Protein AF-A0A0G4QAJ9-F1 (afdb_monomer_lite)

Radius of gyration: 34.66 Å; chains: 1; bounding box: 70×95×104 Å

Secondary structure (DSSP, 8-state):
-PPP--HHHHHHHHTT--S-GGGTSEEEEETTEEEEEEE-TT-SEEEEEETTT--EEEEEEEEETTTEEEEEETT--S---EEEEEE-SS-EEEEE-GGG----S-HHHHHHHHHT--S-GGGTSEEEEEEETTEEEEEEEEE-TT-SEEEEEEGGGTT-TTS-BPEEETTTTEEEEEETT--TT-EEEEEEE-TTS-EEEE--TT-SEEPPTT---EE--PPPPP-PPPHHHHHHTSTTS---EEEE-HHHH-B-TTT-PBPPHHHHHHHHHHHHHHHT-SEEEEPP-EE-S-GGGTTSS-SEEEEE-GGG--HHHHHHHHHHHHHTT-EEEEEE--S-EE--TTTTTTTTSS-SSB-SSHHHHEETTTTEE-B-TTSHHHHHHHHHHHHHHHHHH---EEEEP-HHHHHBTTTT--TTSS---TTS-SB-HHHHHHHHHHHHHHHHHSTT-EEEE---S--TTTTS-HHHHHHHHHHHHHHHHHHHHHHHHH-TTTTTT------TT--HHHHHHHGGG-SEEEE---TTS--THHHHHHHHHTTPEEEE---HHHHHHHHHH-GGGEEE-S--HHHHHHHTTT--HHHHHHH-HHHHHHHHHHHTTSS-TTSTTTTHHHHHHHHTTT-TT-HHHHHHHHHHHHHHHHHHHT-HHHHHHHHHHHHHHGGGG-HHHHHHHIIIIIS-PPP---

pLDDT: mean 91.78, std 8.82, range [43.16, 98.88]

Structure (mmCIF, N/CA/C/O backbone):
data_AF-A0A0G4QAJ9-F1
#
_entry.id   AF-A0A0G4QAJ9-F1
#
loop_
_atom_site.group_PDB
_atom_site.id
_atom_site.type_symbol
_atom_site.label_atom_id
_atom_site.label_alt_id
_atom_site.label_comp_id
_atom_site.label_asym_id
_atom_site.label_entity_id
_atom_site.label_seq_id
_atom_site.pdbx_PDB_ins_code
_atom_site.Cartn_x
_atom_site.Cartn_y
_atom_site.Cartn_z
_atom_site.occupancy
_atom_site.B_iso_or_equiv
_atom_site.auth_seq_id
_atom_site.auth_comp_id
_atom_site.auth_asym_id
_atom_site.auth_atom_id
_atom_site.pdbx_PDB_model_num
ATOM 1 N N . MET A 1 1 ? 29.640 16.351 -20.882 1.00 46.75 1 MET A N 1
ATOM 2 C CA . MET A 1 1 ? 30.484 15.455 -21.706 1.00 46.75 1 MET A CA 1
ATOM 3 C C . MET A 1 1 ? 30.168 14.029 -21.295 1.00 46.75 1 MET A C 1
ATOM 5 O O . MET A 1 1 ? 30.153 13.779 -20.097 1.00 46.75 1 MET A O 1
ATOM 9 N N . SER A 1 2 ? 29.837 13.145 -22.242 1.00 59.69 2 SER A N 1
ATOM 10 C CA . SER A 1 2 ? 29.447 11.754 -21.956 1.00 59.69 2 SER A CA 1
ATOM 11 C C . SER A 1 2 ? 30.540 10.973 -21.221 1.00 59.69 2 SER A C 1
ATOM 13 O O . SER A 1 2 ? 31.726 11.196 -21.479 1.00 59.69 2 SER A O 1
ATOM 15 N N . VAL A 1 3 ? 30.154 9.995 -20.399 1.00 65.31 3 VAL A N 1
ATOM 16 C CA . VAL A 1 3 ? 31.088 9.003 -19.845 1.00 65.31 3 VAL A CA 1
ATOM 17 C C . VAL A 1 3 ? 31.775 8.266 -21.003 1.00 65.31 3 VAL A C 1
ATOM 19 O O . VAL A 1 3 ? 31.119 7.857 -21.969 1.00 65.31 3 VAL A O 1
ATOM 22 N N . ALA A 1 4 ? 33.103 8.139 -20.937 1.00 71.69 4 ALA A N 1
ATOM 23 C CA . ALA A 1 4 ? 33.870 7.392 -21.928 1.00 71.69 4 ALA A CA 1
ATOM 24 C C . ALA A 1 4 ? 33.482 5.906 -21.875 1.00 71.69 4 ALA A C 1
ATOM 26 O O . ALA A 1 4 ? 33.425 5.322 -20.792 1.00 71.69 4 ALA A O 1
ATOM 27 N N . VAL A 1 5 ? 33.243 5.285 -23.034 1.00 80.56 5 VAL A N 1
ATOM 28 C CA . VAL A 1 5 ? 33.013 3.836 -23.111 1.00 80.56 5 VAL A CA 1
ATOM 29 C C . VAL A 1 5 ? 34.312 3.135 -22.728 1.00 80.56 5 VAL A C 1
ATOM 31 O O . VAL A 1 5 ? 35.286 3.148 -23.477 1.00 80.56 5 VAL A O 1
ATOM 34 N N . THR A 1 6 ? 34.344 2.538 -21.540 1.00 85.75 6 THR A N 1
ATOM 35 C CA . THR A 1 6 ? 35.475 1.723 -21.090 1.00 85.75 6 THR A CA 1
ATOM 36 C C . THR A 1 6 ? 35.112 0.250 -21.188 1.00 85.75 6 THR A C 1
ATOM 38 O O . THR A 1 6 ? 33.951 -0.127 -21.025 1.00 85.75 6 THR A O 1
ATOM 41 N N . LYS A 1 7 ? 36.110 -0.618 -21.380 1.00 85.56 7 LYS A N 1
ATOM 42 C CA . LYS A 1 7 ? 35.894 -2.072 -21.335 1.00 85.56 7 LYS A CA 1
ATOM 43 C C . LYS A 1 7 ? 35.183 -2.496 -20.038 1.00 85.56 7 LYS A C 1
ATOM 45 O O . LYS A 1 7 ? 34.237 -3.270 -20.079 1.00 85.56 7 LYS A O 1
ATOM 50 N N . LYS A 1 8 ? 35.567 -1.887 -18.910 1.00 89.19 8 LYS A N 1
ATOM 51 C CA . LYS A 1 8 ? 34.986 -2.138 -17.585 1.00 89.19 8 LYS A CA 1
ATOM 52 C C . LYS A 1 8 ? 33.504 -1.753 -17.487 1.00 89.19 8 LYS A C 1
ATOM 54 O O . LYS A 1 8 ? 32.744 -2.482 -16.862 1.00 89.19 8 LYS A O 1
ATOM 59 N N . SER A 1 9 ? 33.083 -0.622 -18.060 1.00 90.75 9 SER A N 1
ATOM 60 C CA . SER A 1 9 ? 31.665 -0.219 -18.040 1.00 90.75 9 SER A CA 1
ATOM 61 C C . SER A 1 9 ? 30.808 -1.129 -18.921 1.00 90.75 9 SER A C 1
ATOM 63 O O . SER A 1 9 ? 29.709 -1.501 -18.529 1.00 90.75 9 SER A O 1
ATOM 65 N N . VAL A 1 10 ? 31.337 -1.558 -20.071 1.00 92.25 10 VAL A N 1
ATOM 66 C CA . VAL A 1 10 ? 30.660 -2.524 -20.952 1.00 92.25 10 VAL A CA 1
ATOM 67 C C . VAL A 1 10 ? 30.531 -3.892 -20.272 1.00 92.25 10 VAL A C 1
ATOM 69 O O . VAL A 1 10 ? 29.450 -4.471 -20.271 1.00 92.25 10 VAL A O 1
ATOM 72 N N . GLU A 1 11 ? 31.590 -4.381 -19.619 1.00 92.88 11 GLU A N 1
ATOM 73 C CA . GLU A 1 11 ? 31.552 -5.628 -18.840 1.00 92.88 11 GLU A CA 1
ATOM 74 C C . GLU A 1 11 ? 30.550 -5.557 -17.679 1.00 92.88 11 GLU A C 1
ATOM 76 O O . GLU A 1 11 ? 29.833 -6.525 -17.436 1.00 92.88 11 GLU A O 1
ATOM 81 N N . LYS A 1 12 ? 30.454 -4.421 -16.973 1.00 92.81 12 LYS A N 1
ATOM 82 C CA . LYS A 1 12 ? 29.446 -4.234 -15.917 1.00 92.81 12 LYS A CA 1
ATOM 83 C C . LYS A 1 12 ? 28.024 -4.345 -16.451 1.00 92.81 12 LYS A C 1
ATOM 85 O O . LYS A 1 12 ? 27.231 -5.062 -15.852 1.00 92.81 12 LYS A O 1
ATOM 90 N N . LEU A 1 13 ? 27.714 -3.671 -17.558 1.00 94.19 13 LEU A N 1
ATOM 91 C CA . LEU A 1 13 ? 26.390 -3.737 -18.176 1.00 94.19 13 LEU A CA 1
ATOM 92 C C . LEU A 1 13 ? 26.049 -5.169 -18.609 1.00 94.19 13 LEU A C 1
ATOM 94 O O . LEU A 1 13 ? 24.996 -5.678 -18.246 1.00 94.19 13 LEU A O 1
ATOM 98 N N . ILE A 1 14 ? 26.959 -5.835 -19.329 1.00 93.19 14 ILE A N 1
ATOM 99 C CA . ILE A 1 14 ? 26.746 -7.196 -19.853 1.00 93.19 14 ILE A CA 1
ATOM 100 C C . ILE A 1 14 ? 26.506 -8.205 -18.731 1.00 93.19 14 ILE A C 1
ATOM 102 O O . ILE A 1 14 ? 25.677 -9.098 -18.873 1.00 93.19 14 ILE A O 1
ATOM 106 N N . ASN A 1 15 ? 27.227 -8.061 -17.620 1.00 91.31 15 ASN A N 1
ATOM 107 C CA . ASN A 1 15 ? 27.078 -8.932 -16.459 1.00 91.31 15 ASN A CA 1
ATOM 108 C C . ASN A 1 15 ? 25.916 -8.504 -15.537 1.00 91.31 15 ASN A C 1
ATOM 110 O O . ASN A 1 15 ? 25.723 -9.105 -14.484 1.00 91.31 15 ASN A O 1
ATOM 114 N N . GLY A 1 16 ? 25.156 -7.463 -15.902 1.00 91.62 16 GLY A N 1
ATOM 115 C CA . GLY A 1 16 ? 24.000 -6.992 -15.144 1.00 91.62 16 GLY A CA 1
ATOM 116 C C . GLY A 1 16 ? 24.357 -6.324 -13.814 1.00 91.62 16 GLY A C 1
ATOM 117 O O . GLY A 1 16 ? 23.642 -6.516 -12.841 1.00 91.62 16 GLY A O 1
ATOM 118 N N . TYR A 1 17 ? 25.451 -5.563 -13.745 1.00 93.31 17 TYR A N 1
ATOM 119 C CA . TYR A 1 17 ? 25.900 -4.809 -12.559 1.00 93.31 17 TYR A CA 1
ATOM 120 C C . TYR A 1 17 ? 25.875 -3.282 -12.758 1.00 93.31 17 TYR A C 1
ATOM 122 O O . TYR A 1 17 ? 26.471 -2.552 -11.963 1.00 93.31 17 TYR A O 1
ATOM 130 N N . GLU A 1 18 ? 25.278 -2.783 -13.842 1.00 94.12 18 GLU A N 1
ATOM 131 C CA . GLU A 1 18 ? 25.201 -1.346 -14.124 1.00 94.12 18 GLU A CA 1
ATOM 132 C C . GLU A 1 18 ? 23.887 -0.755 -13.577 1.00 94.12 18 GLU A C 1
ATOM 134 O O . GLU A 1 18 ? 22.831 -1.065 -14.128 1.00 94.12 18 GLU A O 1
ATOM 139 N N . PRO A 1 19 ? 23.920 0.074 -12.512 1.00 93.75 19 PRO A N 1
ATOM 140 C CA . PRO A 1 19 ? 22.714 0.660 -11.921 1.00 93.75 19 PRO A CA 1
ATOM 141 C C . PRO A 1 19 ? 22.137 1.838 -12.717 1.00 93.75 19 PRO A C 1
ATOM 143 O O . P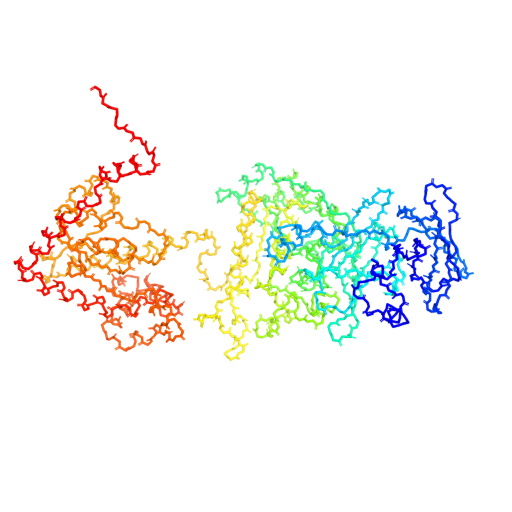RO A 1 19 ? 20.994 2.228 -12.488 1.00 93.75 19 PRO A O 1
ATOM 146 N N . ASP A 1 20 ? 22.910 2.433 -13.630 1.00 94.75 20 ASP A N 1
ATOM 147 C CA . ASP A 1 20 ? 22.412 3.466 -14.541 1.00 94.75 20 ASP A CA 1
ATOM 148 C C . ASP A 1 20 ? 22.783 3.140 -15.997 1.00 94.75 20 ASP A C 1
ATOM 150 O O . ASP A 1 20 ? 23.736 3.698 -16.553 1.00 94.75 20 ASP A O 1
ATOM 154 N N . PRO A 1 21 ? 22.024 2.243 -16.655 1.00 95.81 21 PRO A N 1
ATOM 155 C CA . PRO A 1 21 ? 22.265 1.895 -18.048 1.00 95.81 21 PRO A CA 1
ATOM 156 C C . PRO A 1 21 ? 22.202 3.102 -18.990 1.00 95.81 21 PRO A C 1
ATOM 158 O O . PRO A 1 21 ? 22.885 3.090 -20.008 1.00 95.81 21 PRO A O 1
ATOM 161 N N . PHE A 1 22 ? 21.464 4.170 -18.662 1.00 96.06 22 PHE A N 1
ATOM 162 C CA . PHE A 1 22 ? 21.337 5.368 -19.507 1.00 96.06 22 PHE A CA 1
ATOM 163 C C . PHE A 1 22 ? 22.608 6.222 -19.521 1.00 96.06 22 PHE A C 1
ATOM 165 O O . PHE A 1 22 ? 22.821 6.996 -20.456 1.00 96.06 22 PHE A O 1
ATOM 172 N N . ALA A 1 23 ? 23.496 6.064 -18.535 1.00 93.25 23 ALA A N 1
ATOM 173 C CA . ALA A 1 23 ? 24.829 6.659 -18.591 1.00 93.25 23 ALA A CA 1
ATOM 174 C C . ALA A 1 23 ? 25.687 6.058 -19.721 1.00 93.25 23 ALA A C 1
ATOM 176 O O . ALA A 1 23 ? 26.643 6.697 -20.176 1.00 93.25 23 ALA A O 1
ATOM 177 N N . LEU A 1 24 ? 25.352 4.845 -20.185 1.00 94.38 24 LEU A N 1
ATOM 178 C CA . LEU A 1 24 ? 26.092 4.118 -21.215 1.00 94.38 24 LEU A CA 1
ATOM 179 C C . LEU A 1 24 ? 25.300 3.892 -22.508 1.00 94.38 24 LEU A C 1
ATOM 181 O O . LEU A 1 24 ? 25.906 3.949 -23.569 1.00 94.38 24 LEU A O 1
ATOM 185 N N . LEU A 1 25 ? 24.000 3.629 -22.447 1.00 96.88 25 LEU A N 1
ATOM 186 C CA . LEU A 1 25 ? 23.130 3.305 -23.580 1.00 96.88 25 LEU A CA 1
ATOM 187 C C . LEU A 1 25 ? 22.383 4.540 -24.093 1.00 96.88 25 LEU A C 1
ATOM 189 O O . LEU A 1 25 ? 22.327 5.568 -23.419 1.00 96.88 25 LEU A O 1
ATOM 193 N N . GLY A 1 26 ? 21.837 4.448 -25.302 1.00 96.88 26 GLY A N 1
ATOM 194 C CA . GLY A 1 26 ? 21.110 5.529 -25.955 1.00 96.88 26 GLY A CA 1
ATOM 195 C C . GLY A 1 26 ? 22.020 6.526 -26.678 1.00 96.88 26 GLY A C 1
ATOM 196 O O . GLY A 1 26 ? 23.137 6.204 -27.097 1.00 96.88 26 GLY A O 1
ATOM 197 N N . MET A 1 27 ? 21.527 7.756 -26.849 1.00 95.88 27 MET A N 1
ATOM 198 C CA . MET A 1 27 ? 22.210 8.824 -27.585 1.00 95.88 27 MET A CA 1
ATOM 199 C C . MET A 1 27 ? 23.016 9.756 -26.667 1.00 95.88 27 MET A C 1
ATOM 201 O O . MET A 1 27 ? 22.474 10.441 -25.797 1.00 95.88 27 MET A O 1
ATOM 205 N N . HIS A 1 28 ? 24.313 9.871 -26.945 1.00 94.06 28 HIS A N 1
ATOM 206 C CA . HIS A 1 28 ? 25.289 10.633 -26.165 1.00 94.06 28 HIS A CA 1
ATOM 207 C C . HIS A 1 28 ? 25.933 11.757 -26.978 1.00 94.06 28 HIS A C 1
ATOM 209 O O . HIS A 1 28 ? 26.174 11.624 -28.176 1.00 94.06 28 HIS A O 1
ATOM 215 N N . GLU A 1 29 ? 26.247 12.871 -26.316 1.00 92.06 29 GLU A N 1
ATOM 216 C CA . GLU A 1 29 ? 27.029 13.966 -26.901 1.00 92.06 29 GLU A CA 1
ATOM 217 C C . GLU A 1 29 ? 28.524 13.768 -26.624 1.00 92.06 29 GLU A C 1
ATOM 219 O O . GLU A 1 29 ? 28.959 13.725 -25.467 1.00 92.06 29 GLU A O 1
ATOM 224 N N . THR A 1 30 ? 29.313 13.689 -27.697 1.00 88.88 30 THR A N 1
ATOM 225 C CA . THR A 1 30 ? 30.762 13.446 -27.669 1.00 88.88 30 THR A CA 1
ATOM 226 C C . THR A 1 30 ? 31.528 14.563 -28.388 1.00 88.88 30 THR A C 1
ATOM 228 O O . THR A 1 30 ? 30.943 15.426 -29.046 1.00 88.88 30 THR A O 1
ATOM 231 N N . SER A 1 31 ? 32.862 14.541 -28.310 1.00 85.00 31 SER A N 1
ATOM 232 C CA . SER A 1 31 ? 33.726 15.489 -29.032 1.00 85.00 31 SER A CA 1
ATOM 233 C C . SER A 1 31 ? 33.635 15.367 -30.560 1.00 85.00 31 SER A C 1
ATOM 235 O O . SER A 1 31 ? 33.920 16.336 -31.261 1.00 85.00 31 SER A O 1
ATOM 237 N N . VAL A 1 32 ? 33.216 14.208 -31.081 1.00 82.62 32 VAL A N 1
ATOM 238 C CA . VAL A 1 32 ? 33.098 13.934 -32.524 1.00 82.62 32 VAL A CA 1
ATOM 239 C C . VAL A 1 32 ? 31.668 14.090 -33.059 1.00 82.62 32 VAL A C 1
ATOM 241 O O . VAL A 1 32 ? 31.447 13.897 -34.251 1.00 82.62 32 VAL A O 1
ATOM 244 N N . GLY A 1 33 ? 30.706 14.470 -32.210 1.00 88.62 33 GLY A N 1
ATOM 245 C CA . GLY A 1 33 ? 29.284 14.607 -32.545 1.00 88.62 33 GLY A CA 1
ATOM 246 C C . GLY A 1 33 ? 28.392 13.761 -31.637 1.00 88.62 33 GLY A C 1
ATOM 247 O O . GLY A 1 33 ? 28.773 13.420 -30.516 1.00 88.62 33 GLY A O 1
ATOM 248 N N . LEU A 1 34 ? 27.193 13.422 -32.109 1.00 94.94 34 LEU A N 1
ATOM 249 C CA . LEU A 1 34 ? 26.332 12.463 -31.411 1.00 94.94 34 LEU A CA 1
ATOM 250 C C . LEU A 1 34 ? 26.838 11.035 -31.610 1.00 94.94 34 LEU A C 1
ATOM 252 O O . LEU A 1 34 ? 27.350 10.709 -32.675 1.00 94.94 34 LEU A O 1
ATOM 256 N N . GLU A 1 35 ? 26.656 10.183 -30.616 1.00 95.25 35 GLU A N 1
ATOM 257 C CA . GLU A 1 35 ? 26.985 8.759 -30.658 1.00 95.25 35 GLU A CA 1
ATOM 258 C C . GLU A 1 35 ? 25.796 7.965 -30.122 1.00 95.25 35 GLU A C 1
ATOM 260 O O . GLU A 1 35 ? 25.207 8.359 -29.118 1.00 95.25 35 GLU A O 1
ATOM 265 N N . VAL A 1 36 ? 25.424 6.876 -30.793 1.00 97.12 36 VAL A N 1
ATOM 266 C CA . VAL A 1 36 ? 24.374 5.963 -30.321 1.00 97.12 36 VAL A CA 1
ATOM 267 C C . VAL A 1 36 ? 25.021 4.662 -29.872 1.00 97.12 36 VAL A C 1
ATOM 269 O O . VAL A 1 36 ? 25.870 4.107 -30.575 1.00 97.12 36 VAL A O 1
ATOM 272 N N . ARG A 1 37 ? 24.621 4.197 -28.690 1.00 97.12 37 ARG A N 1
ATOM 273 C CA . ARG A 1 37 ? 25.140 2.999 -28.031 1.00 97.12 37 ARG A CA 1
ATOM 274 C C . ARG A 1 37 ? 23.974 2.087 -27.679 1.00 97.12 37 ARG A C 1
ATOM 276 O O . ARG A 1 37 ? 23.030 2.532 -27.036 1.00 97.12 37 ARG A O 1
ATOM 283 N N . ALA A 1 38 ? 24.044 0.824 -28.076 1.00 97.69 38 ALA A N 1
ATOM 284 C CA . ALA A 1 38 ? 22.968 -0.137 -27.860 1.00 97.69 38 ALA A CA 1
ATOM 285 C C . ALA A 1 38 ? 23.527 -1.463 -27.344 1.00 97.69 38 ALA A C 1
ATOM 287 O O . ALA A 1 38 ? 24.555 -1.940 -27.829 1.00 97.69 38 ALA A O 1
ATOM 288 N N . PHE A 1 39 ? 22.836 -2.071 -26.383 1.00 97.25 39 PHE A N 1
ATOM 289 C CA . PHE A 1 39 ? 23.102 -3.437 -25.952 1.00 97.25 39 PHE A CA 1
ATOM 290 C C . PHE A 1 39 ? 21.956 -4.326 -26.417 1.00 97.25 39 PHE A C 1
ATOM 292 O O . PHE A 1 39 ? 20.833 -4.215 -25.943 1.00 97.25 39 PHE A O 1
ATOM 299 N N . LEU A 1 40 ? 22.248 -5.158 -27.411 1.00 96.19 40 LEU A N 1
ATOM 300 C CA . LEU A 1 40 ? 21.293 -6.002 -28.111 1.00 96.19 40 LEU A CA 1
ATOM 301 C C . LEU A 1 40 ? 21.893 -7.408 -28.203 1.00 96.19 40 LEU A C 1
ATOM 303 O O . LEU A 1 40 ? 22.613 -7.704 -29.166 1.00 96.19 40 LEU A O 1
ATOM 307 N N . PRO A 1 41 ? 21.654 -8.264 -27.190 1.00 94.06 41 PRO A N 1
ATOM 308 C CA . PRO A 1 41 ? 22.067 -9.659 -27.236 1.00 94.06 41 PRO A CA 1
ATOM 309 C C . PRO A 1 41 ? 21.613 -10.330 -28.537 1.00 94.06 41 PRO A C 1
ATOM 311 O O . PRO A 1 41 ? 20.528 -10.056 -29.058 1.00 94.06 41 PRO A O 1
ATOM 314 N N . ASP A 1 42 ? 22.477 -11.192 -29.070 1.00 92.56 42 ASP A N 1
ATOM 315 C CA . ASP A 1 42 ? 22.229 -12.026 -30.255 1.00 92.56 42 ASP A CA 1
ATOM 316 C C . ASP A 1 42 ? 22.062 -11.267 -31.592 1.00 92.56 42 ASP A C 1
ATOM 318 O O . ASP A 1 42 ? 21.920 -11.892 -32.643 1.00 92.56 42 ASP A O 1
ATOM 322 N N . ALA A 1 43 ? 22.123 -9.929 -31.600 1.00 95.88 43 ALA A N 1
ATOM 323 C CA . ALA A 1 43 ? 22.099 -9.149 -32.836 1.00 95.88 43 ALA A CA 1
ATOM 324 C C . ALA A 1 43 ? 23.408 -9.310 -33.633 1.00 95.88 43 ALA A C 1
ATOM 326 O O . ALA A 1 43 ? 24.510 -9.365 -33.073 1.00 95.88 43 ALA A O 1
ATOM 327 N N . VAL A 1 44 ? 23.297 -9.341 -34.963 1.00 96.00 44 VAL A N 1
ATOM 328 C CA . VAL A 1 44 ? 24.438 -9.430 -35.890 1.00 96.00 44 VAL A CA 1
ATOM 329 C C . VAL A 1 44 ? 24.811 -8.075 -36.489 1.00 96.00 44 VAL A C 1
ATOM 331 O O . VAL A 1 44 ? 25.994 -7.811 -36.708 1.00 96.00 44 VAL A O 1
ATOM 334 N N . ALA A 1 45 ? 23.832 -7.196 -36.713 1.00 96.88 45 ALA A N 1
ATOM 335 C CA . ALA A 1 45 ? 24.046 -5.852 -37.240 1.00 96.88 45 ALA A CA 1
ATOM 336 C C . ALA A 1 45 ? 22.987 -4.881 -36.711 1.00 96.88 45 ALA A C 1
ATOM 338 O O . ALA A 1 45 ? 21.839 -5.264 -36.491 1.00 96.88 45 ALA A O 1
ATOM 339 N N . VAL A 1 46 ? 23.375 -3.616 -36.526 1.00 98.19 46 VAL A N 1
ATOM 340 C CA . VAL A 1 46 ? 22.483 -2.562 -36.026 1.00 98.19 46 VAL A CA 1
ATOM 341 C C . VAL A 1 46 ? 22.726 -1.270 -36.799 1.00 98.19 46 VAL A C 1
ATOM 343 O O . VAL A 1 46 ? 23.869 -0.853 -37.003 1.00 98.19 46 VAL A O 1
ATOM 346 N N . SER A 1 47 ? 21.654 -0.618 -37.239 1.00 98.19 47 SER A N 1
ATOM 347 C CA . SER A 1 47 ? 21.694 0.693 -37.892 1.00 98.19 47 SER A CA 1
ATOM 348 C C . SER A 1 47 ? 20.762 1.680 -37.197 1.00 98.19 47 SER A C 1
ATOM 350 O O . SER A 1 47 ? 19.716 1.302 -36.688 1.00 98.19 47 SER A O 1
ATOM 352 N N . VAL A 1 48 ? 21.122 2.962 -37.206 1.00 97.94 48 VAL A N 1
ATOM 353 C CA . VAL A 1 48 ? 20.291 4.043 -36.655 1.00 97.94 48 VAL A CA 1
ATOM 354 C C . VAL A 1 48 ? 19.477 4.664 -37.780 1.00 97.94 48 VAL A C 1
ATOM 356 O O . VAL A 1 48 ? 20.051 5.124 -38.776 1.00 97.94 48 VAL A O 1
ATOM 359 N N . ILE A 1 49 ? 18.159 4.715 -37.610 1.00 97.56 49 ILE A N 1
ATOM 360 C CA . ILE A 1 49 ? 17.203 5.295 -38.555 1.00 97.56 49 ILE A CA 1
ATOM 361 C C . ILE A 1 49 ? 16.608 6.569 -37.952 1.00 97.56 49 ILE A C 1
ATOM 363 O O . ILE A 1 49 ? 16.110 6.563 -36.831 1.00 97.56 49 ILE A O 1
ATOM 367 N N . ASP A 1 50 ? 16.647 7.677 -38.690 1.00 95.38 50 ASP A N 1
ATOM 368 C CA . ASP A 1 50 ? 15.994 8.924 -38.279 1.00 95.38 50 ASP A CA 1
ATOM 369 C C . ASP A 1 50 ? 14.474 8.827 -38.470 1.00 95.38 50 ASP A C 1
ATOM 371 O O . ASP A 1 50 ? 14.005 8.743 -39.610 1.00 95.38 50 ASP A O 1
ATOM 375 N N . LYS A 1 51 ? 13.703 8.912 -37.375 1.00 93.69 51 LYS A N 1
ATOM 376 C CA . LYS A 1 51 ? 12.231 8.835 -37.413 1.00 93.69 51 LYS A CA 1
ATOM 377 C C . LYS A 1 51 ? 11.603 9.902 -38.310 1.00 93.69 51 LYS A C 1
ATOM 379 O O . LYS A 1 51 ? 10.572 9.661 -38.926 1.00 93.69 51 LYS A O 1
ATOM 384 N N . LYS A 1 52 ? 12.238 11.071 -38.455 1.00 92.56 52 LYS A N 1
ATOM 385 C CA . LYS A 1 52 ? 11.673 12.188 -39.226 1.00 92.56 52 LYS A CA 1
ATOM 386 C C . LYS A 1 52 ? 11.584 11.911 -40.729 1.00 92.56 52 LYS A C 1
ATOM 388 O O . LYS A 1 52 ? 10.732 12.480 -41.405 1.00 92.56 52 LYS A O 1
ATOM 393 N N . ASN A 1 53 ? 12.519 11.146 -41.287 1.00 92.62 53 ASN A N 1
ATOM 394 C CA . ASN A 1 53 ? 12.645 10.970 -42.742 1.00 92.62 53 ASN A CA 1
ATOM 395 C C . ASN A 1 53 ? 12.920 9.523 -43.177 1.00 92.62 53 ASN A C 1
ATOM 397 O O . ASN A 1 53 ? 13.112 9.289 -44.370 1.00 92.62 53 ASN A O 1
ATOM 401 N N . GLY A 1 54 ? 12.983 8.578 -42.234 1.00 93.50 54 GLY A N 1
ATOM 402 C CA . GLY A 1 54 ? 13.224 7.158 -42.486 1.00 93.50 54 GLY A CA 1
ATOM 403 C C . GLY A 1 54 ? 14.626 6.834 -43.006 1.00 93.50 54 GLY A C 1
ATOM 404 O O . GLY A 1 54 ? 14.868 5.720 -43.463 1.00 93.50 54 GLY A O 1
ATOM 405 N N . ARG A 1 55 ? 15.570 7.785 -42.995 1.00 94.69 55 ARG A N 1
ATOM 406 C CA . ARG A 1 55 ? 16.915 7.552 -43.532 1.00 94.69 55 ARG A CA 1
ATOM 407 C C . ARG A 1 55 ? 17.809 6.908 -42.488 1.00 94.69 55 ARG A C 1
ATOM 409 O O . ARG A 1 55 ? 17.884 7.362 -41.347 1.00 94.69 55 ARG A O 1
ATOM 416 N N . LYS A 1 56 ? 18.593 5.929 -42.935 1.00 95.94 56 LYS A N 1
ATOM 417 C CA . LYS A 1 56 ? 19.743 5.419 -42.192 1.00 95.94 56 LYS A CA 1
ATOM 418 C C . LYS A 1 56 ? 20.787 6.524 -42.014 1.00 95.94 56 LYS A C 1
ATOM 420 O O . LYS A 1 56 ? 21.309 7.054 -42.996 1.00 95.94 56 LYS A O 1
ATOM 425 N N . VAL A 1 57 ? 21.087 6.868 -40.763 1.00 95.44 57 VAL A N 1
ATOM 426 C CA . VAL A 1 57 ? 22.035 7.935 -40.397 1.00 95.44 57 VAL A CA 1
ATOM 427 C C . VAL A 1 57 ? 23.365 7.411 -39.861 1.00 95.44 57 VAL A C 1
ATOM 429 O O . VAL A 1 57 ? 24.354 8.138 -39.932 1.00 95.44 57 VAL A O 1
ATOM 432 N N . ALA A 1 58 ? 23.410 6.167 -39.375 1.00 95.75 58 ALA A N 1
ATOM 433 C CA . ALA A 1 58 ? 24.639 5.478 -38.980 1.00 95.75 58 ALA A CA 1
ATOM 434 C C . ALA A 1 58 ? 24.477 3.949 -39.023 1.00 95.75 58 ALA A C 1
ATOM 436 O O . ALA A 1 58 ? 23.365 3.431 -38.931 1.00 95.75 58 ALA A O 1
ATOM 437 N N . THR A 1 59 ? 25.597 3.236 -39.149 1.00 97.12 59 THR A N 1
ATOM 438 C CA . THR A 1 59 ? 25.719 1.806 -38.815 1.00 97.12 59 THR A CA 1
ATOM 439 C C . THR A 1 59 ? 26.500 1.726 -37.510 1.00 97.12 59 THR A C 1
ATOM 441 O O . THR A 1 59 ? 27.515 2.415 -37.392 1.00 97.12 59 THR A O 1
ATOM 444 N N . LEU A 1 60 ? 26.050 0.923 -36.549 1.00 97.50 60 LEU A N 1
ATOM 445 C CA . LEU A 1 60 ? 26.775 0.723 -35.299 1.00 97.50 60 LEU A CA 1
ATOM 446 C C . LEU A 1 60 ? 27.783 -0.422 -35.455 1.00 97.50 60 LEU A C 1
ATOM 448 O O . LEU A 1 60 ? 27.456 -1.489 -35.975 1.00 97.50 60 LEU A O 1
ATOM 452 N N . GLU A 1 61 ? 29.007 -0.201 -34.995 1.00 96.50 61 GLU A N 1
ATOM 453 C CA . GLU A 1 61 ? 30.049 -1.217 -34.905 1.00 96.50 61 GLU A CA 1
ATOM 454 C C . GLU A 1 61 ? 29.825 -2.083 -33.662 1.00 96.50 61 GLU A C 1
ATOM 456 O O . GLU A 1 61 ? 29.519 -1.573 -32.583 1.00 96.50 61 GLU A O 1
ATOM 461 N N . ARG A 1 62 ? 29.994 -3.401 -33.797 1.00 96.06 62 ARG A N 1
ATOM 462 C CA . ARG A 1 62 ? 29.936 -4.336 -32.669 1.00 96.06 62 ARG A CA 1
ATOM 463 C C . ARG A 1 62 ? 31.247 -4.279 -31.889 1.00 96.06 62 ARG A C 1
ATOM 465 O O . ARG A 1 62 ? 32.238 -4.877 -32.292 1.00 96.06 62 ARG A O 1
ATOM 472 N N . ILE A 1 63 ? 31.233 -3.593 -30.751 1.00 94.06 63 ILE A N 1
ATOM 473 C CA . ILE A 1 63 ? 32.410 -3.410 -29.888 1.00 94.06 63 ILE A CA 1
ATOM 474 C C . ILE A 1 63 ? 32.624 -4.614 -28.959 1.00 94.06 63 ILE A C 1
ATOM 476 O O . ILE A 1 63 ? 33.749 -4.879 -28.539 1.00 94.06 63 ILE A O 1
ATOM 480 N N . HIS A 1 64 ? 31.562 -5.365 -28.638 1.00 94.25 64 HIS A N 1
ATOM 481 C CA . HIS A 1 64 ? 31.660 -6.562 -27.799 1.00 94.25 64 HIS A CA 1
ATOM 482 C C . HIS A 1 64 ? 30.865 -7.749 -28.375 1.00 94.25 64 HIS A C 1
ATOM 484 O O . HIS A 1 64 ? 29.716 -7.564 -28.795 1.00 94.25 64 HIS A O 1
ATOM 490 N N . PRO A 1 65 ? 31.405 -8.987 -28.343 1.00 92.50 65 PRO A N 1
ATOM 491 C CA . PRO A 1 65 ? 30.711 -10.177 -28.840 1.00 92.50 65 PRO A CA 1
ATOM 492 C C . PRO A 1 65 ? 29.398 -10.474 -28.105 1.00 92.50 65 PRO A C 1
ATOM 494 O O . PRO A 1 65 ? 28.500 -11.048 -28.698 1.00 92.50 65 PRO A O 1
ATOM 497 N N . SER A 1 66 ? 29.204 -10.024 -26.868 1.00 93.12 66 SER A N 1
ATOM 498 C CA . SER A 1 66 ? 27.907 -10.180 -26.177 1.00 93.12 66 SER A CA 1
ATOM 499 C C . SER A 1 66 ? 26.776 -9.295 -26.725 1.00 93.12 66 SER A C 1
ATOM 501 O O . SER A 1 66 ? 25.676 -9.355 -26.195 1.00 93.12 66 SER A O 1
ATOM 503 N N . GLY A 1 67 ? 27.027 -8.474 -27.753 1.00 95.00 67 GLY A N 1
ATOM 504 C CA . GLY A 1 67 ? 25.996 -7.654 -28.401 1.00 95.00 67 GLY A CA 1
ATOM 505 C C . GLY A 1 67 ? 26.018 -6.179 -27.999 1.00 95.00 67 GLY A C 1
ATOM 506 O O . GLY A 1 67 ? 24.980 -5.531 -28.005 1.00 95.00 67 GLY A O 1
ATOM 507 N N . PHE A 1 68 ? 27.180 -5.628 -27.629 1.00 97.06 68 PHE A N 1
ATOM 508 C CA . PHE A 1 68 ? 27.319 -4.182 -27.411 1.00 97.06 68 PHE A CA 1
ATOM 509 C C . PHE A 1 68 ? 27.751 -3.494 -28.709 1.00 97.06 68 PHE A C 1
ATOM 511 O O . PHE A 1 68 ? 28.791 -3.841 -29.280 1.00 97.06 68 PHE A O 1
ATOM 518 N N . PHE A 1 69 ? 26.975 -2.505 -29.145 1.00 97.44 69 PHE A N 1
ATOM 519 C CA . PHE A 1 69 ? 27.150 -1.774 -30.394 1.00 97.44 69 PHE A CA 1
ATOM 520 C C . PHE A 1 69 ? 27.328 -0.276 -30.143 1.00 97.44 69 PHE A C 1
ATOM 522 O O . PHE A 1 69 ? 26.685 0.291 -29.260 1.00 97.44 69 PHE A O 1
ATOM 529 N N . CYS A 1 70 ? 28.176 0.378 -30.937 1.00 96.06 70 CYS A N 1
ATOM 530 C CA . CYS A 1 70 ? 28.443 1.811 -30.839 1.00 96.06 70 CYS A CA 1
ATOM 531 C C . CYS A 1 70 ? 28.668 2.436 -32.221 1.00 96.06 70 CYS A C 1
ATOM 533 O O . CYS A 1 70 ? 29.276 1.818 -33.092 1.00 96.06 70 CYS A O 1
ATOM 535 N N . GLY A 1 71 ? 28.213 3.669 -32.437 1.00 94.75 71 GLY A N 1
ATOM 536 C CA . GLY A 1 71 ? 28.442 4.369 -33.698 1.00 94.75 71 GLY A CA 1
ATOM 537 C C . GLY A 1 71 ? 28.236 5.875 -33.597 1.00 94.75 71 GLY A C 1
ATOM 538 O O . GLY A 1 71 ? 27.204 6.354 -33.122 1.00 94.75 71 GLY A O 1
ATOM 539 N N . ALA A 1 72 ? 29.221 6.628 -34.088 1.00 93.12 72 ALA A N 1
ATOM 540 C CA . ALA A 1 72 ? 29.165 8.081 -34.161 1.00 93.12 72 ALA A CA 1
ATOM 541 C C . ALA A 1 72 ? 28.318 8.564 -35.352 1.00 93.12 72 ALA A C 1
ATOM 543 O O . ALA A 1 72 ? 28.289 7.960 -36.425 1.00 93.12 72 ALA A O 1
ATOM 544 N N . ILE A 1 73 ? 27.689 9.726 -35.184 1.00 93.69 73 ILE A N 1
ATOM 545 C CA . ILE A 1 73 ? 26.899 10.457 -36.177 1.00 93.69 73 ILE A CA 1
ATOM 546 C C . ILE A 1 73 ? 27.511 11.863 -36.328 1.00 93.69 73 ILE A C 1
ATOM 548 O O . ILE A 1 73 ? 26.929 12.855 -35.874 1.00 93.69 73 ILE A O 1
ATOM 552 N N . PRO A 1 74 ? 28.688 12.004 -36.977 1.00 83.88 74 PRO A N 1
ATOM 553 C CA . PRO A 1 74 ? 29.515 13.210 -36.846 1.00 83.88 74 PRO A CA 1
ATOM 554 C C . PRO A 1 74 ? 28.857 14.493 -37.365 1.00 83.88 74 PRO A C 1
ATOM 556 O O . PRO A 1 74 ? 29.176 15.604 -36.948 1.00 83.88 74 PRO A O 1
ATOM 559 N N . ARG A 1 75 ? 27.910 14.353 -38.300 1.00 82.44 75 ARG A N 1
ATOM 560 C CA . ARG A 1 75 ? 27.206 15.479 -38.929 1.00 82.44 75 ARG A CA 1
ATOM 561 C C . ARG A 1 75 ? 26.052 16.033 -38.085 1.00 82.44 75 ARG A C 1
ATOM 563 O O . ARG A 1 75 ? 25.469 17.040 -38.481 1.00 82.44 75 ARG A O 1
ATOM 570 N N . ARG A 1 76 ? 25.696 15.409 -36.954 1.00 83.75 76 ARG A N 1
ATOM 571 C CA . ARG A 1 76 ? 24.592 15.855 -36.089 1.00 83.75 76 ARG A CA 1
ATOM 572 C C . ARG A 1 76 ? 25.098 16.307 -34.724 1.00 83.75 76 ARG A C 1
ATOM 574 O O . ARG A 1 76 ? 25.874 15.614 -34.081 1.00 83.75 76 ARG A O 1
ATOM 581 N N . LYS A 1 77 ? 24.615 17.480 -34.300 1.00 83.31 77 LYS A N 1
ATOM 582 C CA . LYS A 1 77 ? 24.947 18.116 -33.011 1.00 83.31 77 LYS A CA 1
ATOM 583 C C . LYS A 1 77 ? 23.750 18.283 -32.071 1.00 83.31 77 LYS A C 1
ATOM 585 O O . LYS A 1 77 ? 23.942 18.644 -30.923 1.00 83.31 77 LYS A O 1
ATOM 590 N N . ARG A 1 78 ? 22.522 18.088 -32.562 1.00 89.69 78 ARG A N 1
ATOM 591 C CA . ARG A 1 78 ? 21.287 18.193 -31.772 1.00 89.69 78 ARG A CA 1
ATOM 592 C C . ARG A 1 78 ? 20.611 16.835 -31.724 1.00 89.69 78 ARG A C 1
ATOM 594 O O . ARG A 1 78 ? 20.500 16.201 -32.776 1.00 89.69 78 ARG A O 1
ATOM 601 N N . ARG A 1 79 ? 20.171 16.427 -30.532 1.00 92.88 79 ARG A N 1
ATOM 602 C CA . ARG A 1 79 ? 19.393 15.200 -30.320 1.00 92.88 79 ARG A CA 1
ATOM 603 C C . ARG A 1 79 ? 18.155 15.172 -31.221 1.00 92.88 79 ARG A C 1
ATOM 605 O O . ARG A 1 79 ? 17.606 16.219 -31.569 1.00 92.88 79 ARG A O 1
ATOM 612 N N . PHE A 1 80 ? 17.753 13.973 -31.622 1.00 92.62 80 PHE A N 1
ATOM 613 C CA . PHE A 1 80 ? 16.615 13.716 -32.503 1.00 92.62 80 PHE A CA 1
ATOM 614 C C . PHE A 1 80 ? 16.054 12.321 -32.208 1.00 92.62 80 PHE A C 1
ATOM 616 O O . PHE A 1 80 ? 16.804 11.462 -31.748 1.00 92.62 80 PHE A O 1
ATOM 623 N N . SER A 1 81 ? 14.773 12.095 -32.496 1.00 93.50 81 SER A N 1
ATOM 624 C CA . SER A 1 81 ? 14.129 10.787 -32.328 1.00 93.50 81 SER A CA 1
ATOM 625 C C . SER A 1 81 ? 14.620 9.788 -33.377 1.00 93.50 81 SER A C 1
ATOM 627 O O . SER A 1 81 ? 14.724 10.123 -34.564 1.00 93.50 81 SER A O 1
ATOM 629 N N . TYR A 1 82 ? 14.910 8.559 -32.959 1.00 96.06 82 TYR A N 1
ATOM 630 C CA . TYR A 1 82 ? 15.443 7.518 -33.836 1.00 96.06 82 TYR A CA 1
ATOM 631 C C . TYR A 1 82 ? 14.895 6.136 -33.488 1.00 96.06 82 TYR A C 1
ATOM 633 O O . TYR A 1 82 ? 14.448 5.887 -32.372 1.00 96.06 82 TYR A O 1
ATOM 641 N N . CYS A 1 83 ? 14.995 5.232 -34.457 1.00 97.06 83 CYS A N 1
ATOM 642 C CA . CYS A 1 83 ? 14.808 3.802 -34.251 1.00 97.06 83 CYS A CA 1
ATOM 643 C C . CYS A 1 83 ? 16.109 3.061 -34.557 1.00 97.06 83 CYS A C 1
ATOM 645 O O . CYS A 1 83 ? 16.984 3.560 -35.276 1.00 97.06 83 CYS A O 1
ATOM 647 N N . LEU A 1 84 ? 16.212 1.848 -34.036 1.00 98.06 84 LEU A N 1
ATOM 648 C CA . LEU A 1 84 ? 17.249 0.886 -34.360 1.00 98.06 84 LEU A CA 1
ATOM 649 C C . LEU A 1 84 ? 16.681 -0.118 -35.361 1.00 98.06 84 LEU A C 1
ATOM 651 O O . LEU A 1 84 ? 15.692 -0.784 -35.080 1.00 98.06 84 LEU A O 1
ATOM 655 N N . ASP A 1 85 ? 17.311 -0.217 -36.526 1.00 97.94 85 ASP A N 1
ATOM 656 C CA . ASP A 1 85 ? 17.109 -1.312 -37.473 1.00 97.94 85 ASP A CA 1
ATOM 657 C C . ASP A 1 85 ? 18.097 -2.427 -37.118 1.00 97.94 85 ASP A C 1
ATOM 659 O O . ASP A 1 85 ? 19.315 -2.255 -37.255 1.00 97.94 85 ASP A O 1
ATOM 663 N N . ILE A 1 86 ? 17.570 -3.518 -36.570 1.00 97.62 86 ILE A N 1
ATOM 664 C CA . ILE A 1 86 ? 18.325 -4.604 -35.951 1.00 97.62 86 ILE A CA 1
ATOM 665 C C . ILE A 1 86 ? 18.178 -5.854 -36.807 1.00 97.62 86 ILE A C 1
ATOM 667 O O . ILE A 1 86 ? 17.071 -6.288 -37.121 1.00 97.62 86 ILE A O 1
ATOM 671 N N . THR A 1 87 ? 19.308 -6.461 -37.151 1.00 97.06 87 THR A N 1
ATOM 672 C CA . THR A 1 87 ? 19.374 -7.757 -37.821 1.00 97.06 87 THR A CA 1
ATOM 673 C C . THR A 1 87 ? 19.830 -8.814 -36.821 1.00 97.06 87 THR A C 1
ATOM 675 O O . THR A 1 87 ? 20.870 -8.655 -36.179 1.00 97.06 87 THR A O 1
ATOM 678 N N . TRP A 1 88 ? 19.076 -9.902 -36.727 1.00 94.06 88 TRP A N 1
ATOM 679 C CA . TRP A 1 88 ? 19.434 -11.171 -36.089 1.00 94.06 88 TRP A CA 1
ATOM 680 C C . TRP A 1 88 ? 19.662 -12.232 -37.174 1.00 94.06 88 TRP A C 1
ATOM 682 O O . TRP A 1 88 ? 19.370 -11.991 -38.343 1.00 94.06 88 TRP A O 1
ATOM 692 N N . GLU A 1 89 ? 20.160 -13.418 -36.814 1.00 89.81 89 GLU A N 1
ATOM 693 C CA . GLU A 1 89 ? 20.456 -14.475 -37.801 1.00 89.81 89 GLU A CA 1
ATOM 694 C C . GLU A 1 89 ? 19.251 -14.845 -38.683 1.00 89.81 89 GLU A C 1
ATOM 696 O O . GLU A 1 89 ? 19.417 -15.066 -39.879 1.00 89.81 89 GLU A O 1
ATOM 701 N N . ASN A 1 90 ? 18.042 -14.860 -38.109 1.00 91.00 90 ASN A N 1
ATOM 702 C CA . ASN A 1 90 ? 16.820 -15.311 -38.788 1.00 91.00 90 ASN A CA 1
ATOM 703 C C . ASN A 1 90 ? 15.703 -14.254 -38.838 1.00 91.00 90 ASN A C 1
ATOM 705 O O . ASN A 1 90 ? 14.578 -14.571 -39.216 1.00 91.00 90 ASN A O 1
ATOM 709 N N . ALA A 1 91 ? 15.975 -13.014 -38.426 1.00 93.12 91 ALA A N 1
ATOM 710 C CA . ALA A 1 91 ? 14.962 -11.964 -38.348 1.00 93.12 91 ALA A CA 1
ATOM 711 C C . ALA A 1 91 ? 15.580 -10.574 -38.509 1.00 93.12 91 ALA A C 1
ATOM 713 O O . ALA A 1 91 ? 16.747 -10.355 -38.195 1.00 93.12 91 ALA A O 1
ATOM 714 N N . GLN A 1 92 ? 14.775 -9.613 -38.944 1.00 94.50 92 GLN A N 1
ATOM 715 C CA . GLN A 1 92 ? 15.128 -8.199 -38.938 1.00 94.50 92 GLN A CA 1
ATOM 716 C C . GLN A 1 92 ? 13.929 -7.399 -38.436 1.00 94.50 92 GLN A C 1
ATOM 718 O O . GLN A 1 92 ? 12.788 -7.735 -38.754 1.00 94.50 92 GLN A O 1
ATOM 723 N N . GLY A 1 93 ? 14.178 -6.354 -37.653 1.00 94.56 93 GLY A N 1
ATOM 724 C CA . GLY A 1 93 ? 13.124 -5.514 -37.099 1.00 94.56 93 GLY A CA 1
ATOM 725 C C . GLY A 1 93 ? 13.600 -4.095 -36.832 1.00 94.56 93 GLY A C 1
ATOM 726 O O . GLY A 1 93 ? 14.757 -3.873 -36.482 1.00 94.56 93 GLY A O 1
ATOM 727 N N . VAL A 1 94 ? 12.686 -3.139 -36.985 1.00 96.06 94 VAL A N 1
ATOM 728 C CA . VAL A 1 94 ? 12.907 -1.737 -36.621 1.00 96.06 94 VAL A CA 1
ATOM 729 C C . VAL A 1 94 ? 12.184 -1.472 -35.311 1.00 96.06 94 VAL A C 1
ATOM 731 O O . VAL A 1 94 ? 10.975 -1.676 -35.232 1.00 96.06 94 VAL A O 1
ATOM 734 N N . VAL A 1 95 ? 12.914 -1.026 -34.292 1.00 95.44 95 VAL A N 1
ATOM 735 C CA . VAL A 1 95 ? 12.372 -0.795 -32.948 1.00 95.44 95 VAL A CA 1
ATOM 736 C C . VAL A 1 95 ? 12.834 0.543 -32.388 1.00 95.44 95 VAL A C 1
ATOM 738 O O . VAL A 1 95 ? 13.921 1.022 -32.711 1.00 95.44 95 VAL A O 1
ATOM 741 N N . ASP A 1 96 ? 12.030 1.152 -31.526 1.00 96.62 96 ASP A N 1
ATOM 742 C CA . ASP A 1 96 ? 12.465 2.309 -30.750 1.00 96.62 96 ASP A CA 1
ATOM 743 C C . ASP A 1 96 ? 13.492 1.910 -29.690 1.00 96.62 96 ASP A C 1
ATOM 745 O O . ASP A 1 96 ? 13.350 0.888 -29.028 1.00 96.62 96 ASP A O 1
ATOM 749 N N . ASP A 1 97 ? 14.541 2.714 -29.519 1.00 97.25 97 ASP A N 1
ATOM 750 C CA . ASP A 1 97 ? 15.526 2.496 -28.457 1.00 97.25 97 ASP A CA 1
ATOM 751 C C . ASP A 1 97 ? 14.939 2.935 -27.100 1.00 97.25 97 ASP A C 1
ATOM 753 O O . ASP A 1 97 ? 14.661 4.130 -26.950 1.00 97.25 97 ASP A O 1
ATOM 757 N N . PRO A 1 98 ? 14.766 2.041 -26.105 1.00 97.25 98 PRO A N 1
ATOM 758 C CA . PRO A 1 98 ? 14.254 2.410 -24.779 1.00 97.25 98 PRO A CA 1
ATOM 759 C C . PRO A 1 98 ? 15.142 3.433 -24.055 1.00 97.25 98 PRO A C 1
ATOM 761 O O . PRO A 1 98 ? 14.667 4.245 -23.261 1.00 97.25 98 PRO A O 1
ATOM 764 N N . TYR A 1 99 ? 16.441 3.451 -24.362 1.00 97.50 99 TYR A N 1
ATOM 765 C CA . TYR A 1 99 ? 17.422 4.305 -23.692 1.00 97.50 99 TYR A CA 1
ATOM 766 C C . TYR A 1 99 ? 17.522 5.712 -24.294 1.00 97.50 99 TYR A C 1
ATOM 768 O O . TYR A 1 99 ? 18.352 6.516 -23.865 1.00 97.50 99 TYR A O 1
ATOM 776 N N . GLN A 1 100 ? 16.670 6.047 -25.271 1.00 95.31 100 GLN A N 1
ATOM 777 C CA . GLN A 1 100 ? 16.548 7.418 -25.774 1.00 95.31 100 GLN A CA 1
ATOM 778 C C . GLN A 1 100 ? 15.635 8.299 -24.902 1.00 95.31 100 GLN A C 1
ATOM 780 O O . GLN A 1 100 ? 15.684 9.528 -25.015 1.00 95.31 100 GLN A O 1
ATOM 785 N N . PHE A 1 101 ? 14.808 7.692 -24.043 1.00 95.06 101 PHE A N 1
ATOM 786 C CA . PHE A 1 101 ? 13.817 8.394 -23.228 1.00 95.06 101 PHE A CA 1
ATOM 787 C C . PHE A 1 101 ? 14.411 8.902 -21.905 1.00 95.06 101 PHE A C 1
ATOM 789 O O . PHE A 1 101 ? 15.343 8.331 -21.343 1.00 95.06 101 PHE A O 1
ATOM 796 N N . GLY A 1 102 ? 13.919 10.054 -21.447 1.00 91.94 102 GLY A N 1
ATOM 797 C CA . GLY A 1 102 ? 14.462 10.767 -20.291 1.00 91.94 102 GLY A CA 1
ATOM 798 C C . GLY A 1 102 ? 14.050 10.176 -18.943 1.00 91.94 102 GLY A C 1
ATOM 799 O O . GLY A 1 102 ? 13.768 8.988 -18.811 1.00 91.94 102 GLY A O 1
ATOM 800 N N . ILE A 1 103 ? 14.057 11.035 -17.927 1.00 93.69 103 ILE A N 1
ATOM 801 C CA . ILE A 1 103 ? 13.546 10.735 -16.587 1.00 93.69 103 ILE A CA 1
ATOM 802 C C . ILE A 1 103 ? 12.016 10.611 -16.620 1.00 93.69 103 ILE A C 1
ATOM 804 O O . ILE A 1 103 ? 11.369 11.398 -17.310 1.00 93.69 103 ILE A O 1
ATOM 808 N N . LEU A 1 104 ? 11.469 9.622 -15.900 1.00 95.12 104 LEU A N 1
ATOM 809 C CA . LEU A 1 104 ? 10.039 9.287 -15.916 1.00 95.12 104 LEU A CA 1
ATOM 810 C C . LEU A 1 104 ? 9.313 9.780 -14.665 1.00 95.12 104 LEU A C 1
ATOM 812 O O . LEU A 1 104 ? 8.355 10.540 -14.780 1.00 95.12 104 LEU A O 1
ATOM 816 N N . LEU A 1 105 ? 9.785 9.383 -13.479 1.00 93.38 105 LEU A N 1
ATOM 817 C CA . LEU A 1 105 ? 9.199 9.826 -12.217 1.00 93.38 105 LEU A CA 1
ATOM 818 C C . LEU A 1 105 ? 9.519 11.303 -11.978 1.00 93.38 105 LEU A C 1
ATOM 820 O O . LEU A 1 105 ? 10.693 11.706 -12.019 1.00 93.38 105 LEU A O 1
ATOM 824 N N . GLN A 1 106 ? 8.484 12.098 -11.707 1.00 91.50 106 GLN A N 1
ATOM 825 C CA . GLN A 1 106 ? 8.636 13.527 -11.456 1.00 91.50 106 GLN A CA 1
ATOM 826 C C . GLN A 1 106 ? 9.309 13.766 -10.099 1.00 91.50 106 GLN A C 1
ATOM 828 O O . GLN A 1 106 ? 9.209 12.958 -9.176 1.00 91.50 106 GLN A O 1
ATOM 833 N N . GLU A 1 107 ? 9.992 14.904 -9.958 1.00 89.31 107 GLU A N 1
ATOM 834 C CA . GLU A 1 107 ? 10.692 15.258 -8.712 1.00 89.31 107 GLU A CA 1
ATOM 835 C C . GLU A 1 107 ? 9.741 15.314 -7.507 1.00 89.31 107 GLU A C 1
ATOM 837 O O . GLU A 1 107 ? 10.108 14.909 -6.405 1.00 89.31 107 GLU A O 1
ATOM 842 N N . MET A 1 108 ? 8.506 15.772 -7.727 1.00 86.12 108 MET A N 1
ATOM 843 C CA . MET A 1 108 ? 7.487 15.872 -6.685 1.00 86.12 108 MET A CA 1
ATOM 844 C C . MET A 1 108 ? 7.004 14.496 -6.214 1.00 86.12 108 MET A C 1
ATOM 846 O O . MET A 1 108 ? 6.918 14.275 -5.007 1.00 86.12 108 MET A O 1
ATOM 850 N N . ASP A 1 109 ? 6.764 13.564 -7.142 1.00 90.12 109 ASP A N 1
ATOM 851 C CA . ASP A 1 109 ? 6.365 12.191 -6.808 1.00 90.12 109 ASP A CA 1
ATOM 852 C C . ASP A 1 109 ? 7.448 11.522 -5.962 1.00 90.12 109 ASP A C 1
ATOM 854 O O . ASP A 1 109 ? 7.170 10.962 -4.905 1.00 90.12 109 ASP A O 1
ATOM 858 N N . ILE A 1 110 ? 8.711 11.660 -6.375 1.00 89.62 110 ILE A N 1
ATOM 859 C CA . ILE A 1 110 ? 9.864 11.142 -5.634 1.00 89.62 110 ILE A CA 1
ATOM 860 C C . ILE A 1 110 ? 9.944 11.720 -4.226 1.00 89.62 110 ILE A C 1
ATOM 862 O O . ILE A 1 110 ? 10.163 10.972 -3.271 1.00 89.62 110 ILE A O 1
ATOM 866 N N . TRP A 1 111 ? 9.765 13.033 -4.088 1.00 87.38 111 TRP A N 1
ATOM 867 C CA . TRP A 1 111 ? 9.805 13.682 -2.787 1.00 87.38 111 TRP A CA 1
ATOM 868 C C . TRP A 1 111 ? 8.713 13.137 -1.858 1.00 87.38 111 TRP A C 1
ATOM 870 O O . TRP A 1 111 ? 9.014 12.721 -0.740 1.00 87.38 111 TRP A O 1
ATOM 880 N N . PHE A 1 112 ? 7.465 13.053 -2.327 1.00 86.88 112 PHE A N 1
ATOM 881 C CA . PHE A 1 112 ? 6.360 12.509 -1.532 1.00 86.88 112 PHE A CA 1
ATOM 882 C C . PHE A 1 112 ? 6.523 11.015 -1.222 1.00 86.88 112 PHE A C 1
ATOM 884 O O . PHE A 1 112 ? 6.182 10.581 -0.117 1.00 86.88 112 PHE A O 1
ATOM 891 N N . LEU A 1 113 ? 7.058 10.230 -2.164 1.00 89.81 113 LEU A N 1
ATOM 892 C CA . LEU A 1 113 ? 7.338 8.808 -1.964 1.00 89.81 113 LEU A CA 1
ATOM 893 C C . LEU A 1 113 ? 8.352 8.615 -0.833 1.00 89.81 113 LEU A C 1
ATOM 895 O O . LEU A 1 113 ? 8.077 7.870 0.105 1.00 89.81 113 LEU A O 1
ATOM 899 N N . ALA A 1 114 ? 9.469 9.348 -0.870 1.00 87.88 114 ALA A N 1
ATOM 900 C CA . ALA A 1 114 ? 10.517 9.272 0.148 1.00 87.88 114 ALA A CA 1
ATOM 901 C C . ALA A 1 114 ? 10.050 9.752 1.539 1.00 87.88 114 ALA A C 1
ATOM 903 O O . ALA A 1 114 ? 10.538 9.277 2.565 1.00 87.88 114 ALA A O 1
ATOM 904 N N . GLN A 1 115 ? 9.099 10.692 1.596 1.00 85.81 115 GLN A N 1
ATOM 905 C CA . GLN A 1 115 ? 8.542 11.203 2.856 1.00 85.81 115 GLN A CA 1
ATOM 906 C C . GLN A 1 115 ? 7.402 10.350 3.434 1.00 85.81 115 GLN A C 1
ATOM 908 O O . GLN A 1 115 ? 6.945 10.650 4.530 1.00 85.81 115 GLN A O 1
ATOM 913 N N . GLY A 1 116 ? 6.919 9.316 2.734 1.00 86.25 116 GLY A N 1
ATOM 914 C CA . GLY A 1 116 ? 5.772 8.535 3.222 1.00 86.25 116 GLY A CA 1
ATOM 915 C C . GLY A 1 116 ? 4.443 9.294 3.135 1.00 86.25 116 GLY A C 1
ATOM 916 O O . GLY A 1 116 ? 3.525 9.028 3.903 1.00 86.25 116 GLY A O 1
ATOM 917 N N . HIS A 1 117 ? 4.353 10.281 2.236 1.00 86.81 117 HIS A N 1
ATOM 918 C CA . HIS A 1 117 ? 3.191 11.167 2.085 1.00 86.81 117 HIS A CA 1
ATOM 919 C C . HIS A 1 117 ? 2.570 11.116 0.681 1.00 86.81 117 HIS A C 1
ATOM 921 O O . HIS A 1 117 ? 1.715 11.937 0.346 1.00 86.81 117 HIS A O 1
ATOM 927 N N . HIS A 1 118 ? 2.997 10.180 -0.167 1.00 92.88 118 HIS A N 1
ATOM 928 C CA . HIS A 1 118 ? 2.416 10.022 -1.491 1.00 92.88 118 HIS A CA 1
ATOM 929 C C . HIS A 1 118 ? 1.140 9.196 -1.366 1.00 92.88 118 HIS A C 1
ATOM 931 O O . HIS A 1 118 ? 1.205 7.975 -1.355 1.00 92.88 118 HIS A O 1
ATOM 937 N N . SER A 1 119 ? -0.029 9.837 -1.311 1.00 89.88 119 SER A N 1
ATOM 938 C CA . SER A 1 119 ? -1.296 9.121 -1.084 1.00 89.88 119 SER A CA 1
ATOM 939 C C . SER A 1 119 ? -1.658 8.129 -2.198 1.00 89.88 119 SER A C 1
ATOM 941 O O . SER A 1 119 ? -2.373 7.170 -1.946 1.00 89.88 119 SER A O 1
ATOM 943 N N . ARG A 1 120 ? -1.183 8.342 -3.435 1.00 95.62 120 ARG A N 1
ATOM 944 C CA . ARG A 1 120 ? -1.539 7.509 -4.606 1.00 95.62 120 ARG A CA 1
ATOM 945 C C . ARG A 1 120 ? -0.324 6.909 -5.324 1.00 95.62 120 ARG A C 1
ATOM 947 O O . ARG A 1 120 ? -0.134 7.170 -6.509 1.00 95.62 120 ARG A O 1
ATOM 954 N N . PRO A 1 121 ? 0.554 6.168 -4.625 1.00 96.75 121 PRO A N 1
ATOM 955 C CA . PRO A 1 121 ? 1.834 5.723 -5.188 1.00 96.75 121 PRO A CA 1
ATOM 956 C C . PRO A 1 121 ? 1.644 4.798 -6.400 1.00 96.75 121 PRO A C 1
ATOM 958 O O . PRO A 1 121 ? 2.453 4.800 -7.321 1.00 96.75 121 PRO A O 1
ATOM 961 N N . TYR A 1 122 ? 0.515 4.092 -6.457 1.00 97.69 122 TYR A N 1
ATOM 962 C CA . TYR A 1 122 ? 0.095 3.269 -7.588 1.00 97.69 122 TYR A CA 1
ATOM 963 C C . TYR A 1 122 ? -0.123 4.043 -8.896 1.00 97.69 122 TYR A C 1
ATOM 965 O O . TYR A 1 122 ? -0.254 3.414 -9.932 1.00 97.69 122 TYR A O 1
ATOM 973 N N . GLN A 1 123 ? -0.187 5.379 -8.900 1.00 96.75 123 GLN A N 1
ATOM 974 C CA . GLN A 1 123 ? -0.304 6.153 -10.146 1.00 96.75 123 GLN A CA 1
ATOM 975 C C . GLN A 1 123 ? 1.024 6.282 -10.900 1.00 96.75 123 GLN A C 1
ATOM 977 O O . GLN A 1 123 ? 1.021 6.636 -12.076 1.00 96.75 123 GLN A O 1
ATOM 982 N N . CYS A 1 124 ? 2.148 6.031 -10.226 1.00 95.75 124 CYS A N 1
ATOM 983 C CA . CYS A 1 124 ? 3.481 6.175 -10.804 1.00 95.75 124 CYS A CA 1
ATOM 984 C C . CYS A 1 124 ? 4.369 4.938 -10.607 1.00 95.75 124 CYS A C 1
ATOM 986 O O . CYS A 1 124 ? 5.297 4.746 -11.389 1.00 95.75 124 CYS A O 1
ATOM 988 N N . LEU A 1 125 ? 4.083 4.091 -9.611 1.00 98.25 125 LEU A N 1
ATOM 989 C CA . LEU A 1 125 ? 4.704 2.778 -9.423 1.00 98.25 125 LEU A CA 1
ATOM 990 C C . LEU A 1 125 ? 3.886 1.678 -10.108 1.00 98.25 125 LEU A C 1
ATOM 992 O O . LEU A 1 125 ? 2.671 1.803 -10.263 1.00 98.25 125 LEU A O 1
ATOM 996 N N . GLY A 1 126 ? 4.563 0.604 -10.509 1.00 98.44 126 GLY A N 1
ATOM 997 C CA . GLY A 1 126 ? 3.989 -0.481 -11.299 1.00 98.44 126 GLY A CA 1
ATOM 998 C C . GLY A 1 126 ? 4.243 -0.321 -12.800 1.00 98.44 126 GLY A C 1
ATOM 999 O O . GLY A 1 126 ? 5.186 0.360 -13.215 1.00 98.44 126 GLY A O 1
ATOM 1000 N N . ALA A 1 127 ? 3.388 -0.940 -13.616 1.00 98.69 127 ALA A N 1
ATOM 1001 C CA . ALA A 1 127 ? 3.404 -0.828 -15.073 1.00 98.69 127 ALA A CA 1
ATOM 1002 C C . ALA A 1 127 ? 2.239 0.039 -15.571 1.00 98.69 127 ALA A C 1
ATOM 1004 O O . ALA A 1 127 ? 1.078 -0.272 -15.317 1.00 98.69 127 ALA A O 1
ATOM 1005 N N . HIS A 1 128 ? 2.545 1.103 -16.317 1.00 98.44 128 HIS A N 1
ATOM 1006 C CA . HIS A 1 128 ? 1.546 2.049 -16.825 1.00 98.44 128 HIS A CA 1
ATOM 1007 C C . HIS A 1 128 ? 1.702 2.291 -18.323 1.00 98.44 128 HIS A C 1
ATOM 1009 O O . HIS A 1 128 ? 2.811 2.589 -18.774 1.00 98.44 128 HIS A O 1
ATOM 1015 N N . PRO A 1 129 ? 0.619 2.228 -19.115 1.00 98.00 129 PRO A N 1
ATOM 1016 C CA . PRO A 1 129 ? 0.668 2.691 -20.491 1.00 98.00 129 PRO A CA 1
ATOM 1017 C C . PRO A 1 129 ? 0.935 4.194 -20.531 1.00 98.00 129 PRO A C 1
ATOM 1019 O O . PRO A 1 129 ? 0.290 4.981 -19.838 1.00 98.00 129 PRO A O 1
ATOM 1022 N N . ALA A 1 130 ? 1.882 4.598 -21.368 1.00 96.81 130 ALA A N 1
ATOM 1023 C CA . ALA A 1 130 ? 2.303 5.980 -21.500 1.00 96.81 130 ALA A CA 1
ATOM 1024 C C . ALA A 1 130 ? 2.647 6.317 -22.951 1.00 96.81 130 ALA A C 1
ATOM 1026 O O . ALA A 1 130 ? 3.020 5.459 -23.753 1.00 96.81 130 ALA A O 1
ATOM 1027 N N . LYS A 1 131 ? 2.567 7.609 -23.272 1.00 96.31 131 LYS A N 1
ATOM 1028 C CA . LYS A 1 131 ? 2.999 8.154 -24.557 1.00 96.31 131 LYS A CA 1
ATOM 1029 C C . LYS A 1 131 ? 4.086 9.195 -24.326 1.00 96.31 131 LYS A C 1
ATOM 1031 O O . LYS A 1 131 ? 3.807 10.269 -23.792 1.00 96.31 131 LYS A O 1
ATOM 1036 N N . LEU A 1 132 ? 5.317 8.894 -24.736 1.00 94.62 132 LEU A N 1
ATOM 1037 C CA . LEU A 1 132 ? 6.451 9.815 -24.639 1.00 94.62 132 LEU A CA 1
ATOM 1038 C C . LEU A 1 132 ? 6.804 10.346 -26.030 1.00 94.62 132 LEU A C 1
ATOM 1040 O O . LEU A 1 132 ? 7.332 9.635 -26.885 1.00 94.62 132 LEU A O 1
ATOM 1044 N N . GLY A 1 133 ? 6.494 11.622 -26.267 1.00 89.50 133 GLY A N 1
ATOM 1045 C CA . GLY A 1 133 ? 6.594 12.214 -27.599 1.00 89.50 133 GLY A CA 1
ATOM 1046 C C . GLY A 1 133 ? 5.583 11.586 -28.560 1.00 89.50 133 GLY A C 1
ATOM 1047 O O . GLY A 1 133 ? 4.376 11.678 -28.347 1.00 89.50 133 GLY A O 1
ATOM 1048 N N . ASP A 1 134 ? 6.073 10.963 -29.629 1.00 90.19 134 ASP A N 1
ATOM 1049 C CA . ASP A 1 134 ? 5.268 10.255 -30.631 1.00 90.19 134 ASP A CA 1
ATOM 1050 C C . ASP A 1 134 ? 5.209 8.734 -30.405 1.00 90.19 134 ASP A C 1
ATOM 1052 O O . ASP A 1 134 ? 4.619 8.027 -31.218 1.00 90.19 134 ASP A O 1
ATOM 1056 N N . THR A 1 135 ? 5.813 8.233 -29.322 1.00 95.44 135 THR A N 1
ATOM 1057 C CA . THR A 1 135 ? 5.992 6.798 -29.072 1.00 95.44 135 THR A CA 1
ATOM 1058 C C . THR A 1 135 ? 5.091 6.332 -27.935 1.00 95.44 135 THR A C 1
ATOM 1060 O O . THR A 1 135 ? 5.166 6.865 -26.827 1.00 95.44 135 THR A O 1
ATOM 1063 N N . ASP A 1 136 ? 4.245 5.346 -28.218 1.00 97.31 136 ASP A N 1
ATOM 1064 C CA . ASP A 1 136 ? 3.461 4.623 -27.215 1.00 97.31 136 ASP A CA 1
ATOM 1065 C C . ASP A 1 136 ? 4.312 3.493 -26.604 1.00 97.31 136 ASP A C 1
ATOM 1067 O O . ASP A 1 136 ? 5.203 2.955 -27.262 1.00 97.31 136 ASP A O 1
ATOM 1071 N N . GLY A 1 137 ? 4.074 3.163 -25.338 1.00 98.00 137 GLY A N 1
ATOM 1072 C CA . GLY A 1 137 ? 4.787 2.101 -24.628 1.00 98.00 137 GLY A CA 1
ATOM 1073 C C . GLY A 1 137 ? 4.344 1.992 -23.176 1.00 98.00 137 GLY A C 1
ATOM 1074 O O . GLY A 1 137 ? 3.329 2.573 -22.786 1.00 98.00 137 GLY A O 1
ATOM 1075 N N . ILE A 1 138 ? 5.124 1.279 -22.365 1.00 98.75 138 ILE A N 1
ATOM 1076 C CA . ILE A 1 138 ? 4.839 1.073 -20.939 1.00 98.75 138 ILE A CA 1
ATOM 1077 C C . ILE A 1 138 ? 5.955 1.678 -20.088 1.00 98.75 138 ILE A C 1
ATOM 1079 O O . ILE A 1 138 ? 7.134 1.410 -20.321 1.00 98.75 138 ILE A O 1
ATOM 1083 N N . THR A 1 139 ? 5.605 2.491 -19.093 1.00 98.69 139 THR A N 1
ATOM 1084 C CA . THR A 1 139 ? 6.522 2.863 -18.011 1.00 98.69 139 THR A CA 1
ATOM 1085 C C . THR A 1 139 ? 6.457 1.822 -16.908 1.00 98.69 139 THR A C 1
ATOM 1087 O O . THR A 1 139 ? 5.374 1.537 -16.405 1.00 98.69 139 THR A O 1
ATOM 1090 N N . PHE A 1 140 ? 7.611 1.310 -16.505 1.00 98.88 140 PHE A N 1
ATOM 1091 C CA . PHE A 1 140 ? 7.783 0.442 -15.349 1.00 98.88 140 PHE A CA 1
ATOM 1092 C C . PHE A 1 140 ? 8.503 1.209 -14.252 1.00 98.88 140 PHE A C 1
ATOM 1094 O O . PHE A 1 140 ? 9.525 1.847 -14.535 1.00 98.88 140 PHE A O 1
ATOM 1101 N N . ALA A 1 141 ? 8.016 1.113 -13.018 1.00 98.56 141 ALA A N 1
ATOM 1102 C CA . ALA A 1 141 ? 8.701 1.652 -11.856 1.00 98.56 141 ALA A CA 1
ATOM 1103 C C . ALA A 1 141 ? 8.546 0.762 -10.617 1.00 98.56 141 ALA A C 1
ATOM 1105 O O . ALA A 1 141 ? 7.439 0.355 -10.270 1.00 98.56 141 ALA A O 1
ATOM 1106 N N . VAL A 1 142 ? 9.656 0.490 -9.924 1.00 98.75 142 VAL A N 1
ATOM 1107 C CA . VAL A 1 142 ? 9.682 -0.394 -8.748 1.00 98.75 142 VAL A CA 1
ATOM 1108 C C . VAL A 1 142 ? 10.662 0.091 -7.684 1.00 98.75 142 VAL A C 1
ATOM 1110 O O . VAL A 1 142 ? 11.751 0.577 -7.989 1.00 98.75 142 VAL A O 1
ATOM 1113 N N . TRP A 1 143 ? 10.285 -0.057 -6.416 1.00 98.44 143 TRP A N 1
ATOM 1114 C CA . TRP A 1 143 ? 11.132 0.284 -5.277 1.00 98.44 143 TRP A CA 1
ATOM 1115 C C . TRP A 1 143 ? 12.047 -0.885 -4.901 1.00 98.44 143 TRP A C 1
ATOM 1117 O O . TRP A 1 143 ? 11.574 -1.947 -4.509 1.00 98.44 143 TRP A O 1
ATOM 1127 N N . ALA A 1 144 ? 13.361 -0.696 -5.031 1.00 98.38 144 ALA A N 1
ATOM 1128 C CA . ALA A 1 144 ? 14.369 -1.695 -4.661 1.00 98.38 144 ALA A CA 1
ATOM 1129 C C . ALA A 1 144 ? 15.709 -0.994 -4.343 1.00 98.38 144 ALA A C 1
ATOM 1131 O O . ALA A 1 144 ? 16.673 -1.111 -5.109 1.00 98.38 144 ALA A O 1
ATOM 1132 N N . PRO A 1 145 ? 15.773 -0.202 -3.258 1.00 97.69 145 PRO A N 1
ATOM 1133 C CA . PRO A 1 145 ? 16.861 0.742 -2.996 1.00 97.69 145 PRO A CA 1
ATOM 1134 C C . PRO A 1 145 ? 18.239 0.087 -2.857 1.00 97.69 145 PRO A C 1
ATOM 1136 O O . PRO A 1 145 ? 19.243 0.713 -3.194 1.00 97.69 145 PRO A O 1
ATOM 1139 N N . ASN A 1 146 ? 18.300 -1.154 -2.366 1.00 98.00 146 ASN A N 1
ATOM 1140 C CA . ASN A 1 146 ? 19.557 -1.858 -2.111 1.00 98.00 146 ASN A CA 1
ATOM 1141 C C . ASN A 1 146 ? 19.965 -2.802 -3.251 1.00 98.00 146 ASN A C 1
ATOM 1143 O O . ASN A 1 146 ? 21.045 -3.399 -3.196 1.00 98.00 146 ASN A O 1
ATOM 1147 N N . ALA A 1 147 ? 19.128 -2.943 -4.283 1.00 98.19 147 ALA A N 1
ATOM 1148 C CA . ALA A 1 147 ? 19.453 -3.762 -5.440 1.00 98.19 147 ALA A CA 1
ATOM 1149 C C . ALA A 1 147 ? 20.699 -3.221 -6.157 1.00 98.19 147 ALA A C 1
ATOM 1151 O O . ALA A 1 147 ? 20.910 -2.014 -6.293 1.00 98.19 147 ALA A O 1
ATOM 1152 N N . LYS A 1 148 ? 21.534 -4.130 -6.658 1.00 97.19 148 LYS A N 1
ATOM 1153 C CA . LYS A 1 148 ? 22.699 -3.788 -7.485 1.00 97.19 148 LYS A CA 1
ATOM 1154 C C . LYS A 1 148 ? 22.289 -3.472 -8.920 1.00 97.19 148 LYS A C 1
ATOM 1156 O O . LYS A 1 148 ? 22.919 -2.633 -9.563 1.00 97.19 148 LYS A O 1
ATOM 1161 N N . SER A 1 149 ? 21.261 -4.153 -9.418 1.00 97.81 149 SER A N 1
ATOM 1162 C CA . SER A 1 149 ? 20.616 -3.875 -10.699 1.00 97.81 149 SER A CA 1
ATOM 1163 C C . SER A 1 149 ? 19.195 -4.429 -10.717 1.00 97.81 149 SER A C 1
ATOM 1165 O O . SER A 1 149 ? 18.890 -5.411 -10.036 1.00 97.81 149 SER A O 1
ATOM 1167 N N . VAL A 1 150 ? 18.337 -3.814 -11.526 1.00 98.69 150 VAL A N 1
ATOM 1168 C CA . VAL A 1 150 ? 16.993 -4.314 -11.822 1.00 98.69 150 VAL A CA 1
ATOM 1169 C C . VAL A 1 150 ? 16.805 -4.321 -13.331 1.00 98.69 150 VAL A C 1
ATOM 1171 O O . VAL A 1 150 ? 17.240 -3.403 -14.021 1.00 98.69 150 VAL A O 1
ATOM 1174 N N . SER A 1 151 ? 16.191 -5.373 -13.858 1.00 98.62 151 SER A N 1
ATOM 1175 C CA . SER A 1 151 ? 15.755 -5.462 -15.255 1.00 98.62 151 SER A CA 1
ATOM 1176 C C . SER A 1 151 ? 14.292 -5.862 -15.300 1.00 98.62 151 SER A C 1
ATOM 1178 O O . SER A 1 151 ? 13.869 -6.712 -14.516 1.00 98.62 151 SER A O 1
ATOM 1180 N N . VAL A 1 152 ? 13.525 -5.275 -16.214 1.00 98.69 152 VAL A N 1
ATOM 1181 C CA . VAL A 1 152 ? 12.163 -5.743 -16.483 1.00 98.69 152 VAL A CA 1
ATOM 1182 C C . VAL A 1 152 ? 12.238 -6.889 -17.491 1.00 98.69 152 VAL A C 1
ATOM 1184 O O . VAL A 1 152 ? 12.903 -6.781 -18.523 1.00 98.69 152 VAL A O 1
ATOM 1187 N N . VAL A 1 153 ? 11.606 -8.012 -17.165 1.00 98.56 153 VAL A N 1
ATOM 1188 C CA . VAL A 1 153 ? 11.589 -9.218 -18.000 1.00 98.56 153 VAL A CA 1
ATOM 1189 C C . VAL A 1 153 ? 10.163 -9.652 -18.249 1.00 98.56 153 VAL A C 1
ATOM 1191 O O . VAL A 1 153 ? 9.318 -9.501 -17.374 1.00 98.56 153 VAL A O 1
ATOM 1194 N N . GLY A 1 154 ? 9.895 -10.203 -19.423 1.00 98.38 154 GLY A N 1
ATOM 1195 C CA . GLY A 1 154 ? 8.557 -10.636 -19.788 1.00 98.38 154 GLY A CA 1
ATOM 1196 C C . GLY A 1 154 ? 8.497 -11.184 -21.200 1.00 98.38 154 GLY A C 1
ATOM 1197 O O . GLY A 1 154 ? 9.532 -11.487 -21.806 1.00 98.38 154 GLY A O 1
ATOM 1198 N N . ASP A 1 155 ? 7.290 -11.261 -21.744 1.00 98.31 155 ASP A N 1
ATOM 1199 C CA . ASP A 1 155 ? 7.048 -11.782 -23.093 1.00 98.31 155 ASP A CA 1
ATOM 1200 C C . ASP A 1 155 ? 7.825 -10.987 -24.158 1.00 98.31 155 ASP A C 1
ATOM 1202 O O . ASP A 1 155 ? 8.524 -11.570 -24.990 1.00 98.31 155 ASP A O 1
ATOM 1206 N N . PHE A 1 156 ? 7.837 -9.654 -24.048 1.00 96.69 156 PHE A N 1
ATOM 1207 C CA . PHE A 1 156 ? 8.596 -8.734 -24.912 1.00 96.69 156 PHE A CA 1
ATOM 1208 C C . PHE A 1 156 ? 10.124 -8.929 -24.861 1.00 96.69 156 PHE A C 1
ATOM 1210 O O . PHE A 1 156 ? 10.847 -8.468 -25.749 1.00 96.69 156 PHE A O 1
ATOM 1217 N N . SER A 1 157 ? 10.646 -9.583 -23.819 1.00 96.00 157 SER A N 1
ATOM 1218 C CA . SER A 1 157 ? 12.074 -9.864 -23.650 1.00 96.00 157 SER A CA 1
ATOM 1219 C C . SER A 1 157 ? 12.411 -11.341 -23.813 1.00 96.00 157 SER A C 1
ATOM 1221 O O . SER A 1 157 ? 13.573 -11.704 -23.630 1.00 96.00 157 SER A O 1
ATOM 1223 N N . PHE A 1 158 ? 11.432 -12.196 -24.126 1.00 96.06 158 PHE A N 1
ATOM 1224 C CA . PHE A 1 158 ? 11.575 -13.654 -24.065 1.00 96.06 158 PHE A CA 1
ATOM 1225 C C . PHE A 1 158 ? 12.141 -14.121 -22.716 1.00 96.06 158 PHE A C 1
ATOM 1227 O O . PHE A 1 158 ? 12.937 -15.058 -22.660 1.00 96.06 158 PHE A O 1
ATOM 1234 N N . TRP A 1 159 ? 11.779 -13.417 -21.638 1.00 97.56 159 TRP A N 1
ATOM 1235 C CA . TRP A 1 159 ? 12.273 -13.652 -20.280 1.00 97.56 159 TRP A CA 1
ATOM 1236 C C . TRP A 1 159 ? 13.806 -13.530 -20.109 1.00 97.56 159 TRP A C 1
ATOM 1238 O O . TRP A 1 159 ? 14.358 -13.970 -19.105 1.00 97.56 159 TRP A O 1
ATOM 1248 N N . ASP A 1 160 ? 14.505 -12.879 -21.051 1.00 96.12 160 ASP A N 1
ATOM 1249 C CA . ASP A 1 160 ? 15.947 -12.608 -20.977 1.00 96.12 160 ASP A CA 1
ATOM 1250 C C . ASP A 1 160 ? 16.245 -11.323 -20.185 1.00 96.12 160 ASP A C 1
ATOM 1252 O O . ASP A 1 160 ? 16.023 -10.202 -20.653 1.00 96.12 160 ASP A O 1
ATOM 1256 N N . GLU A 1 161 ? 16.805 -11.500 -18.990 1.00 95.19 161 GLU A N 1
ATOM 1257 C CA . GLU A 1 161 ? 17.184 -10.450 -18.032 1.00 95.19 161 GLU A CA 1
ATOM 1258 C C . GLU A 1 161 ? 18.212 -9.438 -18.536 1.00 95.19 161 GLU A C 1
ATOM 1260 O O . GLU A 1 161 ? 18.346 -8.361 -17.962 1.00 95.19 161 GLU A O 1
ATOM 1265 N N . ARG A 1 162 ? 18.942 -9.743 -19.609 1.00 94.94 162 ARG A N 1
ATOM 1266 C CA . ARG A 1 162 ? 19.998 -8.860 -20.122 1.00 94.94 162 ARG A CA 1
ATOM 1267 C C . ARG A 1 162 ? 19.440 -7.710 -20.959 1.00 94.94 162 ARG A C 1
ATOM 1269 O O . ARG A 1 162 ? 20.147 -6.733 -21.191 1.00 94.94 162 ARG A O 1
ATOM 1276 N N . ARG A 1 163 ? 18.211 -7.838 -21.472 1.00 95.19 163 ARG A N 1
ATOM 1277 C CA . ARG A 1 163 ? 17.699 -6.991 -22.563 1.00 95.19 163 ARG A CA 1
ATOM 1278 C C . ARG A 1 163 ? 17.255 -5.606 -22.117 1.00 95.19 163 ARG A C 1
ATOM 1280 O O . ARG A 1 163 ? 17.507 -4.645 -22.837 1.00 95.19 163 ARG A O 1
ATOM 1287 N N . PHE A 1 164 ? 16.620 -5.506 -20.951 1.00 97.81 164 PHE A N 1
ATOM 1288 C CA . PHE A 1 164 ? 15.983 -4.266 -20.501 1.00 97.81 164 PHE A CA 1
ATOM 1289 C C . PHE A 1 164 ? 16.339 -3.906 -19.047 1.00 97.81 164 PHE A C 1
ATOM 1291 O O . PHE A 1 164 ? 15.454 -3.837 -18.187 1.00 97.81 164 PHE A O 1
ATOM 1298 N N . PRO A 1 165 ? 17.632 -3.670 -18.737 1.00 98.06 165 PRO A N 1
ATOM 1299 C CA . PRO A 1 165 ? 18.028 -3.116 -17.448 1.00 98.06 165 PRO A CA 1
ATOM 1300 C C . PRO A 1 165 ? 17.450 -1.708 -17.232 1.00 98.06 165 PRO A C 1
ATOM 1302 O O . PRO A 1 165 ? 17.439 -0.871 -18.138 1.00 98.06 165 PRO A O 1
ATOM 1305 N N . MET A 1 166 ? 16.973 -1.458 -16.016 1.00 98.62 166 MET A N 1
ATOM 1306 C CA . MET A 1 166 ? 16.308 -0.230 -15.574 1.00 98.62 166 MET A CA 1
ATOM 1307 C C . MET A 1 166 ? 17.314 0.757 -14.965 1.00 98.62 166 MET A C 1
ATOM 1309 O O . MET A 1 166 ? 18.423 0.376 -14.589 1.00 98.62 166 MET A O 1
ATOM 1313 N N . ARG A 1 167 ? 16.931 2.033 -14.839 1.00 97.88 167 ARG A N 1
ATOM 1314 C CA . ARG A 1 167 ? 17.752 3.069 -14.188 1.00 97.88 167 ARG A CA 1
ATOM 1315 C C . ARG A 1 167 ? 17.357 3.269 -12.735 1.00 97.88 167 ARG A C 1
ATOM 1317 O O . ARG A 1 167 ? 16.187 3.515 -12.464 1.00 97.88 167 ARG A O 1
ATOM 1324 N N . LEU A 1 168 ? 18.341 3.297 -11.839 1.00 97.75 168 LEU A N 1
ATOM 1325 C CA . LEU A 1 168 ? 18.163 3.690 -10.443 1.00 97.75 168 LEU A CA 1
ATOM 1326 C C . LEU A 1 168 ? 18.109 5.218 -10.268 1.00 97.75 168 LEU A C 1
ATOM 1328 O O . LEU A 1 168 ? 19.056 5.936 -10.596 1.00 97.75 168 LEU A O 1
ATOM 1332 N N . ARG A 1 169 ? 17.038 5.699 -9.639 1.00 94.25 169 ARG A N 1
ATOM 1333 C CA . ARG A 1 169 ? 16.884 7.041 -9.064 1.00 94.25 169 ARG A CA 1
ATOM 1334 C C . ARG A 1 169 ? 17.453 7.038 -7.649 1.00 94.25 169 ARG A C 1
ATOM 1336 O O . ARG A 1 169 ? 16.801 6.612 -6.698 1.00 94.25 169 ARG A O 1
ATOM 1343 N N . ARG A 1 170 ? 18.713 7.453 -7.508 1.00 91.12 170 ARG A N 1
ATOM 1344 C CA . ARG A 1 170 ? 19.476 7.330 -6.249 1.00 91.12 170 ARG A CA 1
ATOM 1345 C C . ARG A 1 170 ? 18.862 8.101 -5.084 1.00 91.12 170 ARG A C 1
ATOM 1347 O O . ARG A 1 170 ? 19.054 7.714 -3.940 1.00 91.12 170 ARG A O 1
ATOM 1354 N N . GLU A 1 171 ? 18.152 9.180 -5.380 1.00 87.19 171 GLU A N 1
ATOM 1355 C CA . GLU A 1 171 ? 17.457 10.028 -4.418 1.00 87.19 171 GLU A CA 1
ATOM 1356 C C . GLU A 1 171 ? 16.275 9.335 -3.715 1.00 87.19 171 GLU A C 1
ATOM 1358 O O . GLU A 1 171 ? 15.886 9.776 -2.639 1.00 87.19 171 GLU A O 1
ATOM 1363 N N . SER A 1 172 ? 15.726 8.256 -4.290 1.00 88.38 172 SER A N 1
ATOM 1364 C CA . SER A 1 172 ? 14.542 7.550 -3.768 1.00 88.38 172 SER A CA 1
ATOM 1365 C C . SER A 1 172 ? 14.657 6.028 -3.719 1.00 88.38 172 SER A C 1
ATOM 1367 O O . SER A 1 172 ? 13.816 5.369 -3.115 1.00 88.38 172 SER A O 1
ATOM 1369 N N . GLY A 1 173 ? 15.660 5.439 -4.373 1.00 94.94 173 GLY A N 1
ATOM 1370 C CA . GLY A 1 173 ? 15.764 3.985 -4.493 1.00 94.94 173 GLY A CA 1
ATOM 1371 C C . GLY A 1 173 ? 14.793 3.361 -5.502 1.00 94.94 173 GLY A C 1
ATOM 1372 O O . GLY A 1 173 ? 14.610 2.143 -5.497 1.00 94.94 173 GLY A O 1
ATOM 1373 N N . MET A 1 174 ? 14.154 4.183 -6.341 1.00 97.06 174 MET A N 1
ATOM 1374 C CA . MET A 1 174 ? 13.223 3.731 -7.377 1.00 97.06 174 MET A CA 1
ATOM 1375 C C . MET A 1 174 ? 13.972 3.364 -8.654 1.00 97.06 174 MET A C 1
ATOM 1377 O O . MET A 1 174 ? 14.856 4.096 -9.096 1.00 97.06 174 MET A O 1
ATOM 1381 N N . TRP A 1 175 ? 13.590 2.260 -9.276 1.00 98.62 175 TRP A N 1
ATOM 1382 C CA . TRP A 1 175 ? 14.058 1.857 -10.596 1.00 98.62 175 TRP A CA 1
ATOM 1383 C C . TRP A 1 175 ? 12.994 2.194 -11.621 1.00 98.62 175 TRP A C 1
ATOM 1385 O O . TRP A 1 175 ? 11.831 1.904 -11.373 1.00 98.62 175 TRP A O 1
ATOM 1395 N N . GLU A 1 176 ? 13.369 2.768 -12.764 1.00 98.44 176 GLU A N 1
ATOM 1396 C CA . GLU A 1 176 ? 12.419 3.150 -13.816 1.00 98.44 176 GLU A CA 1
ATOM 1397 C C . GLU A 1 176 ? 12.911 2.775 -15.229 1.00 98.44 176 GLU A C 1
ATOM 1399 O O . GLU A 1 176 ? 14.118 2.780 -15.507 1.00 98.44 176 GLU A O 1
ATOM 1404 N N . LEU A 1 177 ? 11.976 2.456 -16.130 1.00 98.62 177 LEU A N 1
ATOM 1405 C CA . LEU A 1 177 ? 12.222 2.272 -17.566 1.00 98.62 177 LEU A CA 1
ATOM 1406 C C . LEU A 1 177 ? 10.942 2.523 -18.372 1.00 98.62 177 LEU A C 1
ATOM 1408 O O . LEU A 1 177 ? 9.870 2.078 -17.980 1.00 98.62 177 LEU A O 1
ATOM 1412 N N . PHE A 1 178 ? 11.059 3.187 -19.523 1.00 98.69 178 PHE A N 1
ATOM 1413 C CA . PHE A 1 178 ? 9.987 3.264 -20.513 1.00 98.69 178 PHE A CA 1
ATOM 1414 C C . PHE A 1 178 ? 10.332 2.326 -21.658 1.00 98.69 178 PHE A C 1
ATOM 1416 O O . PHE A 1 178 ? 11.424 2.420 -22.223 1.00 98.69 178 PHE A O 1
ATOM 1423 N N . LEU A 1 179 ? 9.410 1.428 -21.984 1.00 98.38 179 LEU A N 1
ATOM 1424 C CA . LEU A 1 179 ? 9.634 0.357 -22.935 1.00 98.38 179 LEU A CA 1
ATOM 1425 C C . LEU A 1 179 ? 8.570 0.385 -24.042 1.00 98.38 179 LEU A C 1
ATOM 1427 O O . LEU A 1 179 ? 7.445 -0.063 -23.820 1.00 98.38 179 LEU A O 1
ATOM 1431 N N . PRO A 1 180 ? 8.920 0.882 -25.242 1.00 97.62 180 PRO A N 1
ATOM 1432 C CA . PRO A 1 180 ? 8.036 0.868 -26.412 1.00 97.62 180 PRO A CA 1
ATOM 1433 C C . PRO A 1 180 ? 7.599 -0.531 -26.865 1.00 97.62 180 PRO A C 1
ATOM 1435 O O . PRO A 1 180 ? 6.580 -0.679 -27.525 1.00 97.62 180 PRO A O 1
ATOM 1438 N N . GLN A 1 181 ? 8.401 -1.555 -26.564 1.00 96.25 181 GLN A N 1
ATOM 1439 C CA . GLN A 1 181 ? 8.187 -2.936 -27.001 1.00 96.25 181 GLN A CA 1
ATOM 1440 C C . GLN A 1 181 ? 7.174 -3.702 -26.145 1.00 96.25 181 GLN A C 1
ATOM 1442 O O . GLN A 1 181 ? 6.766 -4.788 -26.550 1.00 96.25 181 GLN A O 1
ATOM 1447 N N . ALA A 1 182 ? 6.821 -3.182 -24.968 1.00 98.25 182 ALA A N 1
ATOM 1448 C CA . ALA A 1 182 ? 5.849 -3.802 -24.080 1.00 98.25 182 ALA A CA 1
ATOM 1449 C C . ALA A 1 182 ? 4.431 -3.333 -24.418 1.00 98.25 182 ALA A C 1
ATOM 1451 O O . ALA A 1 182 ? 4.218 -2.169 -24.765 1.00 98.25 182 ALA A O 1
ATOM 1452 N N . HIS A 1 183 ? 3.461 -4.230 -24.275 1.00 97.88 183 HIS A N 1
ATOM 1453 C CA . HIS A 1 183 ? 2.061 -3.986 -24.599 1.00 97.88 183 HIS A CA 1
ATOM 1454 C C . HIS A 1 183 ? 1.140 -4.435 -23.462 1.00 97.88 183 HIS A C 1
ATOM 1456 O O . HIS A 1 183 ? 1.504 -5.245 -22.612 1.00 97.88 183 HIS A O 1
ATOM 1462 N N . LEU A 1 184 ? -0.089 -3.910 -23.456 1.00 98.38 184 LEU A N 1
ATOM 1463 C CA . LEU A 1 184 ? -1.137 -4.408 -22.564 1.00 98.38 184 LEU A CA 1
ATOM 1464 C C . LEU A 1 184 ? -1.339 -5.915 -22.787 1.00 98.38 184 LEU A C 1
ATOM 1466 O O . LEU A 1 184 ? -1.426 -6.364 -23.929 1.00 98.38 184 LEU A O 1
ATOM 1470 N N . GLY A 1 185 ? -1.444 -6.669 -21.696 1.00 98.12 185 GLY A N 1
ATOM 1471 C CA . GLY A 1 185 ? -1.590 -8.122 -21.698 1.00 98.12 185 GLY A CA 1
ATOM 1472 C C . GLY A 1 185 ? -0.277 -8.906 -21.622 1.00 98.12 185 GLY A C 1
ATOM 1473 O O . GLY A 1 185 ? -0.334 -10.095 -21.313 1.00 98.12 185 GLY A O 1
ATOM 1474 N N . ASP A 1 186 ? 0.884 -8.278 -21.840 1.00 98.69 186 ASP A N 1
ATOM 1475 C CA . ASP A 1 186 ? 2.169 -8.970 -21.680 1.00 98.69 186 ASP A CA 1
ATOM 1476 C C . ASP A 1 186 ? 2.368 -9.395 -20.217 1.00 98.69 186 ASP A C 1
ATOM 1478 O O . ASP A 1 186 ? 2.114 -8.628 -19.278 1.00 98.69 186 ASP A O 1
ATOM 1482 N N . CYS A 1 187 ? 2.874 -10.611 -20.017 1.00 98.81 187 CYS A N 1
ATOM 1483 C CA . CYS A 1 187 ? 3.329 -11.080 -18.715 1.00 98.81 187 CYS A CA 1
ATOM 1484 C C . CYS A 1 187 ? 4.725 -10.522 -18.417 1.00 98.81 187 CYS A C 1
ATOM 1486 O O . CYS A 1 187 ? 5.605 -10.544 -19.282 1.00 98.81 187 CYS A O 1
ATOM 1488 N N . TYR A 1 188 ? 4.953 -10.056 -17.187 1.00 98.88 188 TYR A N 1
ATOM 1489 C CA . TYR A 1 188 ? 6.241 -9.514 -16.763 1.00 98.88 188 TYR A CA 1
ATOM 1490 C C . TYR A 1 188 ? 6.570 -9.764 -15.284 1.00 98.88 188 TYR A C 1
ATOM 1492 O O . TYR A 1 188 ? 5.711 -10.075 -14.454 1.00 98.88 188 TYR A O 1
ATOM 1500 N N . LYS A 1 189 ? 7.860 -9.619 -14.969 1.00 98.88 189 LYS A N 1
ATOM 1501 C CA . LYS A 1 189 ? 8.457 -9.604 -13.629 1.00 98.88 189 LYS A CA 1
ATOM 1502 C C . LYS A 1 189 ? 9.652 -8.652 -13.589 1.00 98.88 189 LYS A C 1
ATOM 1504 O O . LYS A 1 189 ? 10.172 -8.232 -14.624 1.00 98.88 189 LYS A O 1
ATOM 1509 N N . TYR A 1 190 ? 10.153 -8.390 -12.388 1.00 98.88 190 TYR A N 1
ATOM 1510 C CA . TYR A 1 190 ? 11.451 -7.757 -12.182 1.00 98.88 190 TYR A CA 1
ATOM 1511 C C . TYR A 1 190 ? 12.522 -8.811 -11.888 1.00 98.88 190 TYR A C 1
ATOM 1513 O O . TYR A 1 190 ? 12.418 -9.565 -10.921 1.00 98.88 190 TYR A O 1
ATOM 1521 N N . SER A 1 191 ? 13.574 -8.853 -12.708 1.00 98.50 191 SER A N 1
ATOM 1522 C CA . SER A 1 191 ? 14.824 -9.544 -12.386 1.00 98.50 191 SER A CA 1
ATOM 1523 C C . SER A 1 191 ? 15.690 -8.616 -11.542 1.00 98.50 191 SER A C 1
ATOM 1525 O O . SER A 1 191 ? 16.284 -7.672 -12.069 1.00 98.50 191 SER A O 1
ATOM 1527 N N . ILE A 1 192 ? 15.809 -8.916 -10.254 1.00 98.56 192 ILE A N 1
ATOM 1528 C CA . ILE A 1 192 ? 16.566 -8.125 -9.286 1.00 98.56 192 ILE A CA 1
ATOM 1529 C C . ILE A 1 192 ? 17.874 -8.848 -8.975 1.00 98.56 192 ILE A C 1
ATOM 1531 O O . ILE A 1 192 ? 17.859 -9.982 -8.498 1.00 98.56 192 ILE A O 1
ATOM 1535 N N . LEU A 1 193 ? 19.006 -8.191 -9.238 1.00 98.12 193 LEU A N 1
ATOM 1536 C CA . LEU A 1 193 ? 20.278 -8.572 -8.637 1.00 98.12 193 LEU A CA 1
ATOM 1537 C C . LEU A 1 193 ? 20.359 -7.899 -7.272 1.00 98.12 193 LEU A C 1
ATOM 1539 O O . LEU A 1 193 ? 20.556 -6.687 -7.169 1.00 98.12 193 LEU A O 1
ATOM 1543 N N . ASP A 1 194 ? 20.171 -8.694 -6.236 1.00 96.81 194 ASP A N 1
ATOM 1544 C CA . ASP A 1 194 ? 19.929 -8.209 -4.891 1.00 96.81 194 ASP A CA 1
ATOM 1545 C C . ASP A 1 194 ? 21.207 -7.686 -4.196 1.00 96.81 194 ASP A C 1
ATOM 1547 O O . ASP A 1 194 ? 22.330 -7.774 -4.719 1.00 96.81 194 ASP A O 1
ATOM 1551 N N . ALA A 1 195 ? 21.053 -7.116 -2.998 1.00 96.88 195 ALA A N 1
ATOM 1552 C CA . ALA A 1 195 ? 22.161 -6.587 -2.200 1.00 96.88 195 ALA A CA 1
ATOM 1553 C C . ALA A 1 195 ? 23.255 -7.640 -1.911 1.00 96.88 195 ALA A C 1
ATOM 1555 O O . ALA A 1 195 ? 24.449 -7.315 -1.850 1.00 96.88 195 ALA A O 1
ATOM 1556 N N . ASN A 1 196 ? 22.880 -8.919 -1.841 1.00 96.56 196 ASN A N 1
ATOM 1557 C CA . ASN A 1 196 ? 23.769 -10.053 -1.586 1.00 96.56 196 ASN A CA 1
ATOM 1558 C C . ASN A 1 196 ? 24.416 -10.594 -2.872 1.00 96.56 196 ASN A C 1
ATOM 1560 O O . ASN A 1 196 ? 25.400 -11.325 -2.816 1.00 96.56 196 ASN A O 1
ATOM 1564 N N . GLY A 1 197 ? 23.976 -10.125 -4.044 1.00 95.25 197 GLY A N 1
ATOM 1565 C CA . GLY A 1 197 ? 24.467 -10.577 -5.345 1.00 95.25 197 GLY A CA 1
ATOM 1566 C C . GLY A 1 197 ? 23.770 -11.835 -5.852 1.00 95.25 197 GLY A C 1
ATOM 1567 O O . GLY A 1 197 ? 24.275 -12.454 -6.787 1.00 95.25 197 GLY A O 1
ATOM 1568 N N . GLU A 1 198 ? 22.631 -12.196 -5.264 1.00 96.00 198 GLU A N 1
ATOM 1569 C CA . GLU A 1 198 ? 21.758 -13.249 -5.767 1.00 96.00 198 GLU A CA 1
ATOM 1570 C C . GLU A 1 198 ? 20.729 -12.649 -6.723 1.00 96.00 198 GLU A C 1
ATOM 1572 O O . GLU A 1 198 ? 20.263 -11.521 -6.549 1.00 96.00 198 GLU A O 1
ATOM 1577 N N . ARG A 1 199 ? 20.386 -13.401 -7.768 1.00 95.88 199 ARG A N 1
ATOM 1578 C CA . ARG A 1 199 ? 19.400 -12.967 -8.752 1.00 95.88 199 ARG A CA 1
ATOM 1579 C C . ARG A 1 199 ? 18.044 -13.585 -8.448 1.00 95.88 199 ARG A C 1
ATOM 1581 O O . ARG A 1 199 ? 17.951 -14.799 -8.288 1.00 95.88 199 ARG A O 1
ATOM 1588 N N . ARG A 1 200 ? 17.004 -12.753 -8.401 1.00 95.62 200 ARG A N 1
ATOM 1589 C CA . ARG A 1 200 ? 15.627 -13.156 -8.082 1.00 95.62 200 ARG A CA 1
ATOM 1590 C C . ARG A 1 200 ? 14.649 -12.616 -9.110 1.00 95.62 200 ARG A C 1
ATOM 1592 O O . ARG A 1 200 ? 14.829 -11.509 -9.612 1.00 95.62 200 ARG A O 1
ATOM 1599 N N . LEU A 1 201 ? 13.595 -13.381 -9.378 1.00 97.94 201 LEU A N 1
ATOM 1600 C CA . LEU A 1 201 ? 12.449 -12.927 -10.161 1.00 97.94 201 LEU A CA 1
ATOM 1601 C C . LEU A 1 201 ? 11.306 -12.575 -9.215 1.00 97.94 201 LEU A C 1
ATOM 1603 O O . LEU A 1 201 ? 10.756 -13.453 -8.553 1.00 97.94 201 LEU A O 1
ATOM 1607 N N . LYS A 1 202 ? 10.945 -11.296 -9.181 1.00 98.69 202 LYS A N 1
ATOM 1608 C CA . LYS A 1 202 ? 9.888 -10.756 -8.329 1.00 98.69 202 LYS A CA 1
ATOM 1609 C C . LYS A 1 202 ? 8.677 -10.345 -9.155 1.00 98.69 202 LYS A C 1
ATOM 1611 O O . LYS A 1 202 ? 8.832 -9.727 -10.209 1.00 98.69 202 LYS A O 1
ATOM 1616 N N . ALA A 1 203 ? 7.486 -10.695 -8.681 1.00 98.50 203 ALA A N 1
ATOM 1617 C CA . ALA A 1 203 ? 6.250 -10.090 -9.159 1.00 98.50 203 ALA A CA 1
ATOM 1618 C C . ALA A 1 203 ? 6.239 -8.595 -8.805 1.00 98.50 203 ALA A C 1
ATOM 1620 O O . ALA A 1 203 ? 6.921 -8.163 -7.872 1.00 98.50 203 ALA A O 1
ATOM 1621 N N . ASP A 1 204 ? 5.488 -7.804 -9.563 1.00 98.81 204 ASP A N 1
ATOM 1622 C CA . ASP A 1 204 ? 5.337 -6.378 -9.297 1.00 98.81 204 ASP A CA 1
ATOM 1623 C C . ASP A 1 204 ? 4.450 -6.152 -8.056 1.00 98.81 204 ASP A C 1
ATOM 1625 O O . ASP A 1 204 ? 3.290 -6.573 -8.069 1.00 98.81 204 ASP A O 1
ATOM 1629 N N . PRO A 1 205 ? 4.943 -5.472 -6.999 1.00 98.50 205 PRO A N 1
ATOM 1630 C CA . PRO A 1 205 ? 4.126 -5.115 -5.836 1.00 98.50 205 PRO A CA 1
ATOM 1631 C C . PRO A 1 205 ? 2.873 -4.297 -6.194 1.00 98.50 205 PRO A C 1
ATOM 1633 O O . PRO A 1 205 ? 1.865 -4.375 -5.497 1.00 98.50 205 PRO A O 1
ATOM 1636 N N . TYR A 1 206 ? 2.933 -3.524 -7.282 1.00 98.62 206 TYR A N 1
ATOM 1637 C CA . TYR A 1 206 ? 1.869 -2.652 -7.781 1.00 98.62 206 TYR A CA 1
ATOM 1638 C C . TYR A 1 206 ? 1.175 -3.221 -9.032 1.00 98.62 206 TYR A C 1
ATOM 1640 O O . TYR A 1 206 ? 0.600 -2.469 -9.817 1.00 98.62 206 TYR A O 1
ATOM 1648 N N . ALA A 1 207 ? 1.216 -4.542 -9.245 1.00 98.44 207 ALA A N 1
ATOM 1649 C CA . ALA A 1 207 ? 0.494 -5.177 -10.346 1.00 98.44 207 ALA A CA 1
ATOM 1650 C C . ALA A 1 207 ? -1.022 -4.920 -10.252 1.00 98.44 207 ALA A C 1
ATOM 1652 O O . ALA A 1 207 ? -1.637 -5.217 -9.229 1.00 98.44 207 ALA A O 1
ATOM 1653 N N . PHE A 1 208 ? -1.634 -4.435 -11.338 1.00 98.31 208 PHE A N 1
ATOM 1654 C CA . PHE A 1 208 ? -3.098 -4.301 -11.438 1.00 98.31 208 PHE A CA 1
ATOM 1655 C C . PHE A 1 208 ? -3.788 -5.589 -11.884 1.00 98.31 208 PHE A C 1
ATOM 1657 O O . PHE A 1 208 ? -4.977 -5.782 -11.636 1.00 98.31 208 PHE A O 1
ATOM 1664 N N . GLU A 1 209 ? -3.043 -6.482 -12.529 1.00 98.12 209 GLU A N 1
ATOM 1665 C CA . GLU A 1 209 ? -3.498 -7.805 -12.927 1.00 98.12 209 GLU A CA 1
ATOM 1666 C C . GLU A 1 209 ? -2.345 -8.801 -12.798 1.00 98.12 209 GLU A C 1
ATOM 1668 O O . GLU A 1 209 ? -1.167 -8.460 -12.934 1.00 98.12 209 GLU A O 1
ATOM 1673 N N . THR A 1 210 ? -2.690 -10.049 -12.517 1.00 97.56 210 THR A N 1
ATOM 1674 C CA . THR A 1 210 ? -1.760 -11.155 -12.299 1.00 97.56 210 THR A CA 1
ATOM 1675 C C . THR A 1 210 ? -2.231 -12.374 -13.070 1.00 97.56 210 THR A C 1
ATOM 1677 O O . THR A 1 210 ? -3.421 -12.532 -13.360 1.00 97.56 210 THR A O 1
ATOM 1680 N N . GLN A 1 211 ? -1.300 -13.268 -13.395 1.00 97.19 211 GLN A N 1
ATOM 1681 C CA . GLN A 1 211 ? -1.680 -14.587 -13.881 1.00 97.19 211 GLN A CA 1
ATOM 1682 C C . GLN A 1 211 ? -2.436 -15.365 -12.797 1.00 97.19 211 GLN A C 1
ATOM 1684 O O . GLN A 1 211 ? -2.262 -15.142 -11.598 1.00 97.19 211 GLN A O 1
ATOM 1689 N N . ILE A 1 212 ? -3.271 -16.311 -13.227 1.00 94.44 212 ILE A N 1
ATOM 1690 C CA . ILE A 1 212 ? -3.929 -17.231 -12.305 1.00 94.44 212 ILE A CA 1
ATOM 1691 C C . ILE A 1 212 ? -2.895 -18.174 -11.678 1.00 94.44 212 ILE A C 1
ATOM 1693 O O . ILE A 1 212 ? -2.078 -18.775 -12.378 1.00 94.44 212 ILE A O 1
ATOM 1697 N N . ARG A 1 213 ? -2.956 -18.349 -10.355 1.00 92.94 213 ARG A N 1
ATOM 1698 C CA . ARG A 1 213 ? -2.112 -19.322 -9.647 1.00 92.94 213 ARG A CA 1
ATOM 1699 C C . ARG A 1 213 ? -2.193 -20.729 -10.290 1.00 92.94 213 ARG A C 1
ATOM 1701 O O . ARG A 1 213 ? -3.287 -21.164 -10.664 1.00 92.94 213 ARG A O 1
ATOM 1708 N N . PRO A 1 214 ? -1.093 -21.500 -10.357 1.00 94.94 214 PRO A N 1
ATOM 1709 C CA . PRO A 1 214 ? 0.182 -21.289 -9.668 1.00 94.94 214 PRO A CA 1
ATOM 1710 C C . PRO A 1 214 ? 1.160 -20.375 -10.416 1.00 94.94 214 PRO A C 1
ATOM 1712 O O . PRO A 1 214 ? 2.290 -20.215 -9.962 1.00 94.94 214 PRO A O 1
ATOM 1715 N N . GLU A 1 215 ? 0.758 -19.793 -11.546 1.00 97.38 215 GLU A N 1
ATOM 1716 C CA . GLU A 1 215 ? 1.588 -18.821 -12.247 1.00 97.38 215 GLU A CA 1
ATOM 1717 C C . GLU A 1 215 ? 1.730 -17.532 -11.427 1.00 97.38 215 GLU A C 1
ATOM 1719 O O . GLU A 1 215 ? 0.905 -17.215 -10.570 1.00 97.38 215 GLU A O 1
ATOM 1724 N N . THR A 1 216 ? 2.827 -16.810 -11.650 1.00 97.19 216 THR A N 1
ATOM 1725 C CA . THR A 1 216 ? 3.292 -15.760 -10.723 1.00 97.19 216 THR A CA 1
ATOM 1726 C C . THR A 1 216 ? 3.719 -14.472 -11.418 1.00 97.19 216 THR A C 1
ATOM 1728 O O . THR A 1 216 ? 4.266 -13.585 -10.762 1.00 97.19 216 THR A O 1
ATOM 1731 N N . ALA A 1 217 ? 3.554 -14.357 -12.740 1.00 98.38 217 ALA A N 1
ATOM 1732 C CA . ALA A 1 217 ? 3.842 -13.104 -13.425 1.00 98.38 217 ALA A CA 1
ATOM 1733 C C . ALA A 1 217 ? 2.732 -12.077 -13.188 1.00 98.38 217 ALA A C 1
ATOM 1735 O O . ALA A 1 217 ? 1.545 -12.407 -13.091 1.00 98.38 217 ALA A O 1
ATOM 1736 N N . SER A 1 218 ? 3.145 -10.818 -13.146 1.00 98.75 218 SER A N 1
ATOM 1737 C CA . SER A 1 218 ? 2.249 -9.678 -13.281 1.00 98.75 218 SER A CA 1
ATOM 1738 C C . SER A 1 218 ? 1.847 -9.542 -14.751 1.00 98.75 218 SER A C 1
ATOM 1740 O O . SER A 1 218 ? 2.606 -9.928 -15.639 1.00 98.75 218 SER A O 1
ATOM 1742 N N . ILE A 1 219 ? 0.661 -9.007 -15.019 1.00 98.69 219 ILE A N 1
ATOM 1743 C CA . ILE A 1 219 ? 0.163 -8.741 -16.371 1.00 98.69 219 ILE A CA 1
ATOM 1744 C C . ILE A 1 219 ? 0.045 -7.230 -16.532 1.00 98.69 219 ILE A C 1
ATOM 1746 O O . ILE A 1 219 ? -0.517 -6.547 -15.674 1.00 98.69 219 ILE A O 1
ATOM 1750 N N . ILE A 1 220 ? 0.584 -6.693 -17.626 1.00 98.75 220 ILE A N 1
ATOM 1751 C CA . ILE A 1 220 ? 0.482 -5.261 -17.914 1.00 98.75 220 ILE A CA 1
ATOM 1752 C C . ILE A 1 220 ? -0.981 -4.922 -18.201 1.00 98.75 220 ILE A C 1
ATOM 1754 O O . ILE A 1 220 ? -1.550 -5.386 -19.189 1.00 98.75 220 ILE A O 1
ATOM 1758 N N . ASN A 1 221 ? -1.578 -4.071 -17.373 1.00 97.62 221 ASN A N 1
ATOM 1759 C CA . ASN A 1 221 ? -2.945 -3.600 -17.560 1.00 97.62 221 ASN A CA 1
ATOM 1760 C C . ASN A 1 221 ? -3.059 -2.099 -17.240 1.00 97.62 221 ASN A C 1
ATOM 1762 O O . ASN A 1 221 ? -2.166 -1.495 -16.652 1.00 97.62 221 ASN A O 1
ATOM 1766 N N . THR A 1 222 ? -4.153 -1.475 -17.663 1.00 96.38 222 THR A N 1
ATOM 1767 C CA . THR A 1 222 ? -4.470 -0.080 -17.360 1.00 96.38 222 THR A CA 1
ATOM 1768 C C . THR A 1 222 ? -4.992 0.061 -15.937 1.00 96.38 222 THR A C 1
ATOM 1770 O O . THR A 1 222 ? -5.867 -0.702 -15.527 1.00 96.38 222 THR A O 1
ATOM 1773 N N . LEU A 1 223 ? -4.556 1.108 -15.236 1.00 95.62 223 LEU A N 1
ATOM 1774 C CA . LEU A 1 223 ? -5.228 1.565 -14.023 1.00 95.62 223 LEU A CA 1
ATOM 1775 C C . LEU A 1 223 ? -6.694 1.921 -14.362 1.00 95.62 223 LEU A C 1
ATOM 1777 O O . LEU A 1 223 ? -6.911 2.775 -15.231 1.00 95.62 223 LEU A O 1
ATOM 1781 N N . PRO A 1 224 ? -7.707 1.304 -13.720 1.00 93.75 224 PRO A N 1
ATOM 1782 C CA . PRO A 1 224 ? -9.104 1.630 -14.001 1.00 93.75 224 PRO A CA 1
ATOM 1783 C C . PRO A 1 224 ? -9.399 3.118 -13.735 1.00 93.75 224 PRO A C 1
ATOM 1785 O O . PRO A 1 224 ? -8.715 3.743 -12.934 1.00 93.75 224 PRO A O 1
ATOM 1788 N N . PRO A 1 225 ? -10.413 3.749 -14.342 1.00 94.50 225 PRO A N 1
ATOM 1789 C CA . PRO A 1 225 ? -10.725 5.150 -14.046 1.00 94.50 225 PRO A CA 1
ATOM 1790 C C . PRO A 1 225 ? -11.349 5.313 -12.652 1.00 94.50 225 PRO A C 1
ATOM 1792 O O . PRO A 1 225 ? -12.126 4.460 -12.220 1.00 94.50 225 PRO A O 1
ATOM 1795 N N . ILE A 1 226 ? -11.073 6.430 -11.974 1.00 94.38 226 ILE A N 1
ATOM 1796 C CA . ILE A 1 226 ? -11.660 6.734 -10.658 1.00 94.38 226 ILE A CA 1
ATOM 1797 C C . ILE A 1 226 ? -13.196 6.787 -10.749 1.00 94.38 226 ILE A C 1
ATOM 1799 O O . ILE A 1 226 ? -13.751 7.354 -11.694 1.00 94.38 226 ILE A O 1
ATOM 1803 N N . LYS A 1 227 ? -13.887 6.226 -9.753 1.00 92.38 227 LYS A N 1
ATOM 1804 C CA . LYS A 1 227 ? -15.349 6.224 -9.623 1.00 92.38 227 LYS A CA 1
ATOM 1805 C C . LYS A 1 227 ? -15.770 6.776 -8.248 1.00 92.38 227 LYS A C 1
ATOM 1807 O O . LYS A 1 227 ? -15.768 6.037 -7.267 1.00 92.38 227 LYS A O 1
ATOM 1812 N N . PRO A 1 228 ? -16.167 8.060 -8.163 1.00 89.31 228 PRO A N 1
ATOM 1813 C CA . PRO A 1 228 ? -16.559 8.688 -6.900 1.00 89.31 228 PRO A CA 1
ATOM 1814 C C . PRO A 1 228 ? -17.793 8.047 -6.249 1.00 89.31 228 PRO A C 1
ATOM 1816 O O . PRO A 1 228 ? -18.720 7.603 -6.934 1.00 89.31 228 PRO A O 1
ATOM 1819 N N . MET A 1 229 ? -17.850 8.078 -4.915 1.00 91.06 229 MET A N 1
ATOM 1820 C CA . MET A 1 229 ? -19.033 7.666 -4.158 1.00 91.06 229 MET A CA 1
ATOM 1821 C C . MET A 1 229 ? -20.122 8.764 -4.193 1.00 91.06 229 MET A C 1
ATOM 1823 O O . MET A 1 229 ? -19.878 9.878 -3.721 1.00 91.06 229 MET A O 1
ATOM 1827 N N . PRO A 1 230 ? -21.335 8.487 -4.713 1.00 90.56 230 PRO A N 1
ATOM 1828 C CA . PRO A 1 230 ? -22.452 9.424 -4.693 1.00 90.56 230 PRO A CA 1
ATOM 1829 C C . PRO A 1 230 ? -23.004 9.601 -3.273 1.00 90.56 230 PRO A C 1
ATOM 1831 O O . PRO A 1 230 ? -22.964 8.680 -2.459 1.00 90.56 230 PRO A O 1
ATOM 1834 N N . LEU A 1 231 ? -23.605 10.765 -2.998 1.00 88.31 231 LEU A N 1
ATOM 1835 C CA . LEU A 1 231 ? -24.162 11.106 -1.679 1.00 88.31 231 LEU A CA 1
ATOM 1836 C C . LEU A 1 231 ? -25.179 10.082 -1.152 1.00 88.31 231 LEU A C 1
ATOM 1838 O O . LEU A 1 231 ? -25.239 9.862 0.053 1.00 88.31 231 LEU A O 1
ATOM 1842 N N . SER A 1 232 ? -25.958 9.444 -2.030 1.00 89.00 232 SER A N 1
ATOM 1843 C CA . SER A 1 232 ? -26.916 8.403 -1.638 1.00 89.00 232 SER A CA 1
ATOM 1844 C C . SER A 1 232 ? -26.234 7.196 -0.984 1.00 89.00 232 SER A C 1
ATOM 1846 O O . SER A 1 232 ? -26.710 6.727 0.044 1.00 89.00 232 SER A O 1
ATOM 1848 N N . ARG A 1 233 ? -25.086 6.744 -1.511 1.00 89.38 233 ARG A N 1
ATOM 1849 C CA . ARG A 1 233 ? -24.284 5.666 -0.899 1.00 89.38 233 ARG A CA 1
ATOM 1850 C C . ARG A 1 233 ? -23.593 6.120 0.388 1.00 89.38 233 ARG A C 1
ATOM 1852 O O . ARG A 1 233 ? -23.529 5.374 1.357 1.00 89.38 233 ARG A O 1
ATOM 1859 N N . GLN A 1 234 ? -23.159 7.380 0.458 1.00 89.38 234 GLN A N 1
ATOM 1860 C CA . GLN A 1 234 ? -22.619 7.932 1.710 1.00 89.38 234 GLN A CA 1
ATOM 1861 C C . GLN A 1 234 ? -23.670 7.929 2.834 1.00 89.38 234 GLN A C 1
ATOM 1863 O O . GLN A 1 234 ? -23.332 7.748 4.001 1.00 89.38 234 GLN A O 1
ATOM 1868 N N . GLN A 1 235 ? -24.950 8.134 2.499 1.00 88.00 235 GLN A N 1
ATOM 1869 C CA . GLN A 1 235 ? -26.054 8.113 3.462 1.00 88.00 235 GLN A CA 1
ATOM 1870 C C . GLN A 1 235 ? -26.337 6.710 4.010 1.00 88.00 235 GLN A C 1
ATOM 1872 O O . GLN A 1 235 ? -26.606 6.583 5.203 1.00 88.00 235 GLN A O 1
ATOM 1877 N N . THR A 1 236 ? -26.243 5.664 3.184 1.00 90.25 236 THR A N 1
ATOM 1878 C CA . THR A 1 236 ? -26.460 4.272 3.623 1.00 90.25 236 THR A CA 1
ATOM 1879 C C . THR A 1 236 ? -25.344 3.748 4.531 1.00 90.25 236 THR A C 1
ATOM 1881 O O . THR A 1 236 ? -25.569 2.808 5.287 1.00 90.25 236 THR A O 1
ATOM 1884 N N . ASN A 1 237 ? -24.191 4.419 4.528 1.00 92.12 237 ASN A N 1
ATOM 1885 C CA . ASN A 1 237 ? -23.032 4.144 5.376 1.00 92.12 237 ASN A CA 1
ATOM 1886 C C . ASN A 1 237 ? -22.975 4.976 6.675 1.00 92.12 237 ASN A C 1
ATOM 1888 O O . ASN A 1 237 ? -22.002 4.904 7.430 1.00 92.12 237 ASN A O 1
ATOM 1892 N N . GLN A 1 238 ? -23.983 5.805 6.965 1.00 89.19 238 GLN A N 1
ATOM 1893 C CA . GLN A 1 238 ? -23.982 6.601 8.196 1.00 89.19 238 GLN A CA 1
ATOM 1894 C C . GLN A 1 238 ? -24.143 5.721 9.443 1.00 89.19 238 GLN A C 1
ATOM 1896 O O . GLN A 1 238 ? -24.828 4.705 9.427 1.00 89.19 238 GLN A O 1
ATOM 1901 N N . ARG A 1 239 ? -23.587 6.163 10.582 1.00 86.56 239 ARG A N 1
ATOM 1902 C CA . ARG A 1 239 ? -23.660 5.428 11.866 1.00 86.56 239 ARG A CA 1
ATOM 1903 C C . ARG A 1 239 ? -25.087 5.120 12.346 1.00 86.56 239 ARG A C 1
ATOM 1905 O O . ARG A 1 239 ? -25.267 4.245 13.182 1.00 86.56 239 ARG A O 1
ATOM 1912 N N . ASN A 1 240 ? -26.077 5.879 11.888 1.00 88.38 240 ASN A N 1
ATOM 1913 C CA . ASN A 1 240 ? -27.495 5.712 12.210 1.00 88.38 240 ASN A CA 1
ATOM 1914 C C . ASN A 1 240 ? -28.305 5.054 11.074 1.00 88.38 240 ASN A C 1
ATOM 1916 O O . ASN A 1 240 ? -29.527 4.968 11.192 1.00 88.38 240 ASN A O 1
ATOM 1920 N N . ALA A 1 241 ? -27.657 4.621 9.990 1.00 92.12 241 ALA A N 1
ATOM 1921 C CA . ALA A 1 241 ? -28.280 3.875 8.903 1.00 92.12 241 ALA A CA 1
ATOM 1922 C C . ALA A 1 241 ? -28.335 2.367 9.228 1.00 92.12 241 ALA A C 1
ATOM 1924 O O . ALA A 1 241 ? -27.524 1.871 10.015 1.00 92.12 241 ALA A O 1
ATOM 1925 N N . PRO A 1 242 ? -29.287 1.610 8.650 1.00 95.00 242 PRO A N 1
ATOM 1926 C CA . PRO A 1 242 ? -29.332 0.162 8.815 1.00 95.00 242 PRO A CA 1
ATOM 1927 C C . PRO A 1 242 ? -28.177 -0.516 8.061 1.00 95.00 242 PRO A C 1
ATOM 1929 O O . PRO A 1 242 ? -28.139 -0.535 6.830 1.00 95.00 242 PRO A O 1
ATOM 1932 N N . ILE A 1 243 ? -27.266 -1.139 8.807 1.00 96.06 243 ILE A N 1
ATOM 1933 C CA . ILE A 1 243 ? -26.172 -1.947 8.257 1.00 96.06 243 ILE A CA 1
ATOM 1934 C C . ILE A 1 243 ? -26.439 -3.413 8.609 1.00 96.06 243 ILE A C 1
ATOM 1936 O O . ILE A 1 243 ? -26.390 -3.804 9.773 1.00 96.06 243 ILE A O 1
ATOM 1940 N N . SER A 1 244 ? -26.763 -4.212 7.593 1.00 97.62 244 SER A N 1
ATOM 1941 C CA . SER A 1 244 ? -26.909 -5.664 7.681 1.00 97.62 244 SER A CA 1
ATOM 1942 C C . SER A 1 244 ? -26.065 -6.287 6.578 1.00 97.62 244 SER A C 1
ATOM 1944 O O . SER A 1 244 ? -26.278 -5.999 5.397 1.00 97.62 244 SER A O 1
ATOM 1946 N N . ILE A 1 245 ? -25.084 -7.089 6.985 1.00 98.50 245 ILE A N 1
ATOM 1947 C CA . ILE A 1 245 ? -23.983 -7.551 6.141 1.00 98.50 245 ILE A CA 1
ATOM 1948 C C . ILE A 1 245 ? -24.170 -9.037 5.822 1.00 98.50 245 ILE A C 1
ATOM 1950 O O . ILE A 1 245 ? -24.384 -9.842 6.729 1.00 98.50 245 ILE A O 1
ATOM 1954 N N . TYR A 1 246 ? -24.069 -9.390 4.540 1.00 98.75 246 TYR A N 1
ATOM 1955 C CA . TYR A 1 246 ? -23.906 -10.766 4.077 1.00 98.75 246 TYR A CA 1
ATOM 1956 C C . TYR A 1 246 ? -22.428 -11.022 3.763 1.00 98.75 246 TYR A C 1
ATOM 1958 O O . TYR A 1 246 ? -21.940 -10.637 2.700 1.00 98.75 246 TYR A O 1
ATOM 1966 N N . GLU A 1 247 ? -21.712 -11.630 4.708 1.00 98.75 247 GLU A N 1
ATOM 1967 C CA . GLU A 1 247 ? -20.315 -12.034 4.526 1.00 98.75 247 GLU A CA 1
ATOM 1968 C C . GLU A 1 247 ? -20.223 -13.222 3.554 1.00 98.75 247 GLU A C 1
ATOM 1970 O O . GLU A 1 247 ? -21.006 -14.176 3.637 1.00 98.75 247 GLU A O 1
ATOM 1975 N N . VAL A 1 248 ? -19.282 -13.174 2.608 1.00 98.56 248 VAL A N 1
ATOM 1976 C CA . VAL A 1 248 ? -19.159 -14.189 1.562 1.00 98.56 248 VAL A CA 1
ATOM 1977 C C . VAL A 1 248 ? -17.715 -14.425 1.121 1.00 98.56 248 VAL A C 1
ATOM 1979 O O . VAL A 1 248 ? -16.969 -13.512 0.772 1.00 98.56 248 VAL A O 1
ATOM 1982 N N . HIS A 1 249 ? -17.347 -15.704 1.030 1.00 98.56 249 HIS A N 1
ATOM 1983 C CA . HIS A 1 249 ? -16.165 -16.155 0.302 1.00 98.56 249 HIS A CA 1
ATOM 1984 C C . HIS A 1 249 ? -16.565 -16.573 -1.120 1.00 98.56 249 HIS A C 1
ATOM 1986 O O . HIS A 1 249 ? -17.205 -17.611 -1.326 1.00 98.56 249 HIS A O 1
ATOM 1992 N N . LEU A 1 250 ? -16.178 -15.777 -2.123 1.00 98.12 250 LEU A N 1
ATOM 1993 C CA . LEU A 1 250 ? -16.615 -15.967 -3.516 1.00 98.12 250 LEU A CA 1
ATOM 1994 C C . LEU A 1 250 ? -16.263 -17.355 -4.075 1.00 98.12 250 LEU A C 1
ATOM 1996 O O . LEU A 1 250 ? -17.062 -17.963 -4.782 1.00 98.12 250 LEU A O 1
ATOM 2000 N N . GLY A 1 251 ? -15.109 -17.909 -3.691 1.00 95.56 251 GLY A N 1
ATOM 2001 C CA . GLY A 1 251 ? -14.646 -19.213 -4.174 1.00 95.56 251 GLY A CA 1
ATOM 2002 C C . GLY A 1 251 ? -15.371 -20.429 -3.583 1.00 95.56 251 GLY A C 1
ATOM 2003 O O . GLY A 1 251 ? -15.071 -21.562 -3.976 1.00 95.56 251 GLY A O 1
ATOM 2004 N N . SER A 1 252 ? -16.277 -20.237 -2.620 1.00 96.06 252 SER A N 1
ATOM 2005 C CA . SER A 1 252 ? -17.029 -21.327 -1.975 1.00 96.06 252 SER A CA 1
ATOM 2006 C C . SER A 1 252 ? -18.519 -21.045 -1.779 1.00 96.06 252 SER A C 1
ATOM 2008 O O . SER A 1 252 ? -19.234 -21.974 -1.409 1.00 96.06 252 SER A O 1
ATOM 2010 N N . TRP A 1 253 ? -19.007 -19.833 -2.069 1.00 98.06 253 TRP A N 1
ATOM 2011 C CA . TRP A 1 253 ? -20.439 -19.516 -2.016 1.00 98.06 253 TRP A CA 1
ATOM 2012 C C . TRP A 1 253 ? -21.268 -20.451 -2.902 1.00 98.06 253 TRP A C 1
ATOM 2014 O O . TRP A 1 253 ? -22.261 -21.037 -2.466 1.00 98.06 253 TRP A O 1
ATOM 2024 N N . ARG A 1 254 ? -20.830 -20.615 -4.153 1.00 96.69 254 ARG A N 1
ATOM 2025 C CA . ARG A 1 254 ? -21.398 -21.553 -5.120 1.00 96.69 254 ARG A CA 1
ATOM 2026 C C . ARG A 1 254 ? -20.336 -21.937 -6.148 1.00 96.69 254 ARG A C 1
ATOM 2028 O O . ARG A 1 254 ? -19.436 -21.156 -6.443 1.00 96.69 254 ARG A O 1
ATOM 2035 N N . ARG A 1 255 ? -20.451 -23.152 -6.681 1.00 95.25 255 ARG A N 1
ATOM 2036 C CA . ARG A 1 255 ? -19.622 -23.695 -7.764 1.00 95.25 255 ARG A CA 1
ATOM 2037 C C . ARG A 1 255 ? -20.512 -24.260 -8.859 1.00 95.25 255 ARG A C 1
ATOM 2039 O O . ARG A 1 255 ? -21.662 -24.619 -8.587 1.00 95.25 255 ARG A O 1
ATOM 2046 N N . HIS A 1 256 ? -19.971 -24.367 -10.063 1.00 95.25 256 HIS A N 1
ATOM 2047 C CA . HIS A 1 256 ? -20.622 -25.081 -11.152 1.00 95.25 256 HIS A CA 1
ATOM 2048 C C . HIS A 1 256 ? -20.868 -26.543 -10.762 1.00 95.25 256 HIS A C 1
ATOM 2050 O O . HIS A 1 256 ? -20.011 -27.210 -10.180 1.00 95.25 256 HIS A O 1
ATOM 2056 N N . THR A 1 257 ? -22.080 -27.043 -11.003 1.00 93.19 257 THR A N 1
ATOM 2057 C CA . THR A 1 257 ? -22.486 -28.375 -10.525 1.00 93.19 257 THR A CA 1
ATOM 2058 C C . THR A 1 257 ? -21.831 -29.509 -11.303 1.00 93.19 257 THR A C 1
ATOM 2060 O O . THR A 1 257 ? -21.645 -30.593 -10.756 1.00 93.19 257 THR A O 1
ATOM 2063 N N . ASP A 1 258 ? -21.513 -29.268 -12.569 1.00 93.62 258 ASP A N 1
ATOM 2064 C CA . ASP A 1 258 ? -20.959 -30.225 -13.521 1.00 93.62 258 ASP A CA 1
ATOM 2065 C C . ASP A 1 258 ? -19.461 -30.469 -13.319 1.00 93.62 258 ASP A C 1
ATOM 2067 O O . ASP A 1 258 ? -19.045 -31.628 -13.326 1.00 93.62 258 ASP A O 1
ATOM 2071 N N . ASP A 1 259 ? -18.665 -29.423 -13.083 1.00 94.06 259 ASP A N 1
ATOM 2072 C CA . ASP A 1 259 ? -17.201 -29.541 -12.989 1.00 94.06 259 ASP A CA 1
ATOM 2073 C C . ASP A 1 259 ? -16.582 -28.987 -11.691 1.00 94.06 259 ASP A C 1
ATOM 2075 O O . ASP A 1 259 ? -15.372 -29.092 -11.492 1.00 94.06 259 ASP A O 1
ATOM 2079 N N . GLN A 1 260 ? -17.398 -28.442 -10.779 1.00 93.56 260 GLN A N 1
ATOM 2080 C CA . GLN A 1 260 ? -16.958 -27.815 -9.525 1.00 93.56 260 GLN A CA 1
ATOM 2081 C C . GLN A 1 260 ? -16.020 -26.608 -9.715 1.00 93.56 260 GLN A C 1
ATOM 2083 O O . GLN A 1 260 ? -15.359 -26.177 -8.759 1.00 93.56 260 GLN A O 1
ATOM 2088 N N . SER A 1 261 ? -15.965 -26.030 -10.917 1.00 94.75 261 SER A N 1
ATOM 2089 C CA . SER A 1 261 ? -15.247 -24.783 -11.167 1.00 94.75 261 SER A CA 1
ATOM 2090 C C . SER A 1 261 ? -15.918 -23.602 -10.454 1.00 94.75 261 SER A C 1
ATOM 2092 O O . SER A 1 261 ? -17.054 -23.683 -9.966 1.00 94.75 261 SER A O 1
ATOM 2094 N N . TRP A 1 262 ? -15.165 -22.515 -10.294 1.00 96.50 262 TRP A N 1
ATOM 2095 C CA . TRP A 1 262 ? -15.683 -21.298 -9.679 1.00 96.50 262 TRP A CA 1
ATOM 2096 C C . TRP A 1 262 ? -16.644 -20.577 -10.613 1.00 96.50 262 TRP A C 1
ATOM 2098 O O . TRP A 1 262 ? -16.479 -20.619 -11.829 1.00 96.50 262 TRP A O 1
ATOM 2108 N N . LEU A 1 263 ? -17.585 -19.850 -10.015 1.00 98.12 263 LEU A N 1
ATOM 2109 C CA . LEU A 1 263 ? -18.321 -18.827 -10.740 1.00 98.12 263 LEU A CA 1
ATOM 2110 C C . LEU A 1 263 ? -17.390 -17.656 -11.066 1.00 98.12 263 LEU A C 1
ATOM 2112 O O . LEU A 1 263 ? -16.567 -17.249 -10.239 1.00 98.12 263 LEU A O 1
ATOM 2116 N N . SER A 1 264 ? -17.554 -17.096 -12.256 1.00 98.38 264 SER A N 1
ATOM 2117 C CA . SER A 1 264 ? -16.949 -15.822 -12.627 1.00 98.38 264 SER A CA 1
ATOM 2118 C C . SER A 1 264 ? -17.608 -14.646 -11.894 1.00 98.38 264 SER A C 1
ATOM 2120 O O . SER A 1 264 ? -18.726 -14.757 -11.391 1.00 98.38 264 SER A O 1
ATOM 2122 N N . TYR A 1 265 ? -16.956 -13.481 -11.868 1.00 98.62 265 TYR A N 1
ATOM 2123 C CA . TYR A 1 265 ? -17.543 -12.239 -11.360 1.00 98.62 265 TYR A CA 1
ATOM 2124 C C . TYR A 1 265 ? -18.851 -11.897 -12.084 1.00 98.62 265 TYR A C 1
ATOM 2126 O O . TYR A 1 265 ? -19.800 -11.467 -11.440 1.00 98.62 265 TYR A O 1
ATOM 2134 N N . CYS A 1 266 ? -18.935 -12.157 -13.393 1.00 98.38 266 CYS A N 1
ATOM 2135 C CA . CYS A 1 266 ? -20.157 -11.963 -14.174 1.00 98.38 266 CYS A CA 1
ATOM 2136 C C . CYS A 1 266 ? -21.298 -12.871 -13.680 1.00 98.38 266 CYS A C 1
ATOM 2138 O O . CYS A 1 266 ? -22.389 -12.391 -13.384 1.00 98.38 266 CYS A O 1
ATOM 2140 N N . GLU A 1 267 ? -21.031 -14.162 -13.481 1.00 98.50 267 GLU A N 1
ATOM 2141 C CA . GLU A 1 267 ? -22.028 -15.108 -12.960 1.00 98.50 267 GLU A CA 1
ATOM 2142 C C . GLU A 1 267 ? -22.413 -14.809 -11.505 1.00 98.50 267 GLU A C 1
ATOM 2144 O O . GLU A 1 267 ? -23.571 -14.977 -11.115 1.00 98.50 267 GLU A O 1
ATOM 2149 N N . LEU A 1 268 ? -21.465 -14.334 -10.694 1.00 98.69 268 LEU A N 1
ATOM 2150 C CA . LEU A 1 268 ? -21.731 -13.852 -9.340 1.00 98.69 268 LEU A CA 1
ATOM 2151 C C . LEU A 1 268 ? -22.645 -12.621 -9.365 1.00 98.69 268 LEU A C 1
ATOM 2153 O O . LEU A 1 268 ? -23.556 -12.542 -8.541 1.00 98.69 268 LEU A O 1
ATOM 2157 N N . SER A 1 269 ? -22.484 -11.708 -10.325 1.00 98.56 269 SER A N 1
ATOM 2158 C CA . SER A 1 269 ? -23.391 -10.565 -10.486 1.00 98.56 269 SER A CA 1
ATOM 2159 C C . SER A 1 269 ? -24.829 -10.997 -10.750 1.00 98.56 269 SER A C 1
ATOM 2161 O O . SER A 1 269 ? -25.762 -10.408 -10.211 1.00 98.56 269 SER A O 1
ATOM 2163 N N . GLU A 1 270 ? -25.019 -12.049 -11.546 1.00 98.31 270 GLU A N 1
ATOM 2164 C CA . GLU A 1 270 ? -26.344 -12.565 -11.906 1.00 98.31 270 GLU A CA 1
ATOM 2165 C C . GLU A 1 270 ? -26.984 -13.426 -10.808 1.00 98.31 270 GLU A C 1
ATOM 2167 O O . GLU A 1 270 ? -28.207 -13.564 -10.768 1.00 98.31 270 GLU A O 1
ATOM 2172 N N . GLN A 1 271 ? -26.183 -14.019 -9.917 1.00 98.38 271 GLN A N 1
ATOM 2173 C CA . GLN A 1 271 ? -26.670 -14.994 -8.936 1.00 98.38 271 GLN A CA 1
ATOM 2174 C C . GLN A 1 271 ? -26.584 -14.510 -7.486 1.00 98.38 271 GLN A C 1
ATOM 2176 O O . GLN A 1 271 ? -27.567 -14.614 -6.752 1.00 98.38 271 GLN A O 1
ATOM 2181 N N . LEU A 1 272 ? -25.422 -14.019 -7.049 1.00 98.69 272 LEU A N 1
ATOM 2182 C CA . LEU A 1 272 ? -25.186 -13.615 -5.661 1.00 98.69 272 LEU A CA 1
ATOM 2183 C C . LEU A 1 272 ? -25.935 -12.322 -5.338 1.00 98.69 272 LEU A C 1
ATOM 2185 O O . LEU A 1 272 ? -26.596 -12.239 -4.307 1.00 98.69 272 LEU A O 1
ATOM 2189 N N . ILE A 1 273 ? -25.874 -11.329 -6.222 1.00 98.69 273 ILE A N 1
ATOM 2190 C CA . ILE A 1 273 ? -26.436 -10.000 -5.949 1.00 98.69 273 ILE A CA 1
ATOM 2191 C C . ILE A 1 273 ? -27.969 -10.044 -5.825 1.00 98.69 273 ILE A C 1
ATOM 2193 O O . ILE A 1 273 ? -28.481 -9.555 -4.813 1.00 98.69 273 ILE A O 1
ATOM 2197 N N . PRO A 1 274 ? -28.729 -10.677 -6.749 1.00 98.56 274 PRO A N 1
ATOM 2198 C CA . PRO A 1 274 ? -30.174 -10.814 -6.579 1.00 98.56 274 PRO A CA 1
ATOM 2199 C C . PRO A 1 274 ? -30.545 -11.608 -5.328 1.00 98.56 274 PRO A C 1
ATOM 2201 O O . PRO A 1 274 ? -31.483 -11.230 -4.633 1.00 98.56 274 PRO A O 1
ATOM 2204 N N . TYR A 1 275 ? -29.780 -12.657 -5.002 1.00 98.69 275 TYR A N 1
ATOM 2205 C CA . TYR A 1 275 ? -29.993 -13.450 -3.793 1.00 98.69 275 TYR A CA 1
ATOM 2206 C C . TYR A 1 275 ? -29.833 -12.605 -2.521 1.00 98.69 275 TYR A C 1
ATOM 2208 O O . TYR A 1 275 ? -30.700 -12.618 -1.650 1.00 98.69 275 TYR A O 1
ATOM 2216 N N . VAL A 1 276 ? -28.759 -11.817 -2.420 1.00 98.62 276 VAL A N 1
ATOM 2217 C CA . VAL A 1 276 ? -28.522 -10.923 -1.275 1.00 98.62 276 VAL A CA 1
ATOM 2218 C C . VAL A 1 276 ? -29.623 -9.863 -1.167 1.00 98.62 276 VAL A C 1
ATOM 2220 O O . VAL A 1 276 ? -30.109 -9.598 -0.064 1.00 98.62 276 VAL A O 1
ATOM 2223 N N . LYS A 1 277 ? -30.065 -9.302 -2.302 1.00 97.88 277 LYS A N 1
ATOM 2224 C CA . LYS A 1 277 ? -31.164 -8.326 -2.342 1.00 97.88 277 LYS A CA 1
ATOM 2225 C C . LYS A 1 277 ? -32.489 -8.939 -1.892 1.00 97.88 277 LYS A C 1
ATOM 2227 O O . LYS A 1 277 ? -33.195 -8.316 -1.103 1.00 97.88 277 LYS A O 1
ATOM 2232 N N . GLU A 1 278 ? -32.822 -10.141 -2.363 1.00 98.25 278 GLU A N 1
ATOM 2233 C CA . GLU A 1 278 ? -34.034 -10.877 -1.977 1.00 98.25 278 GLU A CA 1
ATOM 2234 C C . GLU A 1 278 ? -34.056 -11.172 -0.471 1.00 98.25 278 GLU A C 1
ATOM 2236 O O . GLU A 1 278 ? -35.086 -11.007 0.181 1.00 98.25 278 GLU A O 1
ATOM 2241 N N . MET A 1 279 ? -32.901 -11.531 0.094 1.00 98.12 279 MET A N 1
ATOM 2242 C CA . MET A 1 279 ? -32.735 -11.780 1.528 1.00 98.12 279 MET A CA 1
ATOM 2243 C C . MET A 1 279 ? -32.815 -10.505 2.389 1.00 98.12 279 MET A C 1
ATOM 2245 O O . MET A 1 279 ? -32.970 -10.604 3.606 1.00 98.12 279 MET A O 1
ATOM 2249 N N . GLY A 1 280 ? -32.739 -9.316 1.780 1.00 97.00 28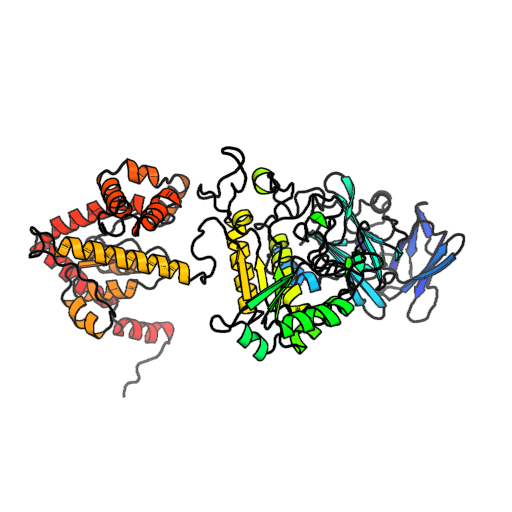0 GLY A N 1
ATOM 2250 C CA . GLY A 1 280 ? -32.931 -8.029 2.455 1.00 97.00 280 GLY A CA 1
ATOM 2251 C C . GLY A 1 280 ? -31.693 -7.458 3.155 1.00 97.00 280 GLY A C 1
ATOM 2252 O O . GLY A 1 280 ? -31.838 -6.580 4.006 1.00 97.00 280 GLY A O 1
ATOM 2253 N N . PHE A 1 281 ? -30.488 -7.928 2.820 1.00 98.50 281 PHE A N 1
ATOM 2254 C CA . PHE A 1 281 ? -29.242 -7.335 3.319 1.00 98.50 281 PHE A CA 1
ATOM 2255 C C . PHE A 1 281 ? -28.967 -5.977 2.661 1.00 98.50 281 PHE A C 1
ATOM 2257 O O . PHE A 1 281 ? -29.397 -5.716 1.537 1.00 98.50 281 PHE A O 1
ATOM 2264 N N . THR A 1 282 ? -28.225 -5.112 3.357 1.00 97.56 282 THR A N 1
ATOM 2265 C CA . THR A 1 282 ? -27.828 -3.794 2.831 1.00 97.56 282 THR A CA 1
ATOM 2266 C C . THR A 1 282 ? -26.400 -3.781 2.297 1.00 97.56 282 THR A C 1
ATOM 2268 O O . THR A 1 282 ? -26.064 -2.928 1.476 1.00 97.56 282 THR A O 1
ATOM 2271 N N . HIS A 1 283 ? -25.566 -4.720 2.751 1.00 98.62 283 HIS A N 1
ATOM 2272 C CA . HIS A 1 283 ? -24.159 -4.818 2.384 1.00 98.62 283 HIS A CA 1
ATOM 2273 C C . HIS A 1 283 ? -23.758 -6.261 2.071 1.00 98.62 283 HIS A C 1
ATOM 2275 O O . HIS A 1 283 ? -24.285 -7.204 2.665 1.00 98.62 283 HIS A O 1
ATOM 2281 N N . ILE A 1 284 ? -22.772 -6.416 1.192 1.00 98.81 284 ILE A N 1
ATOM 2282 C CA . ILE A 1 284 ? -21.974 -7.636 1.043 1.00 98.81 284 ILE A CA 1
ATOM 2283 C C . ILE A 1 284 ? -20.600 -7.356 1.645 1.00 98.81 284 ILE A C 1
ATOM 2285 O O . ILE A 1 284 ? -20.000 -6.338 1.311 1.00 98.81 284 ILE A O 1
ATOM 2289 N N . GLU A 1 285 ? -20.095 -8.246 2.494 1.00 98.88 285 GLU A N 1
ATOM 2290 C CA . GLU A 1 285 ? -18.693 -8.227 2.924 1.00 98.88 285 GLU A CA 1
ATOM 2291 C C . GLU A 1 285 ? -17.959 -9.367 2.234 1.00 98.88 285 GLU A C 1
ATOM 2293 O O . GLU A 1 285 ? -18.325 -10.534 2.360 1.00 98.88 285 GLU A O 1
ATOM 2298 N N . LEU A 1 286 ? -16.971 -9.015 1.423 1.00 98.88 286 LEU A N 1
ATOM 2299 C CA . LEU A 1 286 ? -16.146 -9.982 0.724 1.00 98.88 286 LEU A CA 1
ATOM 2300 C C . LEU A 1 286 ? -14.967 -10.350 1.617 1.00 98.88 286 LEU A C 1
ATOM 2302 O O . LEU A 1 286 ? -14.204 -9.460 1.998 1.00 98.88 286 LEU A O 1
ATOM 2306 N N . LEU A 1 287 ? -14.754 -11.652 1.832 1.00 98.75 287 LEU A N 1
ATOM 2307 C CA . LEU A 1 287 ? -13.425 -12.136 2.218 1.00 98.75 287 LEU A CA 1
ATOM 2308 C C . LEU A 1 287 ? -12.376 -11.654 1.194 1.00 98.75 287 LEU A C 1
ATOM 2310 O O . LEU A 1 287 ? -12.744 -11.339 0.053 1.00 98.75 287 LEU A O 1
ATOM 2314 N N . PRO A 1 288 ? -11.078 -11.600 1.556 1.00 98.31 288 PRO A N 1
ATOM 2315 C CA . PRO A 1 288 ? -10.087 -10.888 0.757 1.00 98.31 288 PRO A CA 1
ATOM 2316 C C . PRO A 1 288 ? -10.051 -11.349 -0.706 1.00 98.31 288 PRO A C 1
ATOM 2318 O O . PRO A 1 288 ? -9.851 -12.528 -1.012 1.00 98.31 288 PRO A O 1
ATOM 2321 N N . ILE A 1 289 ? -10.215 -10.395 -1.626 1.00 97.62 289 ILE A N 1
ATOM 2322 C CA . ILE A 1 289 ? -10.180 -10.648 -3.074 1.00 97.62 289 ILE A CA 1
ATOM 2323 C C . ILE A 1 289 ? -8.832 -10.326 -3.712 1.00 97.62 289 ILE A C 1
ATOM 2325 O O . ILE A 1 289 ? -8.686 -10.506 -4.918 1.00 97.62 289 ILE A O 1
ATOM 2329 N N . ASN A 1 290 ? -7.856 -9.840 -2.939 1.00 96.00 290 ASN A N 1
ATOM 2330 C CA . ASN A 1 290 ? -6.501 -9.588 -3.421 1.00 96.00 290 ASN A CA 1
ATOM 2331 C C . ASN A 1 290 ? -5.893 -10.887 -3.970 1.00 96.00 290 ASN A C 1
ATOM 2333 O O . ASN A 1 290 ? -6.228 -11.982 -3.509 1.00 96.00 290 ASN A O 1
ATOM 2337 N N . GLU A 1 291 ? -4.979 -10.790 -4.935 1.00 97.38 291 GLU A N 1
ATOM 2338 C CA . GLU A 1 291 ? -4.326 -11.988 -5.458 1.00 97.38 291 GLU A CA 1
ATOM 2339 C C . GLU A 1 291 ? -3.502 -12.682 -4.363 1.00 97.38 291 GLU A C 1
ATOM 2341 O O . GLU A 1 291 ? -2.692 -12.059 -3.667 1.00 97.38 291 GLU A O 1
ATOM 2346 N N . HIS A 1 292 ? -3.703 -13.993 -4.232 1.00 96.94 292 HIS A N 1
ATOM 2347 C CA . HIS A 1 292 ? -3.115 -14.828 -3.187 1.00 96.94 292 HIS A CA 1
ATOM 2348 C C . HIS A 1 292 ? -2.748 -16.218 -3.741 1.00 96.94 292 HIS A C 1
ATOM 2350 O O . HIS A 1 292 ? -3.480 -16.774 -4.568 1.00 96.94 292 HIS A O 1
ATOM 2356 N N . PRO A 1 293 ? -1.636 -16.829 -3.293 1.00 94.50 293 PRO A N 1
ATOM 2357 C CA . PRO A 1 293 ? -1.115 -18.077 -3.861 1.00 94.50 293 PRO A CA 1
ATOM 2358 C C . PRO A 1 293 ? -1.930 -19.317 -3.495 1.00 94.50 293 PRO A C 1
ATOM 2360 O O . PRO A 1 293 ? -1.958 -20.289 -4.250 1.00 94.50 293 PRO A O 1
ATOM 2363 N N . PHE A 1 294 ? -2.577 -19.310 -2.328 1.00 94.69 294 PHE A N 1
ATOM 2364 C CA . PHE A 1 294 ? -3.127 -20.514 -1.717 1.00 94.69 294 PHE A CA 1
ATOM 2365 C C . PHE A 1 294 ? -4.591 -20.334 -1.322 1.00 94.69 294 PHE A C 1
ATOM 2367 O O . PHE A 1 294 ? -4.907 -19.539 -0.442 1.00 94.69 294 PHE A O 1
ATOM 2374 N N . ASP A 1 295 ? -5.487 -21.115 -1.927 1.00 94.31 295 ASP A N 1
ATOM 2375 C CA . ASP A 1 295 ? -6.934 -21.032 -1.661 1.00 94.31 295 ASP A CA 1
ATOM 2376 C C . ASP A 1 295 ? -7.300 -21.315 -0.202 1.00 94.31 295 ASP A C 1
ATOM 2378 O O . ASP A 1 295 ? -8.258 -20.753 0.319 1.00 94.31 295 ASP A O 1
ATOM 2382 N N . GLY A 1 296 ? -6.542 -22.187 0.471 1.00 93.75 296 GLY A N 1
ATOM 2383 C CA . GLY A 1 296 ? -6.792 -22.537 1.869 1.00 93.75 296 GLY A CA 1
ATOM 2384 C C . GLY A 1 296 ? -6.489 -21.405 2.854 1.00 93.75 296 GLY A C 1
ATOM 2385 O O . GLY A 1 296 ? -6.839 -21.537 4.018 1.00 93.75 296 GLY A O 1
ATOM 2386 N N . SER A 1 297 ? -5.874 -20.306 2.397 1.00 94.94 297 SER A N 1
ATOM 2387 C CA . SER A 1 297 ? -5.741 -19.071 3.183 1.00 94.94 297 SER A CA 1
ATOM 2388 C C . SER A 1 297 ? -7.031 -18.247 3.226 1.00 94.94 297 SER A C 1
ATOM 2390 O O . SER A 1 297 ? -7.087 -17.264 3.955 1.00 94.94 297 SER A O 1
ATOM 2392 N N . TRP A 1 298 ? -8.024 -18.593 2.395 1.00 96.94 298 TRP A N 1
ATOM 2393 C CA . TRP A 1 298 ? -9.262 -17.831 2.176 1.00 96.94 298 TRP A CA 1
ATOM 2394 C C . TRP A 1 298 ? -9.045 -16.381 1.714 1.00 96.94 298 TRP A C 1
ATOM 2396 O O . TRP A 1 298 ? -9.969 -15.576 1.763 1.00 96.94 298 TRP A O 1
ATOM 2406 N N . GLY A 1 299 ? -7.831 -16.057 1.256 1.00 96.62 299 GLY A N 1
ATOM 2407 C CA . GLY A 1 299 ? -7.423 -14.716 0.844 1.00 96.62 299 GLY A CA 1
ATOM 2408 C C . GLY A 1 299 ? -6.552 -13.972 1.863 1.00 96.62 299 GLY A C 1
ATOM 2409 O O . GLY A 1 299 ? -5.870 -13.025 1.480 1.00 96.62 299 GLY A O 1
ATOM 2410 N N . TYR A 1 300 ? -6.470 -14.424 3.121 1.00 97.62 300 TYR A N 1
ATOM 2411 C CA . TYR A 1 300 ? -5.734 -13.739 4.202 1.00 97.62 300 TYR A CA 1
ATOM 2412 C C . TYR A 1 300 ? -4.201 -13.846 4.116 1.00 97.62 300 TYR A C 1
ATOM 2414 O O . TYR A 1 300 ? -3.487 -13.428 5.019 1.00 97.62 300 TYR A O 1
ATOM 2422 N N . GLN A 1 301 ? -3.655 -14.393 3.030 1.00 96.75 301 GLN A N 1
ATOM 2423 C CA . GLN A 1 301 ? -2.217 -14.367 2.746 1.00 96.75 301 GLN A CA 1
ATOM 2424 C C . GLN A 1 301 ? -1.968 -13.752 1.363 1.00 96.75 301 GLN A C 1
ATOM 2426 O O . GLN A 1 301 ? -1.564 -14.461 0.436 1.00 96.75 301 GLN A O 1
ATOM 2431 N N . PRO A 1 302 ? -2.251 -12.449 1.178 1.00 95.50 302 PRO A N 1
ATOM 2432 C CA . PRO A 1 302 ? -2.154 -11.821 -0.130 1.00 95.50 302 PRO A CA 1
ATOM 2433 C C . PRO A 1 302 ? -0.701 -11.602 -0.557 1.00 95.50 302 PRO A C 1
ATOM 2435 O O . PRO A 1 302 ? 0.185 -11.339 0.256 1.00 95.50 302 PRO A O 1
ATOM 2438 N N . LEU A 1 303 ? -0.476 -11.652 -1.869 1.00 91.31 303 LEU A N 1
ATOM 2439 C CA . LEU A 1 303 ? 0.786 -11.265 -2.507 1.00 91.31 303 LEU A CA 1
ATOM 2440 C C . LEU A 1 303 ? 0.609 -10.125 -3.513 1.00 91.31 303 LEU A C 1
ATOM 2442 O O . LEU A 1 303 ? 1.518 -9.315 -3.664 1.00 91.31 303 LEU A O 1
ATOM 2446 N N . GLY A 1 304 ? -0.552 -10.033 -4.168 1.00 93.81 304 GLY A N 1
ATOM 2447 C CA . GLY A 1 304 ? -0.904 -8.933 -5.065 1.00 93.81 304 GLY A CA 1
ATOM 2448 C C . GLY A 1 304 ? -1.963 -8.036 -4.437 1.00 93.81 304 GLY A C 1
ATOM 2449 O O . GLY A 1 304 ? -3.149 -8.176 -4.737 1.00 93.81 304 GLY A O 1
ATOM 2450 N N . LEU A 1 305 ? -1.555 -7.107 -3.562 1.00 96.81 305 LEU A N 1
ATOM 2451 C CA . LEU A 1 305 ? -2.506 -6.205 -2.895 1.00 96.81 305 LEU A CA 1
ATOM 2452 C C . LEU A 1 305 ? -3.265 -5.310 -3.887 1.00 96.81 305 LEU A C 1
ATOM 2454 O O . LEU A 1 305 ? -4.405 -4.942 -3.614 1.00 96.81 305 LEU A O 1
ATOM 2458 N N . TYR A 1 306 ? -2.665 -4.977 -5.030 1.00 98.31 306 TYR A N 1
ATOM 2459 C CA . TYR A 1 306 ? -3.239 -4.087 -6.047 1.00 98.31 306 TYR A CA 1
ATOM 2460 C C . TYR A 1 306 ? -3.998 -4.816 -7.168 1.00 98.31 306 TYR A C 1
ATOM 2462 O O . TYR A 1 306 ? -4.493 -4.174 -8.091 1.00 98.31 306 TYR A O 1
ATOM 2470 N N . SER A 1 307 ? -4.161 -6.135 -7.085 1.00 97.06 307 SER A N 1
ATOM 2471 C CA . SER A 1 307 ? -4.836 -6.929 -8.116 1.00 97.06 307 SER A CA 1
ATOM 2472 C C . SER A 1 307 ? -5.981 -7.746 -7.518 1.00 97.06 307 SER A C 1
ATOM 2474 O O . SER A 1 307 ? -5.727 -8.524 -6.593 1.00 97.06 307 SER A O 1
ATOM 2476 N N . PRO A 1 308 ? -7.222 -7.636 -8.031 1.00 97.62 308 PRO A N 1
ATOM 2477 C CA . PRO A 1 308 ? -8.258 -8.611 -7.711 1.00 97.62 308 PRO A CA 1
ATOM 2478 C C . PRO A 1 308 ? -7.866 -9.970 -8.295 1.00 97.62 308 PRO A C 1
ATOM 2480 O O . PRO A 1 308 ? -7.277 -10.045 -9.375 1.00 97.62 308 PRO A O 1
ATOM 2483 N N . THR A 1 309 ? -8.164 -11.047 -7.574 1.00 97.69 309 THR A N 1
ATOM 2484 C CA . THR A 1 309 ? -7.703 -12.382 -7.943 1.00 97.69 309 THR A CA 1
ATOM 2485 C C . THR A 1 309 ? -8.258 -12.825 -9.293 1.00 97.69 309 THR A C 1
ATOM 2487 O O . THR A 1 309 ? -9.458 -12.739 -9.565 1.00 97.69 309 THR A O 1
ATOM 2490 N N . ARG A 1 310 ? -7.387 -13.397 -10.133 1.00 96.00 310 ARG A N 1
ATOM 2491 C CA . ARG A 1 310 ? -7.769 -13.833 -11.484 1.00 96.00 310 ARG A CA 1
ATOM 2492 C C . ARG A 1 310 ? -8.708 -15.042 -11.503 1.00 96.00 310 ARG A C 1
ATOM 2494 O O . ARG A 1 310 ? -9.248 -15.377 -12.555 1.00 96.00 310 ARG A O 1
ATOM 2501 N N . ARG A 1 311 ? -8.925 -15.690 -10.350 1.00 96.62 311 ARG A N 1
ATOM 2502 C CA . ARG A 1 311 ? -9.773 -16.889 -10.191 1.00 96.62 311 ARG A CA 1
ATOM 2503 C C . ARG A 1 311 ? -11.194 -16.708 -10.722 1.00 96.62 311 ARG A C 1
ATOM 2505 O O . ARG A 1 311 ? -11.762 -17.677 -11.213 1.00 96.62 311 ARG A O 1
ATOM 2512 N N . PHE A 1 312 ? -11.750 -15.500 -10.616 1.00 97.75 312 PHE A N 1
ATOM 2513 C CA . PHE A 1 312 ? -13.148 -15.225 -10.966 1.00 97.75 312 PHE A CA 1
ATOM 2514 C C . PHE A 1 312 ? -13.295 -14.337 -12.211 1.00 97.75 312 PHE A C 1
ATOM 2516 O O . PHE A 1 312 ? -14.405 -14.100 -12.670 1.00 97.75 312 PHE A O 1
ATOM 2523 N N . GLY A 1 313 ? -12.210 -13.833 -12.793 1.00 97.00 313 GLY A N 1
ATOM 2524 C CA . GLY A 1 313 ? -12.292 -12.936 -13.945 1.00 97.00 313 GLY A CA 1
ATOM 2525 C C . GLY A 1 313 ? -11.228 -11.857 -13.909 1.00 97.00 313 GLY A C 1
ATOM 2526 O O . GLY A 1 313 ? -10.245 -11.963 -13.181 1.00 97.00 313 GLY A O 1
ATOM 2527 N N . SER A 1 314 ? -11.362 -10.878 -14.793 1.00 96.81 314 SER A N 1
ATOM 2528 C CA . SER A 1 314 ? -10.446 -9.747 -14.913 1.00 96.81 314 SER A CA 1
ATOM 2529 C C . SER A 1 314 ? -10.766 -8.673 -13.867 1.00 96.81 314 SER A C 1
ATOM 2531 O O . SER A 1 314 ? -11.861 -8.671 -13.296 1.00 96.81 314 SER A O 1
ATOM 2533 N N . PRO A 1 315 ? -9.864 -7.702 -13.646 1.00 97.25 315 PRO A N 1
ATOM 2534 C CA . PRO A 1 315 ? -10.179 -6.539 -12.821 1.00 97.25 315 PRO A CA 1
ATOM 2535 C C . PRO A 1 315 ? -11.422 -5.772 -13.295 1.00 97.25 315 PRO A C 1
ATOM 2537 O O . PRO A 1 315 ? -12.184 -5.264 -12.475 1.00 97.25 315 PRO A O 1
ATOM 2540 N N . MET A 1 316 ? -11.674 -5.723 -14.607 1.00 96.75 316 MET A N 1
ATOM 2541 C CA . MET A 1 316 ? -12.882 -5.091 -15.142 1.00 96.75 316 MET A CA 1
ATOM 2542 C C . MET A 1 316 ? -14.143 -5.891 -14.810 1.00 96.75 316 MET A C 1
ATOM 2544 O O . MET A 1 316 ? -15.127 -5.290 -14.393 1.00 96.75 316 MET A O 1
ATOM 2548 N N . ASP A 1 317 ? -14.089 -7.224 -14.870 1.00 97.94 317 ASP A N 1
ATOM 2549 C CA . ASP A 1 317 ? -15.222 -8.065 -14.462 1.00 97.94 317 ASP A CA 1
ATOM 2550 C C . ASP A 1 317 ? -15.540 -7.882 -12.965 1.00 97.94 317 ASP A C 1
ATOM 2552 O O . ASP A 1 317 ? -16.707 -7.824 -12.578 1.00 97.94 317 ASP A O 1
ATOM 2556 N N . PHE A 1 318 ? -14.517 -7.726 -12.112 1.00 98.50 318 PHE A N 1
ATOM 2557 C CA . PHE A 1 318 ? -14.728 -7.407 -10.695 1.00 98.50 318 PHE A CA 1
ATOM 2558 C C . PHE A 1 318 ? -15.375 -6.029 -10.512 1.00 98.50 318 PHE A C 1
ATOM 2560 O O . PHE A 1 318 ? -16.303 -5.874 -9.721 1.00 98.50 318 PHE A O 1
ATOM 2567 N N . ARG A 1 319 ? -14.928 -5.020 -11.266 1.00 97.69 319 ARG A N 1
ATOM 2568 C CA . ARG A 1 319 ? -15.535 -3.683 -11.241 1.00 97.69 319 ARG A CA 1
ATOM 2569 C C . ARG A 1 319 ? -17.006 -3.720 -11.667 1.00 97.69 319 ARG A C 1
ATOM 2571 O O . ARG A 1 319 ? -17.821 -3.028 -11.056 1.00 97.69 319 ARG A O 1
ATOM 2578 N N . ASP A 1 320 ? -17.342 -4.529 -12.666 1.00 98.25 320 ASP A N 1
ATOM 2579 C CA . ASP A 1 320 ? -18.719 -4.718 -13.125 1.00 98.25 320 ASP A CA 1
ATOM 2580 C C . ASP A 1 320 ? -19.572 -5.447 -12.074 1.00 98.25 320 ASP A C 1
ATOM 2582 O O . ASP A 1 320 ? -20.736 -5.098 -11.885 1.00 98.25 320 ASP A O 1
ATOM 2586 N N . PHE A 1 321 ? -18.990 -6.378 -11.310 1.00 98.75 321 PHE A N 1
ATOM 2587 C CA . PHE A 1 321 ? -19.641 -6.978 -10.138 1.00 98.75 321 PHE A CA 1
ATOM 2588 C C . PHE A 1 321 ? -19.974 -5.949 -9.052 1.00 98.75 321 PHE A C 1
ATOM 2590 O O . PHE A 1 321 ? -21.097 -5.926 -8.541 1.00 98.75 321 PHE A O 1
ATOM 2597 N N . ILE A 1 322 ? -19.047 -5.040 -8.744 1.00 98.50 322 ILE A N 1
ATOM 2598 C CA . ILE A 1 322 ? -19.315 -3.952 -7.795 1.00 98.50 322 ILE A CA 1
ATOM 2599 C C . ILE A 1 322 ? -20.389 -2.993 -8.333 1.00 98.50 322 ILE A C 1
ATOM 2601 O O . ILE A 1 322 ? -21.282 -2.580 -7.595 1.00 98.50 322 ILE A O 1
ATOM 2605 N N . GLU A 1 323 ? -20.355 -2.661 -9.626 1.00 98.06 323 GLU A N 1
ATOM 2606 C CA . GLU A 1 323 ? -21.396 -1.848 -10.269 1.00 98.06 323 GLU A CA 1
ATOM 2607 C C . GLU A 1 323 ? -22.774 -2.518 -10.196 1.00 98.06 323 GLU A C 1
ATOM 2609 O O . GLU A 1 323 ? -23.749 -1.851 -9.852 1.00 98.06 323 GLU A O 1
ATOM 2614 N N . ALA A 1 324 ? -22.865 -3.823 -10.453 1.00 98.69 324 ALA A N 1
ATOM 2615 C CA . ALA A 1 324 ? -24.113 -4.567 -10.328 1.00 98.69 324 ALA A CA 1
ATOM 2616 C C . ALA A 1 324 ? -24.654 -4.536 -8.886 1.00 98.69 324 ALA A C 1
ATOM 2618 O O . ALA A 1 324 ? -25.864 -4.402 -8.685 1.00 98.69 324 ALA A O 1
ATOM 2619 N N . ALA A 1 325 ? -23.774 -4.573 -7.877 1.00 98.44 325 ALA A N 1
ATOM 2620 C CA . ALA A 1 325 ? -24.178 -4.474 -6.475 1.00 98.44 325 ALA A CA 1
ATOM 2621 C C . ALA A 1 325 ? -24.746 -3.081 -6.184 1.00 98.44 325 ALA A C 1
ATOM 2623 O O . ALA A 1 325 ? -25.844 -2.954 -5.640 1.00 98.44 325 ALA A O 1
ATOM 2624 N N . HIS A 1 326 ? -24.066 -2.031 -6.654 1.00 97.88 326 HIS A N 1
ATOM 2625 C CA . HIS A 1 326 ? -24.532 -0.651 -6.512 1.00 97.88 326 HIS A CA 1
ATOM 2626 C C . HIS A 1 326 ? -25.867 -0.401 -7.217 1.00 97.88 326 HIS A C 1
ATOM 2628 O O . HIS A 1 326 ? -26.719 0.291 -6.661 1.00 97.88 326 HIS A O 1
ATOM 2634 N N . GLN A 1 327 ? -26.086 -0.977 -8.402 1.00 97.50 327 GLN A N 1
ATOM 2635 C CA . GLN A 1 327 ? -27.368 -0.895 -9.118 1.00 97.50 327 GLN A CA 1
ATOM 2636 C C . GLN A 1 327 ? -28.504 -1.599 -8.368 1.00 97.50 327 GLN A C 1
ATOM 2638 O O . GLN A 1 327 ? -29.651 -1.160 -8.440 1.00 97.50 327 GLN A O 1
ATOM 2643 N N . ALA A 1 328 ? -28.187 -2.649 -7.607 1.00 97.94 328 ALA A N 1
ATOM 2644 C CA . ALA A 1 328 ? -29.113 -3.308 -6.692 1.00 97.94 328 ALA A CA 1
ATOM 2645 C C . ALA A 1 328 ? -29.243 -2.592 -5.330 1.00 97.94 328 ALA A C 1
ATOM 2647 O O . ALA A 1 328 ? -29.942 -3.091 -4.445 1.00 97.94 328 ALA A O 1
ATOM 2648 N N . GLU A 1 329 ? -28.616 -1.423 -5.152 1.00 96.50 329 GLU A N 1
ATOM 2649 C CA . GLU A 1 329 ? -28.546 -0.667 -3.891 1.00 96.50 329 GLU A CA 1
ATOM 2650 C C . GLU A 1 329 ? -27.913 -1.473 -2.742 1.00 96.50 329 GLU A C 1
ATOM 2652 O O . GLU A 1 329 ? -28.346 -1.385 -1.592 1.00 96.50 329 GLU A O 1
ATOM 2657 N N . ILE A 1 330 ? -26.912 -2.288 -3.069 1.00 98.00 330 ILE A N 1
ATOM 2658 C CA . ILE A 1 330 ? -26.103 -3.054 -2.124 1.00 98.00 330 ILE A CA 1
ATOM 2659 C C . ILE A 1 330 ? -24.706 -2.441 -2.095 1.00 98.00 330 ILE A C 1
ATOM 2661 O O . ILE A 1 330 ? -24.037 -2.336 -3.124 1.00 98.00 330 ILE A O 1
ATOM 2665 N N . ASN A 1 331 ? -24.265 -2.047 -0.906 1.00 98.06 331 ASN A N 1
ATOM 2666 C CA . ASN A 1 331 ? -22.902 -1.579 -0.680 1.00 98.06 331 ASN A CA 1
ATOM 2667 C C . ASN A 1 331 ? -21.950 -2.779 -0.525 1.00 98.06 331 ASN A C 1
ATOM 2669 O O . ASN A 1 331 ? -22.352 -3.840 -0.046 1.00 98.06 331 ASN A O 1
ATOM 2673 N N . VAL A 1 332 ? -20.682 -2.624 -0.898 1.00 98.56 332 VAL A N 1
ATOM 2674 C CA . VAL A 1 332 ? -19.684 -3.700 -0.828 1.00 98.56 332 VAL A CA 1
ATOM 2675 C C . VAL A 1 332 ? -18.526 -3.311 0.085 1.00 98.56 332 VAL A C 1
ATOM 2677 O O . VAL A 1 332 ? -17.864 -2.294 -0.124 1.00 98.56 332 VAL A O 1
ATOM 2680 N N . ILE A 1 333 ? -18.282 -4.143 1.092 1.00 98.69 333 ILE A N 1
ATOM 2681 C CA . ILE A 1 333 ? -17.171 -4.062 2.038 1.00 98.69 333 ILE A CA 1
ATOM 2682 C C . ILE A 1 333 ? -16.125 -5.099 1.627 1.00 98.69 333 ILE A C 1
ATOM 2684 O O . ILE A 1 333 ? -16.473 -6.202 1.203 1.00 98.69 333 ILE A O 1
ATOM 2688 N N . LEU A 1 334 ? -14.849 -4.744 1.743 1.00 98.75 334 LEU A N 1
ATOM 2689 C CA . LEU A 1 334 ? -13.736 -5.659 1.512 1.00 98.75 334 LEU A CA 1
ATOM 2690 C C . LEU A 1 334 ? -12.980 -5.931 2.813 1.00 98.75 334 LEU A C 1
ATOM 2692 O O . LEU A 1 334 ? -12.527 -4.988 3.465 1.00 98.75 334 LEU A O 1
ATOM 2696 N N . ASP A 1 335 ? -12.761 -7.204 3.129 1.00 98.56 335 ASP A N 1
ATOM 2697 C CA . ASP A 1 335 ? -11.723 -7.610 4.071 1.00 98.56 335 ASP A CA 1
ATOM 2698 C C . ASP A 1 335 ? -10.351 -7.226 3.521 1.00 98.56 335 ASP A C 1
ATOM 2700 O O . ASP A 1 335 ? -9.858 -7.767 2.526 1.00 98.56 335 ASP A O 1
ATOM 2704 N N . TRP A 1 336 ? -9.739 -6.249 4.178 1.00 97.44 336 TRP A N 1
ATOM 2705 C CA . TRP A 1 336 ? -8.438 -5.718 3.835 1.00 97.44 336 TRP A CA 1
ATOM 2706 C C . TRP A 1 336 ? -7.385 -6.273 4.790 1.00 97.44 336 TRP A C 1
ATOM 2708 O O . TRP A 1 336 ? -7.556 -6.237 6.009 1.00 97.44 336 TRP A O 1
ATOM 2718 N N . VAL A 1 337 ? -6.273 -6.764 4.237 1.00 96.00 337 VAL A N 1
ATOM 2719 C CA . VAL A 1 337 ? -5.267 -7.538 4.983 1.00 96.00 337 VAL A CA 1
ATOM 2720 C C . VAL A 1 337 ? -3.916 -6.804 5.003 1.00 96.00 337 VAL A C 1
ATOM 2722 O O . VAL A 1 337 ? -2.984 -7.193 4.299 1.00 96.00 337 VAL A O 1
ATOM 2725 N N . PRO A 1 338 ? -3.774 -5.717 5.785 1.00 96.19 338 PRO A N 1
ATOM 2726 C CA . PRO A 1 338 ? -2.517 -4.982 5.910 1.00 96.19 338 PRO A CA 1
ATOM 2727 C C . PRO A 1 338 ? -1.596 -5.541 7.006 1.00 96.19 338 PRO A C 1
ATOM 2729 O O . PRO A 1 338 ? -0.541 -4.963 7.244 1.00 96.19 338 PRO A O 1
ATOM 2732 N N . GLY A 1 339 ? -2.007 -6.598 7.718 1.00 95.94 339 GLY A N 1
ATOM 2733 C CA . GLY A 1 339 ? -1.316 -7.088 8.914 1.00 95.94 339 GLY A CA 1
ATOM 2734 C C . GLY A 1 339 ? -0.039 -7.881 8.625 1.00 95.94 339 GLY A C 1
ATOM 2735 O O . GLY A 1 339 ? 0.936 -7.804 9.375 1.00 95.94 339 GLY A O 1
ATOM 2736 N N . HIS A 1 340 ? -0.034 -8.650 7.534 1.00 97.50 340 HIS A N 1
ATOM 2737 C CA . HIS A 1 340 ? 1.040 -9.585 7.210 1.00 97.50 340 HIS A CA 1
ATOM 2738 C C . HIS A 1 340 ? 0.990 -10.043 5.744 1.00 97.50 340 HIS A C 1
ATOM 2740 O O . HIS A 1 340 ? 0.016 -9.798 5.035 1.00 97.50 340 HIS A O 1
ATOM 2746 N N . PHE A 1 341 ? 2.045 -10.723 5.292 1.00 97.75 341 PHE A N 1
ATOM 2747 C CA . PHE A 1 341 ? 2.148 -11.325 3.958 1.00 97.75 341 PHE A CA 1
ATOM 2748 C C . PHE A 1 341 ? 2.976 -12.626 3.993 1.00 97.75 341 PHE A C 1
ATOM 2750 O O . PHE A 1 341 ? 3.801 -12.804 4.897 1.00 97.75 341 PHE A O 1
ATOM 2757 N N . PRO A 1 342 ? 2.770 -13.577 3.063 1.00 96.62 342 PRO A N 1
ATOM 2758 C CA . PRO A 1 342 ? 3.449 -14.871 3.105 1.00 96.62 342 PRO A CA 1
ATOM 2759 C C . PRO A 1 342 ? 4.919 -14.799 2.646 1.00 96.62 342 PRO A C 1
ATOM 2761 O O . PRO A 1 342 ? 5.374 -13.817 2.060 1.00 96.62 342 PRO A O 1
ATOM 2764 N N . GLU A 1 343 ? 5.684 -15.858 2.929 1.00 95.69 343 GLU A N 1
ATOM 2765 C CA . GLU A 1 343 ? 7.130 -15.941 2.657 1.00 95.69 343 GLU A CA 1
ATOM 2766 C C . GLU A 1 343 ? 7.497 -16.335 1.204 1.00 95.69 343 GLU A C 1
ATOM 2768 O O . GLU A 1 343 ? 8.667 -16.612 0.917 1.00 95.69 343 GLU A O 1
ATOM 2773 N N . ASP A 1 344 ? 6.536 -16.378 0.280 1.00 96.38 344 ASP A N 1
ATOM 2774 C CA . ASP A 1 344 ? 6.768 -16.756 -1.116 1.00 96.38 344 ASP A CA 1
ATOM 2775 C C . ASP A 1 344 ? 7.865 -15.907 -1.781 1.00 96.38 344 ASP A C 1
ATOM 2777 O O . ASP A 1 344 ? 7.821 -14.674 -1.801 1.00 96.38 344 ASP A O 1
ATOM 2781 N N . ASP A 1 345 ? 8.862 -16.576 -2.373 1.00 94.88 345 ASP A N 1
ATOM 2782 C CA . ASP A 1 345 ? 10.080 -15.911 -2.855 1.00 94.88 345 ASP A CA 1
ATOM 2783 C C . ASP A 1 345 ? 9.831 -14.964 -4.033 1.00 94.88 345 ASP A C 1
ATOM 2785 O O . ASP A 1 345 ? 10.547 -13.980 -4.187 1.00 94.88 345 ASP A O 1
ATOM 2789 N N . TYR A 1 346 ? 8.795 -15.206 -4.836 1.00 96.19 346 TYR A N 1
ATOM 2790 C CA . TYR A 1 346 ? 8.414 -14.302 -5.923 1.00 96.19 346 TYR A CA 1
ATOM 2791 C C . TYR A 1 346 ? 7.672 -13.047 -5.427 1.00 96.19 346 TYR A C 1
ATOM 2793 O O . TYR A 1 346 ? 7.499 -12.108 -6.202 1.00 96.19 346 TYR A O 1
ATOM 2801 N N . GLY A 1 347 ? 7.239 -13.035 -4.161 1.00 96.75 347 GLY A N 1
ATOM 2802 C CA . GLY A 1 347 ? 6.535 -11.939 -3.501 1.00 96.75 347 GLY A CA 1
ATOM 2803 C C . GLY A 1 347 ? 7.462 -10.939 -2.804 1.00 96.75 347 GLY A C 1
ATOM 2804 O O . GLY A 1 347 ? 8.596 -10.703 -3.223 1.00 96.75 347 GLY A O 1
ATOM 2805 N N . LEU A 1 348 ? 6.992 -10.348 -1.702 1.00 97.81 348 LEU A N 1
ATOM 2806 C CA . LEU A 1 348 ? 7.650 -9.208 -1.045 1.00 97.81 348 LEU A CA 1
ATOM 2807 C C . LEU A 1 348 ? 8.835 -9.573 -0.134 1.00 97.81 348 LEU A C 1
ATOM 2809 O O . LEU A 1 348 ? 9.655 -8.704 0.154 1.00 97.81 348 LEU A O 1
ATOM 2813 N N . ARG A 1 349 ? 8.969 -10.837 0.294 1.00 96.75 349 ARG A N 1
ATOM 2814 C CA . ARG A 1 349 ? 10.048 -11.268 1.204 1.00 96.75 349 ARG A CA 1
ATOM 2815 C C . ARG A 1 349 ? 11.422 -10.930 0.636 1.00 96.75 349 ARG A C 1
ATOM 2817 O O . ARG A 1 349 ? 11.720 -11.332 -0.491 1.00 96.75 349 ARG A O 1
ATOM 2824 N N . ASN A 1 350 ? 12.288 -10.298 1.427 1.00 96.75 350 ASN A N 1
ATOM 2825 C CA . ASN A 1 350 ? 13.660 -9.964 1.043 1.00 96.75 350 ASN A CA 1
ATOM 2826 C C . ASN A 1 350 ? 13.750 -9.347 -0.365 1.00 96.75 350 ASN A C 1
ATOM 2828 O O . ASN A 1 350 ? 14.573 -9.767 -1.184 1.00 96.75 350 ASN A O 1
ATOM 2832 N N . PHE A 1 351 ? 12.836 -8.422 -0.679 1.00 98.38 351 PHE A N 1
ATOM 2833 C CA . PHE A 1 351 ? 12.540 -8.008 -2.053 1.00 98.38 351 PHE A CA 1
ATOM 2834 C C . PHE A 1 351 ? 13.786 -7.614 -2.862 1.00 98.38 351 PHE A C 1
ATOM 2836 O O . PHE A 1 351 ? 13.950 -8.059 -3.996 1.00 98.38 351 PHE A O 1
ATOM 2843 N N . ASP A 1 352 ? 14.689 -6.846 -2.248 1.00 98.12 352 ASP A N 1
ATOM 2844 C CA . ASP A 1 352 ? 15.955 -6.388 -2.830 1.00 98.12 352 ASP A CA 1
ATOM 2845 C C . ASP A 1 352 ? 17.196 -7.013 -2.161 1.00 98.12 352 ASP A C 1
ATOM 2847 O O . ASP A 1 352 ? 18.312 -6.500 -2.286 1.00 98.12 352 ASP A O 1
ATOM 2851 N N . GLY A 1 353 ? 17.012 -8.143 -1.466 1.00 97.44 353 GLY A N 1
ATOM 2852 C CA . GLY A 1 353 ? 18.051 -8.842 -0.699 1.00 97.44 353 GLY A CA 1
ATOM 2853 C C . GLY A 1 353 ? 18.196 -8.352 0.741 1.00 97.44 353 GLY A C 1
ATOM 2854 O O . GLY A 1 353 ? 19.030 -8.872 1.483 1.00 97.44 353 GLY A O 1
ATOM 2855 N N . THR A 1 354 ? 17.383 -7.375 1.142 1.00 98.00 354 THR A N 1
ATOM 2856 C CA . THR A 1 354 ? 17.233 -6.905 2.522 1.00 98.00 354 THR A CA 1
ATOM 2857 C C . THR A 1 354 ? 15.786 -7.063 2.980 1.00 98.00 354 THR A C 1
ATOM 2859 O O . THR A 1 354 ? 14.892 -7.170 2.139 1.00 98.00 354 THR A O 1
ATOM 2862 N N . SER A 1 355 ? 15.545 -7.025 4.293 1.00 97.62 355 SER A N 1
ATOM 2863 C CA . SER A 1 355 ? 14.200 -6.901 4.871 1.00 97.62 355 SER A CA 1
ATOM 2864 C C . SER A 1 355 ? 13.607 -5.532 4.520 1.00 97.62 355 SER A C 1
ATOM 2866 O O . SER A 1 355 ? 13.788 -4.542 5.236 1.00 97.62 355 SER A O 1
ATOM 2868 N N . LEU A 1 356 ? 13.009 -5.461 3.328 1.00 97.88 356 LEU A N 1
ATOM 2869 C CA . LEU A 1 356 ? 12.578 -4.217 2.700 1.00 97.88 356 LEU A CA 1
ATOM 2870 C C . LEU A 1 356 ? 11.170 -3.842 3.160 1.00 97.88 356 LEU A C 1
ATOM 2872 O O . LEU A 1 356 ? 10.981 -2.752 3.706 1.00 97.88 356 LEU A O 1
ATOM 2876 N N . TYR A 1 357 ? 10.221 -4.755 2.935 1.00 98.38 357 TYR A N 1
ATOM 2877 C CA . TYR A 1 357 ? 8.812 -4.595 3.286 1.00 98.38 357 TYR A CA 1
ATOM 2878 C C . TYR A 1 357 ? 8.526 -5.060 4.710 1.00 98.38 357 TYR A C 1
ATOM 2880 O O . TYR A 1 357 ? 7.646 -4.505 5.353 1.00 98.38 357 TYR A O 1
ATOM 2888 N N . GLU A 1 358 ? 9.267 -6.049 5.198 1.00 98.31 358 GLU A N 1
ATOM 2889 C CA . GLU A 1 358 ? 9.190 -6.625 6.534 1.00 98.31 358 GLU A CA 1
ATOM 2890 C C . GLU A 1 358 ? 10.181 -5.985 7.517 1.00 98.31 358 GLU A C 1
ATOM 2892 O O . GLU A 1 358 ? 11.202 -5.416 7.121 1.00 98.31 358 GLU A O 1
ATOM 2897 N N . TYR A 1 359 ? 9.910 -6.088 8.822 1.00 97.56 359 TYR A N 1
ATOM 2898 C CA . TYR A 1 359 ? 10.916 -5.734 9.831 1.00 97.56 359 TYR A CA 1
ATOM 2899 C C . TYR A 1 359 ? 12.114 -6.694 9.770 1.00 97.56 359 TYR A C 1
ATOM 2901 O O . TYR A 1 359 ? 11.953 -7.903 9.614 1.00 97.56 359 TYR A O 1
ATOM 2909 N N . ALA A 1 360 ? 13.322 -6.152 9.946 1.00 96.62 360 ALA A N 1
ATOM 2910 C CA . ALA A 1 360 ? 14.557 -6.937 9.910 1.00 96.62 360 ALA A CA 1
ATOM 2911 C C . ALA A 1 360 ? 14.721 -7.872 11.120 1.00 96.62 360 ALA A C 1
ATOM 2913 O O . ALA A 1 360 ? 15.248 -8.976 10.981 1.00 96.62 360 ALA A O 1
ATOM 2914 N N . ASP A 1 361 ? 14.281 -7.450 12.311 1.00 95.94 361 ASP A N 1
ATOM 2915 C CA . ASP A 1 361 ? 14.268 -8.326 13.482 1.00 95.94 361 ASP A CA 1
ATOM 2916 C C . ASP A 1 361 ? 13.042 -9.238 13.420 1.00 95.94 361 ASP A C 1
ATOM 2918 O O . ASP A 1 361 ? 11.898 -8.785 13.466 1.00 95.94 361 ASP A O 1
ATOM 2922 N N . ARG A 1 362 ? 13.274 -10.550 13.345 1.00 94.25 362 ARG A N 1
ATOM 2923 C CA . ARG A 1 362 ? 12.205 -11.551 13.236 1.00 94.25 362 ARG A CA 1
ATOM 2924 C C . ARG A 1 362 ? 11.259 -11.544 14.447 1.00 94.25 362 ARG A C 1
ATOM 2926 O O . ARG A 1 362 ? 10.116 -11.966 14.313 1.00 94.25 362 ARG A O 1
ATOM 2933 N N . ARG A 1 363 ? 11.690 -11.045 15.611 1.00 94.69 363 ARG A N 1
ATOM 2934 C CA . ARG A 1 363 ? 10.820 -10.889 16.792 1.00 94.69 363 ARG A CA 1
ATOM 2935 C C . ARG A 1 363 ? 9.726 -9.843 16.577 1.00 94.69 363 ARG A C 1
ATOM 2937 O O . ARG A 1 363 ? 8.679 -9.933 17.203 1.00 94.69 363 ARG A O 1
ATOM 2944 N N . GLU A 1 364 ? 9.950 -8.887 15.681 1.00 93.81 364 GLU A N 1
ATOM 2945 C CA . GLU A 1 364 ? 8.983 -7.853 15.291 1.00 93.81 364 GLU A CA 1
ATOM 2946 C C . GLU A 1 364 ? 8.339 -8.165 13.931 1.00 93.81 364 GLU A C 1
ATOM 2948 O O . GLU A 1 364 ? 7.174 -7.855 13.710 1.00 93.81 364 GLU A O 1
ATOM 2953 N N . GLY A 1 365 ? 9.092 -8.794 13.025 1.00 95.12 365 GLY A N 1
ATOM 2954 C CA . GLY A 1 365 ? 8.754 -8.954 11.609 1.00 95.12 365 GLY A CA 1
ATOM 2955 C C . GLY A 1 365 ? 8.093 -10.262 11.201 1.00 95.12 365 GLY A C 1
ATOM 2956 O O . GLY A 1 365 ? 7.999 -10.519 10.004 1.00 95.12 365 GLY A O 1
ATOM 2957 N N . PHE A 1 366 ? 7.688 -11.124 12.136 1.00 96.75 366 PHE A N 1
ATOM 2958 C CA . PHE A 1 366 ? 7.197 -12.465 11.799 1.00 96.75 366 PHE A CA 1
ATOM 2959 C C . PHE A 1 366 ? 6.136 -12.990 12.768 1.00 96.75 366 PHE A C 1
ATOM 2961 O O . PHE A 1 366 ? 6.363 -12.997 13.978 1.00 96.75 366 PHE A O 1
ATOM 2968 N N . HIS A 1 367 ? 5.016 -13.491 12.241 1.00 95.94 367 HIS A N 1
ATOM 2969 C CA . HIS A 1 367 ? 3.991 -14.198 13.013 1.00 95.94 367 HIS A CA 1
ATOM 2970 C C . HIS A 1 367 ? 4.324 -15.696 13.113 1.00 95.94 367 HIS A C 1
ATOM 2972 O O . HIS A 1 367 ? 4.253 -16.396 12.098 1.00 95.94 367 HIS A O 1
ATOM 2978 N N . PRO A 1 368 ? 4.656 -16.218 14.312 1.00 91.56 368 PRO A N 1
ATOM 2979 C CA . PRO A 1 368 ? 5.095 -17.604 14.471 1.00 91.56 368 PRO A CA 1
ATOM 2980 C C . PRO A 1 368 ? 3.994 -18.632 14.196 1.00 91.56 368 PRO A C 1
ATOM 2982 O O . PRO A 1 368 ? 4.276 -19.657 13.581 1.00 91.56 368 PRO A O 1
ATOM 2985 N N . ASP A 1 369 ? 2.752 -18.341 14.585 1.00 91.50 369 ASP A N 1
ATOM 2986 C CA . ASP A 1 369 ? 1.627 -19.270 14.411 1.00 91.50 369 ASP A CA 1
ATOM 2987 C C . ASP A 1 369 ? 1.146 -19.360 12.956 1.00 91.50 369 ASP A C 1
ATOM 2989 O O . ASP A 1 369 ? 0.591 -20.377 12.545 1.00 91.50 369 ASP A O 1
ATOM 2993 N N . TRP A 1 370 ? 1.360 -18.304 12.164 1.00 92.50 370 TRP A N 1
ATOM 2994 C CA . TRP A 1 370 ? 0.872 -18.210 10.781 1.00 92.50 370 TRP A CA 1
ATOM 2995 C C . TRP A 1 370 ? 1.961 -18.435 9.736 1.00 92.50 370 TRP A C 1
ATOM 2997 O O . TRP A 1 370 ? 1.657 -18.646 8.564 1.00 92.50 370 TRP A O 1
ATOM 3007 N N . ASN A 1 371 ? 3.228 -18.411 10.156 1.00 93.50 371 ASN A N 1
ATOM 3008 C CA . ASN A 1 371 ? 4.392 -18.504 9.286 1.00 93.50 371 ASN A CA 1
ATOM 3009 C C . ASN A 1 371 ? 4.404 -17.429 8.178 1.00 93.50 371 ASN A C 1
ATOM 3011 O O . ASN A 1 371 ? 4.655 -17.716 7.006 1.00 93.50 371 ASN A O 1
ATOM 3015 N N . THR A 1 372 ? 4.123 -16.182 8.565 1.00 96.94 372 THR A N 1
ATOM 3016 C CA . THR A 1 372 ? 4.052 -15.014 7.672 1.00 96.94 372 THR A CA 1
ATOM 3017 C C . THR A 1 372 ? 4.870 -13.841 8.199 1.00 96.94 372 THR A C 1
ATOM 3019 O O . THR A 1 372 ? 5.114 -13.726 9.401 1.00 96.94 372 THR A O 1
ATOM 3022 N N . LEU A 1 373 ? 5.261 -12.939 7.305 1.00 98.12 373 LEU A N 1
ATOM 3023 C CA . LEU A 1 373 ? 6.033 -11.738 7.612 1.00 98.12 373 LEU A CA 1
ATOM 3024 C C . LEU A 1 373 ? 5.118 -10.554 7.919 1.00 98.12 373 LEU A C 1
ATOM 3026 O O . LEU A 1 373 ? 4.026 -10.453 7.370 1.00 98.12 373 LEU A O 1
ATOM 3030 N N . ILE A 1 374 ? 5.581 -9.654 8.781 1.00 98.12 374 ILE A N 1
ATOM 3031 C CA . ILE A 1 374 ? 4.857 -8.455 9.217 1.00 98.12 374 ILE A CA 1
ATOM 3032 C C . ILE A 1 374 ? 5.459 -7.244 8.517 1.00 98.12 374 ILE A C 1
ATOM 3034 O O . ILE A 1 374 ? 6.680 -7.058 8.542 1.00 98.12 374 ILE A O 1
ATOM 3038 N N . TYR A 1 375 ? 4.604 -6.411 7.923 1.00 98.31 375 TYR A N 1
ATOM 3039 C CA . TYR A 1 375 ? 5.019 -5.169 7.279 1.00 98.31 375 TYR A CA 1
ATOM 3040 C C . TYR A 1 375 ? 5.721 -4.224 8.258 1.00 98.31 375 TYR A C 1
ATOM 3042 O O . TYR A 1 375 ? 5.267 -4.022 9.379 1.00 98.31 375 TYR A O 1
ATOM 3050 N N . ASN A 1 376 ? 6.802 -3.590 7.814 1.00 98.00 376 ASN A N 1
ATOM 3051 C CA . ASN A 1 376 ? 7.497 -2.551 8.557 1.00 98.00 376 ASN A CA 1
ATOM 3052 C C . ASN A 1 376 ? 6.718 -1.232 8.494 1.00 98.00 376 ASN A C 1
ATOM 3054 O O . ASN A 1 376 ? 7.013 -0.362 7.674 1.00 98.00 376 ASN A O 1
ATOM 3058 N N . TYR A 1 377 ? 5.732 -1.076 9.377 1.00 97.31 377 TYR A N 1
ATOM 3059 C CA . TYR A 1 377 ? 4.875 0.114 9.449 1.00 97.31 377 TYR A CA 1
ATOM 3060 C C . TYR A 1 377 ? 5.649 1.409 9.731 1.00 97.31 377 TYR A C 1
ATOM 3062 O O . TYR A 1 377 ? 5.179 2.494 9.397 1.00 97.31 377 TYR A O 1
ATOM 3070 N N . GLY A 1 378 ? 6.848 1.305 10.317 1.00 95.38 378 GLY A N 1
ATOM 3071 C CA . GLY A 1 378 ? 7.723 2.446 10.593 1.00 95.38 378 GLY A CA 1
ATOM 3072 C C . GLY A 1 378 ? 8.473 2.968 9.365 1.00 95.38 378 GLY A C 1
ATOM 3073 O O . GLY A 1 378 ? 9.173 3.976 9.463 1.00 95.38 378 GLY A O 1
ATOM 3074 N N . ARG A 1 379 ? 8.366 2.293 8.213 1.00 96.56 379 ARG A N 1
ATOM 3075 C CA . ARG A 1 379 ? 9.053 2.674 6.979 1.00 96.56 379 ARG A CA 1
ATOM 3076 C C . ARG A 1 379 ? 8.118 3.419 6.032 1.00 96.56 379 ARG A C 1
ATOM 3078 O O . ARG A 1 379 ? 7.103 2.882 5.600 1.00 96.56 379 ARG A O 1
ATOM 3085 N N . ASN A 1 380 ? 8.512 4.635 5.662 1.00 95.44 380 ASN A N 1
ATOM 3086 C CA . ASN A 1 380 ? 7.734 5.564 4.838 1.00 95.44 380 ASN A CA 1
ATOM 3087 C C . ASN A 1 380 ? 7.153 4.939 3.560 1.00 95.44 380 ASN A C 1
ATOM 3089 O O . ASN A 1 380 ? 5.974 5.113 3.258 1.00 95.44 380 ASN A O 1
ATOM 3093 N N . GLU A 1 381 ? 7.961 4.202 2.800 1.00 96.56 381 GLU A N 1
ATOM 3094 C CA . GLU A 1 381 ? 7.528 3.620 1.530 1.00 96.56 381 GLU A CA 1
ATOM 3095 C C . GLU A 1 381 ? 6.584 2.424 1.722 1.00 96.56 381 GLU A C 1
ATOM 3097 O O . GLU A 1 381 ? 5.696 2.211 0.897 1.00 96.56 381 GLU A O 1
ATOM 3102 N N . VAL A 1 382 ? 6.723 1.684 2.830 1.00 97.94 382 VAL A N 1
ATOM 3103 C CA . VAL A 1 382 ? 5.805 0.595 3.212 1.00 97.94 382 VAL A CA 1
ATOM 3104 C C . VAL A 1 382 ? 4.473 1.172 3.684 1.00 97.94 382 VAL A C 1
ATOM 3106 O O . VAL A 1 382 ? 3.417 0.692 3.274 1.00 97.94 382 VAL A O 1
ATOM 3109 N N . LEU A 1 383 ? 4.513 2.252 4.469 1.00 96.31 383 LEU A N 1
ATOM 3110 C CA . LEU A 1 383 ? 3.322 3.005 4.852 1.00 96.31 383 LEU A CA 1
ATOM 3111 C C . LEU A 1 383 ? 2.569 3.500 3.611 1.00 96.31 383 LEU A C 1
ATOM 3113 O O . LEU A 1 383 ? 1.371 3.251 3.517 1.00 96.31 383 LEU A O 1
ATOM 3117 N N . ASN A 1 384 ? 3.257 4.118 2.640 1.00 95.06 384 ASN A N 1
ATOM 3118 C CA . ASN A 1 384 ? 2.661 4.536 1.362 1.00 95.06 384 ASN A CA 1
ATOM 3119 C C . ASN A 1 384 ? 2.063 3.352 0.588 1.00 95.06 384 ASN A C 1
ATOM 3121 O O . ASN A 1 384 ? 0.954 3.454 0.067 1.00 95.06 384 ASN A O 1
ATOM 3125 N N . TYR A 1 385 ? 2.793 2.235 0.501 1.00 98.00 385 TYR A N 1
ATOM 3126 C CA . TYR A 1 385 ? 2.343 1.033 -0.202 1.00 98.00 385 TYR A CA 1
ATOM 3127 C C . TYR A 1 385 ? 1.008 0.521 0.345 1.00 98.00 385 TYR A C 1
ATOM 3129 O O . TYR A 1 385 ? 0.108 0.219 -0.440 1.00 98.00 385 TYR A O 1
ATOM 3137 N N . LEU A 1 386 ? 0.858 0.474 1.670 1.00 98.00 386 LEU A N 1
ATOM 3138 C CA . LEU A 1 386 ? -0.360 0.007 2.324 1.00 98.00 386 LEU A CA 1
ATOM 3139 C C . LEU A 1 386 ? -1.469 1.069 2.308 1.00 98.00 386 LEU A C 1
ATOM 3141 O O . LEU A 1 386 ? -2.572 0.793 1.847 1.00 98.00 386 LEU A O 1
ATOM 3145 N N . SER A 1 387 ? -1.206 2.299 2.754 1.00 96.44 387 SER A N 1
ATOM 3146 C CA . SER A 1 387 ? -2.247 3.338 2.829 1.00 96.44 387 SER A CA 1
ATOM 3147 C C . SER A 1 387 ? -2.789 3.709 1.443 1.00 96.44 387 SER A C 1
ATOM 3149 O O . SER A 1 387 ? -3.999 3.870 1.267 1.00 96.44 387 SER A O 1
ATOM 3151 N N . GLY A 1 388 ? -1.916 3.741 0.432 1.00 97.19 388 GLY A N 1
ATOM 3152 C CA . GLY A 1 388 ? -2.295 3.908 -0.965 1.00 97.19 388 GLY A CA 1
ATOM 3153 C C . GLY A 1 388 ? -3.122 2.745 -1.512 1.00 97.19 388 GLY A C 1
ATOM 3154 O O . GLY A 1 388 ? -3.974 2.965 -2.368 1.00 97.19 388 GLY A O 1
ATOM 3155 N N . ASN A 1 389 ? -2.946 1.522 -1.003 1.00 97.75 389 ASN A N 1
ATOM 3156 C CA . ASN A 1 389 ? -3.717 0.366 -1.461 1.00 97.75 389 ASN A CA 1
ATOM 3157 C C . ASN A 1 389 ? -5.193 0.482 -1.079 1.00 97.75 389 ASN A C 1
ATOM 3159 O O . ASN A 1 389 ? -6.075 0.162 -1.873 1.00 97.75 389 ASN A O 1
ATOM 3163 N N . LEU A 1 390 ? -5.465 0.993 0.117 1.00 96.06 390 LEU A N 1
ATOM 3164 C CA . LEU A 1 390 ? -6.833 1.200 0.564 1.00 96.06 390 LEU A CA 1
ATOM 3165 C C . LEU A 1 390 ? -7.532 2.288 -0.278 1.00 96.06 390 LEU A C 1
ATOM 3167 O O . LEU A 1 390 ? -8.674 2.100 -0.705 1.00 96.06 390 LEU A O 1
ATOM 3171 N N . LEU A 1 391 ? -6.830 3.382 -0.612 1.00 96.81 391 LEU A N 1
ATOM 3172 C CA . LEU A 1 391 ? -7.347 4.384 -1.556 1.00 96.81 391 LEU A CA 1
ATOM 3173 C C . LEU A 1 391 ? -7.550 3.810 -2.958 1.00 96.81 391 LEU A C 1
ATOM 3175 O O . LEU A 1 391 ? -8.553 4.119 -3.593 1.00 96.81 391 LEU A O 1
ATOM 3179 N N . TYR A 1 392 ? -6.647 2.947 -3.424 1.00 98.00 392 TYR A N 1
ATOM 3180 C CA . TYR A 1 392 ? -6.772 2.293 -4.721 1.00 98.00 392 TYR A CA 1
ATOM 3181 C C . TYR A 1 392 ? -8.087 1.513 -4.840 1.00 98.00 392 TYR A C 1
ATOM 3183 O O . TYR A 1 392 ? -8.847 1.709 -5.791 1.00 98.00 392 TYR A O 1
ATOM 3191 N N . TRP A 1 393 ? -8.390 0.684 -3.842 1.00 98.12 393 TRP A N 1
ATOM 3192 C CA . TRP A 1 393 ? -9.623 -0.097 -3.793 1.00 98.12 393 TRP A CA 1
ATOM 3193 C C . TRP A 1 393 ? -10.877 0.779 -3.781 1.00 98.12 393 TRP A C 1
ATOM 3195 O O . TRP A 1 393 ? -11.823 0.523 -4.532 1.00 98.12 393 TRP A O 1
ATOM 3205 N N . HIS A 1 394 ? -10.877 1.848 -2.984 1.00 97.06 394 HIS A N 1
ATOM 3206 C CA . HIS A 1 394 ? -12.001 2.776 -2.947 1.00 97.06 394 HIS A CA 1
ATOM 3207 C C . HIS A 1 394 ? -12.157 3.535 -4.272 1.00 97.06 394 HIS A C 1
ATOM 3209 O O . HIS A 1 394 ? -13.230 3.539 -4.867 1.00 97.06 394 HIS A O 1
ATOM 3215 N N . GLU A 1 395 ? -11.097 4.175 -4.762 1.00 96.50 395 GLU A N 1
ATOM 3216 C CA . GLU A 1 395 ? -11.175 5.073 -5.913 1.00 96.50 395 GLU A CA 1
ATOM 3217 C C . GLU A 1 395 ? -11.431 4.320 -7.223 1.00 96.50 395 GLU A C 1
ATOM 3219 O O . GLU A 1 395 ? -12.205 4.797 -8.053 1.00 96.50 395 GLU A O 1
ATOM 3224 N N . HIS A 1 396 ? -10.813 3.154 -7.428 1.00 97.06 396 HIS A N 1
ATOM 3225 C CA . HIS A 1 396 ? -10.818 2.468 -8.726 1.00 97.06 396 HIS A CA 1
ATOM 3226 C C . HIS A 1 396 ? -11.846 1.338 -8.837 1.00 97.06 396 HIS A C 1
ATOM 3228 O O . HIS A 1 396 ? -12.288 1.035 -9.952 1.00 97.06 396 HIS A O 1
ATOM 3234 N N . PHE A 1 397 ? -12.280 0.775 -7.704 1.00 97.50 397 PHE A N 1
ATOM 3235 C CA . PHE A 1 397 ? -13.322 -0.257 -7.644 1.00 97.50 397 PHE A CA 1
ATOM 3236 C C . PHE A 1 397 ? -14.594 0.203 -6.930 1.00 97.50 397 PHE A C 1
ATOM 3238 O O . PHE A 1 397 ? -15.579 -0.523 -6.947 1.00 97.50 397 PHE A O 1
ATOM 3245 N N . ALA A 1 398 ? -14.626 1.426 -6.386 1.00 96.25 398 ALA A N 1
ATOM 3246 C CA . ALA A 1 398 ? -15.791 2.022 -5.727 1.00 96.25 398 ALA A CA 1
ATOM 3247 C C . ALA A 1 398 ? -16.309 1.252 -4.505 1.00 96.25 398 ALA A C 1
ATOM 3249 O O . ALA A 1 398 ? -17.495 1.368 -4.188 1.00 96.25 398 ALA A O 1
ATOM 3250 N N . LEU A 1 399 ? -15.430 0.513 -3.822 1.00 97.62 399 LEU A N 1
ATOM 3251 C CA . LEU A 1 399 ? -15.755 -0.177 -2.575 1.00 97.62 399 LEU A CA 1
ATOM 3252 C C . LEU A 1 399 ? -16.227 0.813 -1.498 1.00 97.62 399 LEU A C 1
ATOM 3254 O O . LEU A 1 399 ? -15.723 1.936 -1.379 1.00 97.62 399 LEU A O 1
ATOM 3258 N N . ASP A 1 400 ? -17.225 0.384 -0.729 1.00 97.69 400 ASP A N 1
ATOM 3259 C CA . ASP A 1 400 ? -17.982 1.219 0.204 1.00 97.69 400 ASP A CA 1
ATOM 3260 C C . ASP A 1 400 ? -17.438 1.160 1.636 1.00 97.69 400 ASP A C 1
ATOM 3262 O O . ASP A 1 400 ? -17.734 2.035 2.454 1.00 97.69 400 ASP A O 1
ATOM 3266 N N . GLY A 1 401 ? -16.617 0.160 1.946 1.00 97.31 401 GLY A N 1
ATOM 3267 C CA . GLY A 1 401 ? -15.962 0.044 3.237 1.00 97.31 401 GLY A CA 1
ATOM 3268 C C . GLY A 1 401 ? -14.869 -1.012 3.276 1.00 97.31 401 GLY A C 1
ATOM 3269 O O . GLY A 1 401 ? -14.711 -1.802 2.346 1.00 97.31 401 GLY A O 1
ATOM 3270 N N . PHE A 1 402 ? -14.129 -1.015 4.381 1.00 98.25 402 PHE A N 1
ATOM 3271 C CA . PHE A 1 402 ? -13.026 -1.942 4.615 1.00 98.25 402 PHE A CA 1
ATOM 3272 C C . PHE A 1 402 ? -13.100 -2.534 6.016 1.00 98.25 402 PHE A C 1
ATOM 3274 O O . PHE A 1 402 ? -13.191 -1.786 6.994 1.00 98.25 402 PHE A O 1
ATOM 3281 N N . ARG A 1 403 ? -13.017 -3.859 6.120 1.00 98.38 403 ARG A N 1
ATOM 3282 C CA . ARG A 1 403 ? -12.854 -4.554 7.396 1.00 98.38 403 ARG A CA 1
ATOM 3283 C C . ARG A 1 403 ? -11.386 -4.925 7.588 1.00 98.38 403 ARG A C 1
ATOM 3285 O O . ARG A 1 403 ? -10.754 -5.475 6.697 1.00 98.38 403 ARG A O 1
ATOM 3292 N N . PHE A 1 404 ? -10.855 -4.606 8.760 1.00 96.31 404 PHE A N 1
ATOM 3293 C CA . PHE A 1 404 ? -9.535 -5.010 9.218 1.00 96.31 404 PHE A CA 1
ATOM 3294 C C . PHE A 1 404 ? -9.698 -6.258 10.084 1.00 96.31 404 PHE A C 1
ATOM 3296 O O . PHE A 1 404 ? -10.339 -6.195 11.139 1.00 96.31 404 PHE A O 1
ATOM 3303 N N . ASP A 1 405 ? -9.133 -7.372 9.633 1.00 92.81 405 ASP A N 1
ATOM 3304 C CA . ASP A 1 405 ? -9.090 -8.627 10.385 1.00 92.81 405 ASP A CA 1
ATOM 3305 C C . ASP A 1 405 ? -7.894 -8.663 11.346 1.00 92.81 405 ASP A C 1
ATOM 3307 O O . ASP A 1 405 ? -6.843 -8.078 11.059 1.00 92.81 405 ASP A O 1
ATOM 3311 N N . ALA A 1 406 ? -8.061 -9.334 12.489 1.00 91.81 406 ALA A N 1
ATOM 3312 C CA . ALA A 1 406 ? -7.019 -9.611 13.468 1.00 91.81 406 ALA A CA 1
ATOM 3313 C C . ALA A 1 406 ? -6.191 -8.376 13.857 1.00 91.81 406 ALA A C 1
ATOM 3315 O O . ALA A 1 406 ? -4.960 -8.434 13.923 1.00 91.81 406 ALA A O 1
ATOM 3316 N N . VAL A 1 407 ? -6.838 -7.244 14.163 1.00 94.81 407 VAL A N 1
ATOM 3317 C CA . VAL A 1 407 ? -6.148 -5.972 14.463 1.00 94.81 407 VAL A CA 1
ATOM 3318 C C . VAL A 1 407 ? -5.209 -6.104 15.666 1.00 94.81 407 VAL A C 1
ATOM 3320 O O . VAL A 1 407 ? -4.139 -5.492 15.691 1.00 94.81 407 VAL A O 1
ATOM 3323 N N . ALA A 1 408 ? -5.533 -6.976 16.624 1.00 93.31 408 ALA A N 1
ATOM 3324 C CA . ALA A 1 408 ? -4.651 -7.313 17.742 1.00 93.31 408 ALA A CA 1
ATOM 3325 C C . ALA A 1 408 ? -3.261 -7.809 17.288 1.00 93.31 408 ALA A C 1
ATOM 3327 O O . ALA A 1 408 ? -2.257 -7.500 17.931 1.00 93.31 408 ALA A O 1
ATOM 3328 N N . SER A 1 409 ? -3.179 -8.519 16.157 1.00 95.25 409 SER A N 1
ATOM 3329 C CA . SER A 1 409 ? -1.909 -8.996 15.588 1.00 95.25 409 SER A CA 1
ATOM 3330 C C . SER A 1 409 ? -0.981 -7.853 15.174 1.00 95.25 409 SER A C 1
ATOM 3332 O O . SER A 1 409 ? 0.242 -7.982 15.246 1.00 95.25 409 SER A O 1
ATOM 3334 N N . MET A 1 410 ? -1.562 -6.707 14.814 1.00 97.19 410 MET A N 1
ATOM 3335 C CA . MET A 1 410 ? -0.836 -5.496 14.464 1.00 97.19 410 MET A CA 1
ATOM 3336 C C . MET A 1 410 ? -0.496 -4.677 15.708 1.00 97.19 410 MET A C 1
ATOM 3338 O O . MET A 1 410 ? 0.625 -4.186 15.821 1.00 97.19 410 MET A O 1
ATOM 3342 N N . LEU A 1 411 ? -1.450 -4.529 16.636 1.00 96.12 411 LEU A N 1
ATOM 3343 C CA . LEU A 1 411 ? -1.350 -3.639 17.798 1.00 96.12 411 LEU A CA 1
ATOM 3344 C C . LEU A 1 411 ? -0.317 -4.077 18.837 1.00 96.12 411 LEU A C 1
ATOM 3346 O O . LEU A 1 411 ? 0.147 -3.233 19.603 1.00 96.12 411 LEU A O 1
ATOM 3350 N N . TYR A 1 412 ? 0.054 -5.357 18.875 1.00 95.69 412 TYR A N 1
ATOM 3351 C CA . TYR A 1 412 ? 0.884 -5.910 19.941 1.00 95.69 412 TYR A CA 1
ATOM 3352 C C . TYR A 1 412 ? 2.165 -6.569 19.426 1.00 95.69 412 TYR A C 1
ATOM 3354 O O . TYR A 1 412 ? 2.150 -7.504 18.627 1.00 95.69 412 TYR A O 1
ATOM 3362 N N . ARG A 1 413 ? 3.303 -6.125 19.963 1.00 94.88 413 ARG A N 1
ATOM 3363 C CA . ARG A 1 413 ? 4.640 -6.680 19.695 1.00 94.88 413 ARG A CA 1
ATOM 3364 C C . ARG A 1 413 ? 4.810 -8.092 20.256 1.00 94.88 413 ARG A C 1
ATOM 3366 O O . ARG A 1 413 ? 5.614 -8.860 19.738 1.00 94.88 413 ARG A O 1
ATOM 3373 N N . ASP A 1 414 ? 4.034 -8.468 21.264 1.00 94.38 414 ASP A N 1
ATOM 3374 C CA . ASP A 1 414 ? 4.046 -9.796 21.887 1.00 94.38 414 ASP A CA 1
ATOM 3375 C C . ASP A 1 414 ? 2.945 -10.738 21.363 1.00 94.38 414 ASP A C 1
ATOM 3377 O O . ASP A 1 414 ? 2.790 -11.843 21.880 1.00 94.38 414 ASP A O 1
ATOM 3381 N N . TYR A 1 415 ? 2.188 -10.343 20.331 1.00 94.44 415 TYR A N 1
ATOM 3382 C CA . TYR A 1 415 ? 1.116 -11.172 19.777 1.00 94.44 415 TYR A CA 1
ATOM 3383 C C . TYR A 1 415 ? 1.625 -12.563 19.367 1.00 94.44 415 TYR A C 1
ATOM 3385 O O . TYR A 1 415 ? 2.531 -12.677 18.537 1.00 94.44 415 TYR A O 1
ATOM 3393 N N . SER A 1 416 ? 1.034 -13.614 19.946 1.00 92.19 416 SER A N 1
ATOM 3394 C CA . SER A 1 416 ? 1.440 -15.017 19.764 1.00 92.19 416 SER A CA 1
ATOM 3395 C C . SER A 1 416 ? 2.917 -15.315 20.080 1.00 92.19 416 SER A C 1
ATOM 3397 O O . SER A 1 416 ? 3.510 -16.231 19.511 1.00 92.19 416 SER A O 1
ATOM 3399 N N . ARG A 1 417 ? 3.544 -14.562 20.992 1.00 94.00 417 ARG A N 1
ATOM 3400 C CA . ARG A 1 417 ? 4.948 -14.762 21.398 1.00 94.00 417 ARG A CA 1
ATOM 3401 C C . ARG A 1 417 ? 5.061 -15.014 22.895 1.00 94.00 417 ARG A C 1
ATOM 3403 O O . ARG A 1 417 ? 4.276 -14.499 23.688 1.00 94.00 417 ARG A O 1
ATOM 3410 N N . LYS A 1 418 ? 6.047 -15.818 23.298 1.00 92.69 418 LYS A N 1
ATOM 3411 C CA . LYS A 1 418 ? 6.343 -16.046 24.720 1.00 92.69 418 LYS A CA 1
ATOM 3412 C C . LYS A 1 418 ? 7.232 -14.939 25.277 1.00 92.69 418 LYS A C 1
ATOM 3414 O O . LYS A 1 418 ? 7.889 -14.203 24.542 1.00 92.69 418 LYS A O 1
ATOM 3419 N N . GLU A 1 419 ? 7.306 -14.877 26.601 1.00 90.75 419 GLU A N 1
ATOM 3420 C CA . GLU A 1 419 ? 8.256 -14.014 27.302 1.00 90.75 419 GLU A CA 1
ATOM 3421 C C . GLU A 1 419 ? 9.695 -14.257 26.809 1.00 90.75 419 GLU A C 1
ATOM 3423 O O . GLU A 1 419 ? 10.142 -15.401 26.702 1.00 90.75 419 GLU A O 1
ATOM 3428 N N . GLY A 1 420 ? 10.412 -13.179 26.484 1.00 91.62 420 GLY A N 1
ATOM 3429 C CA . GLY A 1 420 ? 11.760 -13.229 25.903 1.00 91.62 420 GLY A CA 1
ATOM 3430 C C . GLY A 1 420 ? 11.827 -13.428 24.379 1.00 91.62 420 GLY A C 1
ATOM 3431 O O . GLY A 1 420 ? 12.910 -13.303 23.808 1.00 91.62 420 GLY A O 1
ATOM 3432 N N . GLU A 1 421 ? 10.701 -13.684 23.703 1.00 93.88 421 GLU A N 1
ATOM 3433 C CA . GLU A 1 421 ? 10.626 -13.847 22.237 1.00 93.88 421 GLU A CA 1
ATOM 3434 C C . GLU A 1 421 ? 10.162 -12.573 21.502 1.00 93.88 421 GLU A C 1
ATOM 3436 O O . GLU A 1 421 ? 10.033 -12.576 20.279 1.00 93.88 421 GLU A O 1
ATOM 3441 N N . TRP A 1 422 ? 9.943 -11.469 22.220 1.00 96.06 422 TRP A N 1
ATOM 3442 C CA . TRP A 1 422 ? 9.519 -10.172 21.682 1.00 96.06 422 TRP A CA 1
ATOM 3443 C C . TRP A 1 422 ? 10.354 -9.021 22.270 1.00 96.06 422 TRP A C 1
ATOM 3445 O O . TRP A 1 422 ? 11.138 -9.220 23.200 1.00 96.06 422 TRP A O 1
ATOM 3455 N N . ILE A 1 423 ? 10.233 -7.821 21.691 1.00 94.38 423 ILE A N 1
ATOM 3456 C CA . ILE A 1 423 ? 10.974 -6.620 22.113 1.00 94.38 423 ILE A CA 1
ATOM 3457 C C . ILE A 1 423 ? 9.974 -5.510 22.446 1.00 94.38 423 ILE A C 1
ATOM 3459 O O . ILE A 1 423 ? 9.134 -5.213 21.590 1.00 94.38 423 ILE A O 1
ATOM 3463 N N . PRO A 1 424 ? 10.071 -4.855 23.618 1.00 93.31 424 PRO A N 1
ATOM 3464 C CA . PRO A 1 424 ? 9.196 -3.743 23.958 1.00 93.31 424 PRO A CA 1
ATOM 3465 C C . PRO A 1 424 ? 9.403 -2.526 23.063 1.00 93.31 424 PRO A C 1
ATOM 3467 O O . PRO A 1 424 ? 10.457 -2.339 22.454 1.00 93.31 424 PRO A O 1
ATOM 3470 N N . ASN A 1 425 ? 8.375 -1.684 22.988 1.00 91.81 425 ASN A N 1
ATOM 3471 C CA . ASN A 1 425 ? 8.471 -0.395 22.316 1.00 91.81 425 ASN A CA 1
ATOM 3472 C C . ASN A 1 425 ? 9.417 0.560 23.070 1.00 91.81 425 ASN A C 1
ATOM 3474 O O . ASN A 1 425 ? 9.889 0.278 24.173 1.00 91.81 425 ASN A O 1
ATOM 3478 N N . LYS A 1 426 ? 9.669 1.742 22.492 1.00 88.19 426 LYS A N 1
ATOM 3479 C CA . LYS A 1 426 ? 10.563 2.769 23.065 1.00 88.19 426 LYS A CA 1
ATOM 3480 C C . LYS A 1 426 ? 10.177 3.265 24.473 1.00 88.19 426 LYS A C 1
ATOM 3482 O O . LYS A 1 426 ? 10.971 3.965 25.093 1.00 88.19 426 LYS A O 1
ATOM 3487 N N . HIS A 1 427 ? 8.977 2.943 24.957 1.00 86.62 427 HIS A N 1
ATOM 3488 C CA . HIS A 1 427 ? 8.469 3.284 26.288 1.00 86.62 427 HIS A CA 1
ATOM 3489 C C . HIS A 1 427 ? 8.421 2.081 27.247 1.00 86.62 427 HIS A C 1
ATOM 3491 O O . HIS A 1 427 ? 8.003 2.242 28.387 1.00 86.62 427 HIS A O 1
ATOM 3497 N N . GLY A 1 428 ? 8.864 0.895 26.818 1.00 88.94 428 GLY A N 1
ATOM 3498 C CA . GLY A 1 428 ? 8.846 -0.328 27.627 1.00 88.94 428 GLY A CA 1
ATOM 3499 C C . GLY A 1 428 ? 7.561 -1.157 27.511 1.00 88.94 428 GLY A C 1
ATOM 3500 O O . GLY A 1 428 ? 7.505 -2.241 28.082 1.00 88.94 428 GLY A O 1
ATOM 3501 N N . GLY A 1 429 ? 6.558 -0.687 26.763 1.00 89.50 429 GLY A N 1
ATOM 3502 C CA . GLY A 1 429 ? 5.268 -1.364 26.592 1.00 89.50 429 GLY A CA 1
ATOM 3503 C C . GLY A 1 429 ? 5.245 -2.407 25.469 1.00 89.50 429 GLY A C 1
ATOM 3504 O O . GLY A 1 429 ? 6.169 -2.503 24.652 1.00 89.50 429 GLY A O 1
ATOM 3505 N N . ARG A 1 430 ? 4.152 -3.175 25.411 1.00 93.75 430 ARG A N 1
ATOM 3506 C CA . ARG A 1 430 ? 3.889 -4.212 24.390 1.00 93.75 430 ARG A CA 1
ATOM 3507 C C . ARG A 1 430 ? 3.230 -3.678 23.124 1.00 93.75 430 ARG A C 1
ATOM 3509 O O . ARG A 1 430 ? 3.146 -4.387 22.129 1.00 93.75 430 ARG A O 1
ATOM 3516 N N . GLU A 1 431 ? 2.783 -2.433 23.136 1.00 94.38 431 GLU A N 1
ATOM 3517 C CA . GLU A 1 431 ? 2.068 -1.801 22.036 1.00 94.38 431 GLU A CA 1
ATOM 3518 C C . GLU A 1 431 ? 3.011 -1.543 20.856 1.00 94.38 431 GLU A C 1
ATOM 3520 O O . GLU A 1 431 ? 4.109 -1.002 21.014 1.00 94.38 431 GLU A O 1
ATOM 3525 N N . ASN A 1 432 ? 2.571 -1.891 19.655 1.00 95.94 432 ASN A N 1
ATOM 3526 C CA . ASN A 1 432 ? 3.247 -1.580 18.408 1.00 95.94 432 ASN A CA 1
ATOM 3527 C C . ASN A 1 432 ? 2.872 -0.159 17.966 1.00 95.94 432 ASN A C 1
ATOM 3529 O O . ASN A 1 432 ? 1.857 0.063 17.302 1.00 95.94 432 ASN A O 1
ATOM 3533 N N . LEU A 1 433 ? 3.683 0.817 18.378 1.00 95.44 433 LEU A N 1
ATOM 3534 C CA . LEU A 1 433 ? 3.422 2.235 18.124 1.00 95.44 433 LEU A CA 1
ATOM 3535 C C . LEU A 1 433 ? 3.386 2.548 16.627 1.00 95.44 433 LEU A C 1
ATOM 3537 O O . LEU A 1 433 ? 2.546 3.327 16.187 1.00 95.44 433 LEU A O 1
ATOM 3541 N N . GLU A 1 434 ? 4.250 1.904 15.843 1.00 95.81 434 GLU A N 1
ATOM 3542 C CA . GLU A 1 434 ? 4.301 2.073 14.395 1.00 95.81 434 GLU A CA 1
ATOM 3543 C C . GLU A 1 434 ? 3.009 1.582 13.721 1.00 95.81 434 GLU A C 1
ATOM 3545 O O . GLU A 1 434 ? 2.467 2.266 12.852 1.00 95.81 434 GLU A O 1
ATOM 3550 N N . ALA A 1 435 ? 2.466 0.438 14.152 1.00 96.38 435 ALA A N 1
ATOM 3551 C CA . ALA A 1 435 ? 1.186 -0.064 13.650 1.00 96.38 435 ALA A CA 1
ATOM 3552 C C . ALA A 1 435 ? 0.002 0.825 14.070 1.00 96.38 435 ALA A C 1
ATOM 3554 O O . ALA A 1 435 ? -0.883 1.099 13.258 1.00 96.38 435 ALA A O 1
ATOM 3555 N N . ILE A 1 436 ? -0.009 1.315 15.317 1.00 94.94 436 ILE A N 1
ATOM 3556 C CA . ILE A 1 436 ? -1.036 2.248 15.814 1.00 94.94 436 ILE A CA 1
ATOM 3557 C C . ILE A 1 436 ? -1.033 3.541 14.990 1.00 94.94 436 ILE A C 1
ATOM 3559 O O . ILE A 1 436 ? -2.098 4.026 14.584 1.00 94.94 436 ILE A O 1
ATOM 3563 N N . ASP A 1 437 ? 0.152 4.092 14.721 1.00 92.94 437 ASP A N 1
ATOM 3564 C CA . ASP A 1 437 ? 0.312 5.287 13.896 1.00 92.94 437 ASP A CA 1
ATOM 3565 C C . ASP A 1 437 ? -0.114 5.021 12.446 1.00 92.94 437 ASP A C 1
ATOM 3567 O O . ASP A 1 437 ? -0.837 5.840 11.875 1.00 92.94 437 ASP A O 1
ATOM 3571 N N . PHE A 1 438 ? 0.226 3.861 11.874 1.00 95.69 438 PHE A N 1
ATOM 3572 C CA . PHE A 1 438 ? -0.220 3.445 10.541 1.00 95.69 438 PHE A CA 1
ATOM 3573 C C . PHE A 1 438 ? -1.750 3.338 10.428 1.00 95.69 438 PHE A C 1
ATOM 3575 O O . PHE A 1 438 ? -2.339 3.918 9.510 1.00 95.69 438 PHE A O 1
ATOM 3582 N N . ILE A 1 439 ? -2.413 2.645 11.360 1.00 95.25 439 ILE A N 1
ATOM 3583 C CA . ILE A 1 439 ? -3.878 2.493 11.369 1.00 95.25 439 ILE A CA 1
ATOM 3584 C C . ILE A 1 439 ? -4.541 3.868 11.516 1.00 95.25 439 ILE A C 1
ATOM 3586 O O . ILE A 1 439 ? -5.485 4.190 10.788 1.00 95.25 439 ILE A O 1
ATOM 3590 N N . SER A 1 440 ? -4.021 4.709 12.416 1.00 92.00 440 SER A N 1
ATOM 3591 C CA . SER A 1 440 ? -4.521 6.071 12.637 1.00 92.00 440 SER A CA 1
ATOM 3592 C C . SER A 1 440 ? -4.353 6.954 11.399 1.00 92.00 440 SER A C 1
ATOM 3594 O O . SER A 1 440 ? -5.284 7.664 11.013 1.00 92.00 440 SER A O 1
ATOM 3596 N N . HIS A 1 441 ? -3.176 6.913 10.770 1.00 91.44 441 HIS A N 1
ATOM 3597 C CA . HIS A 1 441 ? -2.867 7.649 9.548 1.00 91.44 441 HIS A CA 1
ATOM 3598 C C . HIS A 1 441 ? -3.788 7.221 8.404 1.00 91.44 441 HIS A C 1
ATOM 3600 O O . HIS A 1 441 ? -4.396 8.072 7.761 1.00 91.44 441 HIS A O 1
ATOM 3606 N N . THR A 1 442 ? -3.941 5.914 8.190 1.00 93.56 442 THR A N 1
ATOM 3607 C CA . THR A 1 442 ? -4.734 5.356 7.087 1.00 93.56 442 THR A CA 1
ATOM 3608 C C . THR A 1 442 ? -6.218 5.689 7.236 1.00 93.56 442 THR A C 1
ATOM 3610 O O . THR A 1 442 ? -6.838 6.162 6.286 1.00 93.56 442 THR A O 1
ATOM 3613 N N . ASN A 1 443 ? -6.785 5.542 8.440 1.00 93.19 443 ASN A N 1
ATOM 3614 C CA . ASN A 1 443 ? -8.175 5.933 8.698 1.00 93.19 443 ASN A CA 1
ATOM 3615 C C . ASN A 1 443 ? -8.395 7.443 8.530 1.00 93.19 443 ASN A C 1
ATOM 3617 O O . ASN A 1 443 ? -9.424 7.860 7.999 1.00 93.19 443 ASN A O 1
ATOM 3621 N N . LYS A 1 444 ? -7.431 8.274 8.955 1.00 91.06 444 LYS A N 1
ATOM 3622 C CA . LYS A 1 444 ? -7.492 9.725 8.743 1.00 91.06 444 LYS A CA 1
ATOM 3623 C C . LYS A 1 444 ? -7.467 10.065 7.252 1.00 91.06 444 LYS A C 1
ATOM 3625 O O . LYS A 1 444 ? -8.333 10.808 6.798 1.00 91.06 444 LYS A O 1
ATOM 3630 N N . LEU A 1 445 ? -6.516 9.501 6.506 1.00 90.00 445 LEU A N 1
ATOM 3631 C CA . LEU A 1 445 ? -6.383 9.703 5.065 1.00 90.00 445 LEU A CA 1
ATOM 3632 C C . LEU A 1 445 ? -7.683 9.338 4.345 1.00 90.00 445 LEU A C 1
ATOM 3634 O O . LEU A 1 445 ? -8.195 10.140 3.566 1.00 90.00 445 LEU A O 1
ATOM 3638 N N . LEU A 1 446 ? -8.252 8.170 4.650 1.00 91.88 446 LEU A N 1
ATOM 3639 C CA . LEU A 1 446 ? -9.511 7.724 4.064 1.00 91.88 446 LEU A CA 1
ATOM 3640 C C . LEU A 1 446 ? -10.672 8.663 4.408 1.00 91.88 446 LEU A C 1
ATOM 3642 O O . LEU A 1 446 ? -11.423 9.061 3.524 1.00 91.88 446 LEU A O 1
ATOM 3646 N N . GLY A 1 447 ? -10.805 9.058 5.676 1.00 89.19 447 GLY A N 1
ATOM 3647 C CA . GLY A 1 447 ? -11.868 9.964 6.113 1.00 89.19 447 GLY A CA 1
ATOM 3648 C C . GLY A 1 447 ? -11.792 11.354 5.470 1.00 89.19 447 GLY A C 1
ATOM 3649 O O . GLY A 1 447 ? -12.828 11.971 5.228 1.00 89.19 447 GLY A O 1
ATOM 3650 N N . GLU A 1 448 ? -10.585 11.841 5.171 1.00 86.12 448 GLU A N 1
ATOM 3651 C CA . GLU A 1 448 ? -10.359 13.134 4.513 1.00 86.12 448 GLU A CA 1
ATOM 3652 C C . GLU A 1 448 ? -10.566 13.074 2.991 1.00 86.12 448 GLU A C 1
ATOM 3654 O O . GLU A 1 448 ? -11.017 14.054 2.396 1.00 86.12 448 GLU A O 1
ATOM 3659 N N . THR A 1 449 ? -10.245 11.945 2.355 1.00 87.56 449 THR A N 1
ATOM 3660 C CA . THR A 1 449 ? -10.215 11.825 0.884 1.00 87.56 449 THR A CA 1
ATOM 3661 C C . THR A 1 449 ? -11.421 11.102 0.286 1.00 87.56 449 THR A C 1
ATOM 3663 O O . THR A 1 449 ? -11.785 11.378 -0.857 1.00 87.56 449 THR A O 1
ATOM 3666 N N . CYS A 1 450 ? -12.079 10.232 1.052 1.00 90.12 450 CYS A N 1
ATOM 3667 C CA . CYS A 1 450 ? -13.120 9.315 0.583 1.00 90.12 450 CYS A CA 1
ATOM 3668 C C . CYS A 1 450 ? -14.354 9.352 1.507 1.00 90.12 450 CYS A C 1
ATOM 3670 O O . CYS A 1 450 ? -14.671 8.358 2.177 1.00 90.12 450 CYS A O 1
ATOM 3672 N N . PRO A 1 451 ? -15.063 10.497 1.584 1.00 86.56 451 PRO A N 1
ATOM 3673 C CA . PRO A 1 451 ? -16.184 10.672 2.500 1.00 86.56 451 PRO A CA 1
ATOM 3674 C C . PRO A 1 451 ? -17.289 9.640 2.255 1.00 86.56 451 PRO A C 1
ATOM 3676 O O . PRO A 1 451 ? -17.657 9.354 1.117 1.00 86.56 451 PRO A O 1
ATOM 3679 N N . GLY A 1 452 ? -17.837 9.112 3.350 1.00 88.38 452 GLY A N 1
ATOM 3680 C CA . GLY A 1 452 ? -18.876 8.082 3.340 1.00 88.38 452 GLY A CA 1
ATOM 3681 C C . GLY A 1 452 ? -18.356 6.648 3.292 1.00 88.38 452 GLY A C 1
ATOM 3682 O O . GLY A 1 452 ? -19.153 5.734 3.462 1.00 88.38 452 GLY A O 1
ATOM 3683 N N . THR A 1 453 ? -17.050 6.434 3.136 1.00 94.25 453 THR A N 1
ATOM 3684 C CA . THR A 1 453 ? -16.446 5.108 3.331 1.00 94.25 453 THR A CA 1
ATOM 3685 C C . THR A 1 453 ? -16.443 4.744 4.813 1.00 94.25 453 THR A C 1
ATOM 3687 O O . THR A 1 453 ? -16.121 5.590 5.652 1.00 94.25 453 THR A O 1
ATOM 3690 N N . ILE A 1 454 ? -16.776 3.496 5.142 1.00 95.25 454 ILE A N 1
ATOM 3691 C CA . ILE A 1 454 ? -16.702 2.983 6.519 1.00 95.25 454 ILE A CA 1
ATOM 3692 C C . ILE A 1 454 ? -15.480 2.093 6.721 1.00 95.25 454 ILE A C 1
ATOM 3694 O O . ILE A 1 454 ? -15.036 1.402 5.807 1.00 95.25 454 ILE A O 1
ATOM 3698 N N . THR A 1 455 ? -14.958 2.084 7.943 1.00 96.12 455 THR A N 1
ATOM 3699 C CA . THR A 1 455 ? -13.946 1.122 8.380 1.00 96.12 455 THR A CA 1
ATOM 3700 C C . THR A 1 455 ? -14.463 0.332 9.571 1.00 96.12 455 THR A C 1
ATOM 3702 O O . THR A 1 455 ? -15.123 0.872 10.463 1.00 96.12 455 THR A O 1
ATOM 3705 N N . ILE A 1 456 ? -14.196 -0.969 9.551 1.00 97.00 456 ILE A N 1
ATOM 3706 C CA . ILE A 1 456 ? -14.611 -1.948 10.555 1.00 97.00 456 ILE A CA 1
ATOM 3707 C C . ILE A 1 456 ? -13.341 -2.628 11.061 1.00 97.00 456 ILE A C 1
ATOM 3709 O O . ILE A 1 456 ? -12.429 -2.878 10.281 1.00 97.00 456 ILE A O 1
ATOM 3713 N N . ALA A 1 457 ? -13.255 -2.907 12.357 1.00 96.38 457 ALA A N 1
ATOM 3714 C CA . ALA A 1 457 ? -12.098 -3.557 12.959 1.00 96.38 457 ALA A CA 1
ATOM 3715 C C . ALA A 1 457 ? -12.551 -4.746 13.805 1.00 96.38 457 ALA A C 1
ATOM 3717 O O . ALA A 1 457 ? -13.439 -4.598 14.647 1.00 96.38 457 ALA A O 1
ATOM 3718 N N . GLU A 1 458 ? -11.926 -5.899 13.590 1.00 95.19 458 GLU A N 1
ATOM 3719 C CA . GLU A 1 458 ? -11.962 -7.029 14.513 1.00 95.19 458 GLU A CA 1
ATOM 3720 C C . GLU A 1 458 ? -10.756 -6.914 15.457 1.00 95.19 458 GLU A C 1
ATOM 3722 O O . GLU A 1 458 ? -9.603 -6.970 15.035 1.00 95.19 458 GLU A O 1
ATOM 3727 N N . GLU A 1 459 ? -11.029 -6.642 16.732 1.00 93.25 459 GLU A N 1
ATOM 3728 C CA . GLU A 1 459 ? -10.026 -6.458 17.780 1.00 93.25 459 GLU A CA 1
ATOM 3729 C C . GLU A 1 459 ? -10.482 -7.251 19.012 1.00 93.25 459 GLU A C 1
ATOM 3731 O O . GLU A 1 459 ? -11.603 -7.070 19.491 1.00 93.25 459 GLU A O 1
ATOM 3736 N N . SER A 1 460 ? -9.631 -8.157 19.492 1.00 89.50 460 SER A N 1
ATOM 3737 C CA . SER A 1 460 ? -9.999 -9.214 20.437 1.00 89.50 460 SER A CA 1
ATOM 3738 C C . SER A 1 460 ? -9.313 -9.096 21.807 1.00 89.50 460 SER A C 1
ATOM 3740 O O . SER A 1 460 ? -9.186 -10.104 22.507 1.00 89.50 460 SER A O 1
ATOM 3742 N N . THR A 1 461 ? -8.795 -7.920 22.178 1.00 83.12 461 THR A N 1
ATOM 3743 C CA . THR A 1 461 ? -7.957 -7.734 23.385 1.00 83.12 461 THR A CA 1
ATOM 3744 C C . THR A 1 461 ? -8.348 -6.538 24.263 1.00 83.12 461 THR A C 1
ATOM 3746 O O . THR A 1 461 ? -7.560 -6.099 25.101 1.00 83.12 461 THR A O 1
ATOM 3749 N N . ASP A 1 462 ? -9.582 -6.044 24.121 1.00 84.31 462 ASP A N 1
ATOM 3750 C CA . ASP A 1 462 ? -10.122 -4.884 24.848 1.00 84.31 462 ASP A CA 1
ATOM 3751 C C . ASP A 1 462 ? -9.319 -3.583 24.628 1.00 84.31 462 ASP A C 1
ATOM 3753 O O . ASP A 1 462 ? -9.295 -2.696 25.492 1.00 84.31 462 ASP A O 1
ATOM 3757 N N . PHE A 1 463 ? -8.676 -3.422 23.462 1.00 85.06 463 PHE A N 1
ATOM 3758 C CA . PHE A 1 463 ? -7.935 -2.202 23.149 1.00 85.06 463 PHE A CA 1
ATOM 3759 C C . PHE A 1 463 ? -8.891 -0.990 23.154 1.00 85.06 463 PHE A C 1
ATOM 3761 O O . PHE A 1 463 ? -9.921 -0.981 22.469 1.00 85.06 463 PHE A O 1
ATOM 3768 N N . PRO A 1 464 ? -8.612 0.076 23.926 1.00 82.56 464 PRO A N 1
ATOM 3769 C CA . PRO A 1 464 ? -9.572 1.157 24.098 1.00 82.56 464 PRO A CA 1
ATOM 3770 C C . PRO A 1 464 ? -9.653 2.059 22.862 1.00 82.56 464 PRO A C 1
ATOM 3772 O O . PRO A 1 464 ? -8.652 2.452 22.271 1.00 82.56 464 PRO A O 1
ATOM 3775 N N . GLY A 1 465 ? -10.870 2.498 22.528 1.00 82.50 465 GLY A N 1
ATOM 3776 C CA . GLY A 1 465 ? -11.080 3.584 21.567 1.00 82.50 465 GLY A CA 1
ATOM 3777 C C . GLY A 1 465 ? -10.920 3.217 20.090 1.00 82.50 465 GLY A C 1
ATOM 3778 O O . GLY A 1 465 ? -10.820 4.133 19.280 1.00 82.50 465 GLY A O 1
ATOM 3779 N N . VAL A 1 466 ? -10.974 1.929 19.729 1.00 87.44 466 VAL A N 1
ATOM 3780 C CA . VAL A 1 466 ? -10.854 1.422 18.342 1.00 87.44 466 VAL A CA 1
ATOM 3781 C C . VAL A 1 466 ? -11.733 2.184 17.335 1.00 87.44 466 VAL A C 1
ATOM 3783 O O . VAL A 1 466 ? -11.293 2.487 16.233 1.00 87.44 466 VAL A O 1
ATOM 3786 N N . THR A 1 467 ? -12.962 2.557 17.713 1.00 88.00 467 THR A N 1
ATOM 3787 C CA . THR A 1 467 ? -13.930 3.248 16.830 1.00 88.00 467 THR A CA 1
ATOM 3788 C C . THR A 1 467 ? -14.076 4.753 17.107 1.00 88.00 467 THR A C 1
ATOM 3790 O O . THR A 1 467 ? -14.993 5.414 16.587 1.00 88.00 467 THR A O 1
ATOM 3793 N N . LEU A 1 468 ? -13.209 5.310 17.959 1.00 78.69 468 LEU A N 1
ATOM 3794 C CA . LEU A 1 468 ? -13.234 6.715 18.358 1.00 78.69 468 LEU A CA 1
ATOM 3795 C C . LEU A 1 468 ? -12.253 7.551 17.519 1.00 78.69 468 LEU A C 1
ATOM 3797 O O . LEU A 1 468 ? -11.136 7.115 17.255 1.00 78.69 468 LEU A O 1
ATOM 3801 N N . PRO A 1 469 ? -12.610 8.797 17.152 1.00 66.75 469 PRO A N 1
ATOM 3802 C CA . PRO A 1 469 ? -11.640 9.745 16.608 1.00 66.75 469 PRO A CA 1
ATOM 3803 C C . PRO A 1 469 ? -10.470 9.972 17.579 1.00 66.75 469 PRO A C 1
ATOM 3805 O O . PRO A 1 469 ? -10.681 10.005 18.791 1.00 66.75 469 PRO A O 1
ATOM 3808 N N . LYS A 1 470 ? -9.261 10.254 17.070 1.00 53.84 470 LYS A N 1
ATOM 3809 C CA . LYS A 1 470 ? -8.054 10.502 17.894 1.00 53.84 470 LYS A CA 1
ATOM 3810 C C . LYS A 1 470 ? -8.248 11.573 18.982 1.00 53.84 470 LYS A C 1
ATOM 3812 O O . LYS A 1 470 ? -7.686 11.459 20.062 1.00 53.84 470 LYS A O 1
ATOM 3817 N N . ALA A 1 471 ? -9.073 12.594 18.736 1.00 51.72 471 ALA A N 1
ATOM 3818 C CA . ALA A 1 471 ? -9.409 13.600 19.749 1.00 51.72 471 ALA A CA 1
ATOM 3819 C C . ALA A 1 471 ? -10.348 13.058 20.850 1.00 51.72 471 ALA A C 1
ATOM 3821 O O . ALA A 1 471 ? -10.262 13.464 22.005 1.00 51.72 471 ALA A O 1
ATOM 3822 N N . ALA A 1 472 ? -11.245 12.125 20.518 1.00 49.47 472 ALA A N 1
ATOM 3823 C CA . ALA A 1 472 ? -12.258 11.595 21.430 1.00 49.47 472 ALA A CA 1
ATOM 3824 C C . ALA A 1 472 ? -11.682 10.686 22.532 1.00 49.47 472 ALA A C 1
ATOM 3826 O O . ALA A 1 472 ? -12.245 10.648 23.627 1.00 49.47 472 ALA A O 1
ATOM 3827 N N . SER A 1 473 ? -10.552 10.012 22.297 1.00 52.12 473 SER A N 1
ATOM 3828 C CA . SER A 1 473 ? -9.849 9.249 23.342 1.00 52.12 473 SER A CA 1
ATOM 3829 C C . SER A 1 473 ? -9.282 10.165 24.439 1.00 52.12 473 SER A C 1
ATOM 3831 O O . SER A 1 473 ? -9.449 9.877 25.625 1.00 52.12 473 SER A O 1
ATOM 3833 N N . ALA A 1 474 ? -8.734 11.331 24.076 1.00 58.69 474 ALA A N 1
ATOM 3834 C CA . ALA A 1 474 ? -8.329 12.358 25.041 1.00 58.69 474 ALA A CA 1
ATOM 3835 C C . ALA A 1 474 ? -9.530 12.886 25.853 1.00 58.69 474 ALA A C 1
ATOM 3837 O O . ALA A 1 474 ? -9.450 13.013 27.076 1.00 58.69 474 ALA A O 1
ATOM 3838 N N . TYR A 1 475 ? -10.685 13.097 25.208 1.00 62.19 475 TYR A N 1
ATOM 3839 C CA . TYR A 1 475 ? -11.922 13.479 25.905 1.00 62.19 475 TYR A CA 1
ATOM 3840 C C . TYR A 1 475 ? -12.421 12.415 26.890 1.00 62.19 475 TYR A C 1
ATOM 3842 O O . TYR A 1 475 ? -13.006 12.760 27.918 1.00 62.19 475 TYR A O 1
ATOM 3850 N N . TYR A 1 476 ? -12.220 11.129 26.601 1.00 66.44 476 TYR A N 1
ATOM 3851 C CA . TYR A 1 476 ? -12.594 10.052 27.517 1.00 66.44 476 TYR A CA 1
ATOM 3852 C C . TYR A 1 476 ? -11.762 10.098 28.806 1.00 66.44 476 TYR A C 1
ATOM 3854 O O . TYR A 1 476 ? -12.327 10.049 29.902 1.00 66.44 476 TYR A O 1
ATOM 3862 N N . ASN A 1 477 ? -10.447 10.296 28.684 1.00 70.19 477 ASN A N 1
ATOM 3863 C CA . ASN A 1 477 ? -9.563 10.474 29.837 1.00 70.19 477 ASN A CA 1
ATOM 3864 C C . ASN A 1 477 ? -9.893 11.754 30.616 1.00 70.19 477 ASN A C 1
ATOM 3866 O O . ASN A 1 477 ? -10.023 11.701 31.838 1.00 70.19 477 ASN A O 1
ATOM 3870 N N . ALA A 1 478 ? -10.157 12.870 29.929 1.00 73.88 478 ALA A N 1
ATOM 3871 C CA . ALA A 1 478 ? -10.594 14.108 30.575 1.00 73.88 478 ALA A CA 1
ATOM 3872 C C . ALA A 1 478 ? -11.892 13.912 31.383 1.00 73.88 478 ALA A C 1
ATOM 3874 O O . ALA A 1 478 ? -11.980 14.317 32.542 1.00 73.88 478 ALA A O 1
ATOM 3875 N N . LYS A 1 479 ? -12.892 13.213 30.825 1.00 80.44 479 LYS A N 1
ATOM 3876 C CA . LYS A 1 479 ? -14.131 12.874 31.549 1.00 80.44 479 LYS A CA 1
ATOM 3877 C C . LYS A 1 479 ? -13.872 11.972 32.755 1.00 80.44 479 LYS A C 1
ATOM 3879 O O . LYS A 1 479 ? -14.502 12.162 33.794 1.00 80.44 479 LYS A O 1
ATOM 3884 N N . LYS A 1 480 ? -12.961 11.000 32.644 1.00 84.38 480 LYS A N 1
ATOM 3885 C CA . LYS A 1 480 ? -12.561 10.146 33.773 1.00 84.38 480 LYS A CA 1
ATOM 3886 C C . LYS A 1 480 ? -11.921 10.954 34.902 1.00 84.38 480 LYS A C 1
ATOM 3888 O O . LYS A 1 480 ? -12.307 10.752 36.049 1.00 84.38 480 LYS A O 1
ATOM 3893 N N . ILE A 1 481 ? -11.029 11.892 34.585 1.00 86.62 481 ILE A N 1
ATOM 3894 C CA . ILE A 1 481 ? -10.409 12.792 35.570 1.00 86.62 481 ILE A CA 1
ATOM 3895 C C . ILE A 1 481 ? -11.473 13.665 36.250 1.00 86.62 481 ILE A C 1
ATOM 3897 O O . ILE A 1 481 ? -11.509 13.740 37.475 1.00 86.62 481 ILE A O 1
ATOM 3901 N N . ILE A 1 482 ? -12.405 14.249 35.488 1.00 86.25 482 ILE A N 1
ATOM 3902 C CA . ILE A 1 482 ? -13.519 15.032 36.055 1.00 86.25 482 ILE A CA 1
ATOM 3903 C C . ILE A 1 482 ? -14.371 14.175 37.002 1.00 86.25 482 ILE A C 1
ATOM 3905 O O . ILE A 1 482 ? -14.738 14.628 38.086 1.00 86.25 482 ILE A O 1
ATOM 3909 N N . ASN A 1 483 ? -14.677 12.930 36.629 1.00 90.12 483 ASN A N 1
ATOM 3910 C CA . ASN A 1 483 ? -15.415 12.012 37.497 1.00 90.12 483 ASN A CA 1
ATOM 3911 C C . ASN A 1 483 ? -14.638 11.693 38.783 1.00 90.12 483 ASN A C 1
ATOM 3913 O O . ASN A 1 483 ? -15.234 11.702 39.859 1.00 90.12 483 ASN A O 1
ATOM 3917 N N . LEU A 1 484 ? -13.323 11.463 38.686 1.00 92.56 484 LEU A N 1
ATOM 3918 C CA . LEU A 1 484 ? -12.461 11.229 39.845 1.00 92.56 484 LEU A CA 1
ATOM 3919 C C . LEU A 1 484 ? -12.486 12.427 40.799 1.00 92.56 484 LEU A C 1
ATOM 3921 O O . LEU A 1 484 ? -12.733 12.242 41.987 1.00 92.56 484 LEU A O 1
ATOM 3925 N N . ILE A 1 485 ? -12.317 13.649 40.284 1.00 90.56 485 ILE A N 1
ATOM 3926 C CA . ILE A 1 485 ? -12.377 14.882 41.085 1.00 90.56 485 ILE A CA 1
ATOM 3927 C C . ILE A 1 485 ? -13.727 15.002 41.806 1.00 90.56 485 ILE A C 1
ATOM 3929 O O . ILE A 1 485 ? -13.765 15.341 42.986 1.00 90.56 485 ILE A O 1
ATOM 3933 N N . ASN A 1 486 ? -14.838 14.681 41.137 1.00 92.56 486 ASN A N 1
ATOM 3934 C CA . ASN A 1 486 ? -16.164 14.712 41.760 1.00 92.56 486 ASN A CA 1
ATOM 3935 C C . ASN A 1 486 ? -16.339 13.639 42.849 1.00 92.56 486 ASN A C 1
ATOM 3937 O O . ASN A 1 486 ? -16.928 13.922 43.893 1.00 92.56 486 ASN A O 1
ATOM 3941 N N . ASP A 1 487 ? -15.811 12.430 42.649 1.00 93.94 487 ASP A N 1
ATOM 3942 C CA . ASP A 1 487 ? -15.861 11.364 43.658 1.00 93.94 487 ASP A CA 1
ATOM 3943 C C . ASP A 1 487 ? -14.966 11.698 44.874 1.00 93.94 487 ASP A C 1
ATOM 3945 O O . ASP A 1 487 ? -15.377 11.494 46.020 1.00 93.94 487 ASP A O 1
ATOM 3949 N N . ILE A 1 488 ? -13.789 12.302 44.652 1.00 93.38 488 ILE A N 1
ATOM 3950 C CA . ILE A 1 488 ? -12.929 12.857 45.713 1.00 93.38 488 ILE A CA 1
ATOM 3951 C C . ILE A 1 488 ? -13.676 13.957 46.477 1.00 93.38 488 ILE A C 1
ATOM 3953 O O . ILE A 1 488 ? -13.771 13.906 47.706 1.00 93.38 488 ILE A O 1
ATOM 3957 N N . ALA A 1 489 ? -14.258 14.923 45.761 1.00 93.69 489 ALA A N 1
ATOM 3958 C CA . ALA A 1 489 ? -15.023 16.014 46.352 1.00 93.69 489 ALA A CA 1
ATOM 3959 C C . ALA A 1 489 ? -16.189 15.485 47.192 1.00 93.69 489 ALA A C 1
ATOM 3961 O O . ALA A 1 489 ? -16.401 15.949 48.309 1.00 93.69 489 ALA A O 1
ATOM 3962 N N . SER A 1 490 ? -16.912 14.478 46.695 1.00 92.50 490 SER A N 1
ATOM 3963 C CA . SER A 1 490 ? -17.988 13.811 47.429 1.00 92.50 490 SER A CA 1
ATOM 3964 C C . SER A 1 490 ? -17.490 13.219 48.748 1.00 92.50 490 SER A C 1
ATOM 3966 O O . SER A 1 490 ? -18.121 13.430 49.784 1.00 92.50 490 SER A O 1
ATOM 3968 N N . LYS A 1 491 ? -16.335 12.544 48.756 1.00 92.06 491 LYS A N 1
ATOM 3969 C CA . LYS A 1 491 ? -15.741 12.035 49.998 1.00 92.06 491 LYS A CA 1
ATOM 3970 C C . LYS A 1 491 ? -15.385 13.143 50.983 1.00 92.06 491 LYS A C 1
ATOM 3972 O O . LYS A 1 491 ? -15.818 13.078 52.130 1.00 92.06 491 LYS A O 1
ATOM 3977 N N . ILE A 1 492 ? -14.642 14.157 50.540 1.00 93.44 492 ILE A N 1
ATOM 3978 C CA . ILE A 1 492 ? -14.213 15.289 51.379 1.00 93.44 492 ILE A CA 1
ATOM 3979 C C . ILE A 1 492 ? -15.433 15.996 51.980 1.00 93.44 492 ILE A C 1
ATOM 3981 O O . ILE A 1 492 ? -15.523 16.215 53.186 1.00 93.44 492 ILE A O 1
ATOM 3985 N N . ASN A 1 493 ? -16.425 16.278 51.140 1.00 95.31 493 ASN A N 1
ATOM 3986 C CA . ASN A 1 493 ? -17.635 17.001 51.509 1.00 95.31 493 ASN A CA 1
ATOM 3987 C C . ASN A 1 493 ? -18.556 16.248 52.473 1.00 95.31 493 ASN A C 1
ATOM 3989 O O . ASN A 1 493 ? -19.465 16.880 53.019 1.00 95.31 493 ASN A O 1
ATOM 3993 N N . ASN A 1 494 ? -18.359 14.937 52.634 1.00 93.06 494 ASN A N 1
ATOM 3994 C CA . ASN A 1 494 ? -19.128 14.070 53.522 1.00 93.06 494 ASN A CA 1
ATOM 3995 C C . ASN A 1 494 ? -18.298 13.535 54.708 1.00 93.06 494 ASN A C 1
ATOM 3997 O O . ASN A 1 494 ? -18.855 12.836 55.551 1.00 93.06 494 ASN A O 1
ATOM 4001 N N . ASP A 1 495 ? -17.003 13.859 54.822 1.00 94.19 495 ASP A N 1
ATOM 4002 C CA . ASP A 1 495 ? -16.195 13.473 55.987 1.00 94.19 495 ASP A CA 1
ATOM 4003 C C . ASP A 1 495 ? -16.619 14.294 57.217 1.00 94.19 495 ASP A C 1
ATOM 4005 O O . ASP A 1 495 ? -16.589 15.527 57.222 1.00 94.19 495 ASP A O 1
ATOM 4009 N N . GLU A 1 496 ? -17.014 13.602 58.288 1.00 95.06 496 GLU A N 1
ATOM 4010 C CA . GLU A 1 496 ? -17.554 14.201 59.516 1.00 95.06 496 GLU A CA 1
ATOM 4011 C C . GLU A 1 496 ? -16.625 15.231 60.177 1.00 95.06 496 GLU A C 1
ATOM 4013 O O . GLU A 1 496 ? -17.104 16.150 60.844 1.00 95.06 496 GLU A O 1
ATOM 4018 N N . ARG A 1 497 ? -15.305 15.117 59.990 1.00 95.38 497 ARG A N 1
ATOM 4019 C CA . ARG A 1 497 ? -14.312 16.000 60.621 1.00 95.38 497 ARG A CA 1
ATOM 4020 C C . ARG A 1 497 ? -14.123 17.307 59.858 1.00 95.38 497 ARG A C 1
ATOM 4022 O O . ARG A 1 497 ? -13.774 18.317 60.474 1.00 95.38 497 ARG A O 1
ATOM 4029 N N . ILE A 1 498 ? -14.323 17.291 58.539 1.00 93.94 498 ILE A N 1
ATOM 4030 C CA . ILE A 1 498 ? -13.956 18.407 57.652 1.00 93.94 498 ILE A CA 1
ATOM 4031 C C . ILE A 1 498 ? -15.118 18.993 56.848 1.00 93.94 498 ILE A C 1
ATOM 4033 O O . ILE A 1 498 ? -14.977 20.111 56.366 1.00 93.94 498 ILE A O 1
ATOM 4037 N N . LYS A 1 499 ? -16.281 18.332 56.756 1.00 90.62 499 LYS A N 1
ATOM 4038 C CA . LYS A 1 499 ? -17.428 18.793 55.941 1.00 90.62 499 LYS A CA 1
ATOM 4039 C C . LYS A 1 499 ? -17.933 20.207 56.259 1.00 90.62 499 LYS A C 1
ATOM 4041 O O . LYS A 1 499 ? -18.564 20.833 55.412 1.00 90.62 499 LYS A O 1
ATOM 4046 N N . ASN A 1 500 ? -17.666 20.695 57.475 1.00 93.44 500 ASN A N 1
ATOM 4047 C CA . ASN A 1 500 ? -18.017 22.043 57.943 1.00 93.44 500 ASN A CA 1
ATOM 4048 C C . ASN A 1 500 ? -16.848 23.047 57.855 1.00 93.44 500 ASN A C 1
ATOM 4050 O O . ASN A 1 500 ? -17.005 24.189 58.273 1.00 93.44 500 ASN A O 1
ATOM 4054 N N . LYS A 1 501 ? -15.672 22.615 57.383 1.00 92.56 501 LYS A N 1
ATOM 4055 C CA . LYS A 1 501 ? -14.430 23.404 57.306 1.00 92.56 501 LYS A CA 1
ATOM 4056 C C . LYS A 1 501 ? -13.932 23.578 55.873 1.00 92.56 501 LYS A C 1
ATOM 4058 O O . LYS A 1 501 ? -13.430 24.641 55.541 1.00 92.56 501 LYS A O 1
ATOM 4063 N N . LEU A 1 50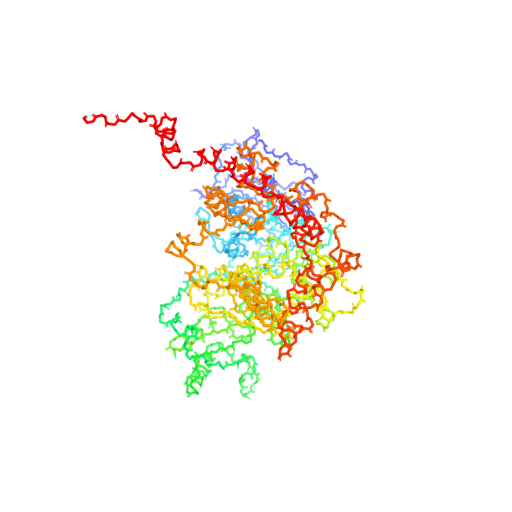2 ? -14.076 22.547 55.044 1.00 92.06 502 LEU A N 1
ATOM 4064 C CA . LEU A 1 502 ? -13.647 22.538 53.651 1.00 92.06 502 LEU A CA 1
ATOM 4065 C C . LEU A 1 502 ? -14.795 22.056 52.771 1.00 92.06 502 LEU A C 1
ATOM 4067 O O . LEU A 1 502 ? -15.467 21.069 53.085 1.00 92.06 502 LEU A O 1
ATOM 4071 N N . LYS A 1 503 ? -14.991 22.742 51.645 1.00 93.31 503 LYS A N 1
ATOM 4072 C CA . LYS A 1 503 ? -15.904 22.305 50.596 1.00 93.31 503 LYS A CA 1
ATOM 4073 C C . LYS A 1 503 ? -15.184 22.291 49.259 1.00 93.31 503 LYS A C 1
ATOM 4075 O O . LYS A 1 503 ? -14.636 23.305 48.847 1.00 93.31 503 LYS A O 1
ATOM 4080 N N . VAL A 1 504 ? -15.236 21.156 48.572 1.00 92.25 504 VAL A N 1
ATOM 4081 C CA . VAL A 1 504 ? -14.719 21.009 47.208 1.00 92.25 504 VAL A CA 1
ATOM 4082 C C . VAL A 1 504 ? -15.903 20.980 46.256 1.00 92.25 504 VAL A C 1
ATOM 4084 O O . VAL A 1 504 ? -16.826 20.182 46.430 1.00 92.25 504 VAL A O 1
ATOM 4087 N N . ILE A 1 505 ? -15.920 21.876 45.274 1.00 89.38 505 ILE A N 1
ATOM 4088 C CA . ILE A 1 505 ? -17.060 22.053 44.372 1.00 89.38 505 ILE A CA 1
ATOM 4089 C C . ILE A 1 505 ? -16.553 22.033 42.934 1.00 89.38 505 ILE A C 1
ATOM 4091 O O . ILE A 1 505 ? -15.695 22.826 42.562 1.00 89.38 505 ILE A O 1
ATOM 4095 N N . PHE A 1 506 ? -17.126 21.154 42.113 1.00 87.12 506 PHE A N 1
ATOM 4096 C CA . PHE A 1 506 ? -16.988 21.233 40.665 1.00 87.12 506 PHE A CA 1
ATOM 4097 C C . PHE A 1 506 ? -18.065 22.167 40.110 1.00 87.12 506 PHE A C 1
ATOM 4099 O O . PHE A 1 506 ? -19.251 21.988 40.391 1.00 87.12 506 PHE A O 1
ATOM 4106 N N . ILE A 1 507 ? -17.659 23.163 39.325 1.00 84.94 507 ILE A N 1
ATOM 4107 C CA . ILE A 1 507 ? -18.564 24.175 38.773 1.00 84.94 507 ILE A CA 1
ATOM 4108 C C . ILE A 1 507 ? -18.816 23.846 37.295 1.00 84.94 507 ILE A C 1
ATOM 4110 O O . ILE A 1 507 ? -17.978 24.166 36.448 1.00 84.94 507 ILE A O 1
ATOM 4114 N N . PRO A 1 508 ? -19.944 23.192 36.951 1.00 78.44 508 PRO A N 1
ATOM 4115 C CA . PRO A 1 508 ? -20.265 22.914 35.559 1.00 78.44 508 PRO A CA 1
ATOM 4116 C C . PRO A 1 508 ? -20.563 24.219 34.815 1.00 78.44 508 PRO A C 1
ATOM 4118 O O . PRO A 1 508 ? -21.125 25.154 35.384 1.00 78.44 508 PRO A O 1
ATOM 4121 N N . ASN A 1 509 ? -20.245 24.262 33.519 1.00 78.56 509 ASN A N 1
ATOM 4122 C CA . ASN A 1 509 ? -20.518 25.413 32.648 1.00 78.56 509 ASN A CA 1
ATOM 4123 C C . ASN A 1 509 ? -19.874 26.723 33.141 1.00 78.56 509 ASN A C 1
ATOM 4125 O O . ASN A 1 509 ? -20.485 27.791 33.060 1.00 78.56 509 ASN A O 1
ATOM 4129 N N . TYR A 1 510 ? -18.646 26.643 33.664 1.00 79.69 510 TYR A N 1
ATOM 4130 C CA . TYR A 1 510 ? -17.865 27.824 34.017 1.00 79.69 510 TYR A CA 1
ATOM 4131 C C . TYR A 1 510 ? -17.787 28.801 32.832 1.00 79.69 510 TYR A C 1
ATOM 4133 O O . TYR A 1 510 ? -17.493 28.421 31.700 1.00 79.69 510 TYR A O 1
ATOM 4141 N N . GLY A 1 511 ? -18.066 30.072 33.103 1.00 80.38 511 GLY A N 1
ATOM 4142 C CA . GLY A 1 511 ? -18.107 31.137 32.111 1.00 80.38 511 GLY A CA 1
ATOM 4143 C C . GLY A 1 511 ? -17.990 32.502 32.778 1.00 80.38 511 GLY A C 1
ATOM 4144 O O . GLY A 1 511 ? -17.882 32.597 34.001 1.00 80.38 511 GLY A O 1
ATOM 4145 N N . VAL A 1 512 ? -18.035 33.571 31.981 1.00 80.06 512 VAL A N 1
ATOM 4146 C CA . VAL A 1 512 ? -17.732 34.943 32.435 1.00 80.06 512 VAL A CA 1
ATOM 4147 C C . VAL A 1 512 ? -18.584 35.377 33.635 1.00 80.06 512 VAL A C 1
ATOM 4149 O O . VAL A 1 512 ? -18.052 35.951 34.580 1.00 80.06 512 VAL A O 1
ATOM 4152 N N . SER A 1 513 ? -19.881 35.054 33.645 1.00 86.19 513 SER A N 1
ATOM 4153 C CA . SER A 1 513 ? -20.782 35.429 34.744 1.00 86.19 513 SER A CA 1
ATOM 4154 C C . SER A 1 513 ? -20.391 34.799 36.082 1.00 86.19 513 SER A C 1
ATOM 4156 O O . SER A 1 513 ? -20.460 35.461 37.110 1.00 86.19 513 SER A O 1
ATOM 4158 N N . LEU A 1 514 ? -19.950 33.537 36.079 1.00 85.12 514 LEU A N 1
ATOM 4159 C CA . LEU A 1 514 ? -19.470 32.866 37.290 1.00 85.12 514 LEU A CA 1
ATOM 4160 C C . LEU A 1 514 ? -18.063 33.345 37.661 1.00 85.12 514 LEU A C 1
ATOM 4162 O O . LEU A 1 514 ? -17.786 33.586 38.834 1.00 85.12 514 LEU A O 1
ATOM 4166 N N . ALA A 1 515 ? -17.202 33.554 36.663 1.00 83.25 515 ALA A N 1
ATOM 4167 C CA . ALA A 1 515 ? -15.853 34.077 36.850 1.00 83.25 515 ALA A CA 1
ATOM 4168 C C . ALA A 1 515 ? -15.844 35.425 37.592 1.00 83.25 515 ALA A C 1
ATOM 4170 O O . ALA A 1 515 ? -15.014 35.618 38.474 1.00 83.25 515 ALA A O 1
ATOM 4171 N N . GLN A 1 516 ? -16.807 36.311 37.303 1.00 85.19 516 GLN A N 1
ATOM 4172 C CA . GLN A 1 516 ? -17.000 37.595 37.996 1.00 85.19 516 GLN A CA 1
ATOM 4173 C C . GLN A 1 516 ? -17.126 37.451 39.522 1.00 85.19 516 GLN A C 1
ATOM 4175 O O . GLN A 1 516 ? -16.756 38.364 40.251 1.00 85.19 516 GLN A O 1
ATOM 4180 N N . HIS A 1 517 ? -17.692 36.344 40.003 1.00 86.19 517 HIS A N 1
ATOM 4181 C CA . HIS A 1 517 ? -17.899 36.115 41.431 1.00 86.19 517 HIS A CA 1
ATOM 4182 C C . HIS A 1 517 ? -16.756 35.319 42.055 1.00 86.19 517 HIS A C 1
ATOM 4184 O O . HIS A 1 517 ? -16.388 35.575 43.194 1.00 86.19 517 HIS A O 1
ATOM 4190 N N . ILE A 1 518 ? -16.206 34.357 41.312 1.00 87.00 518 ILE A N 1
ATOM 4191 C CA . ILE A 1 518 ? -15.202 33.418 41.821 1.00 87.00 518 ILE A CA 1
ATOM 4192 C C . ILE A 1 518 ? -13.825 34.072 41.889 1.00 87.00 518 ILE A C 1
ATOM 4194 O O . ILE A 1 518 ? -13.142 33.938 42.895 1.00 87.00 518 ILE A O 1
ATOM 4198 N N . ILE A 1 519 ? -13.421 34.786 40.835 1.00 87.94 519 ILE A N 1
ATOM 4199 C CA . ILE A 1 519 ? -12.058 35.321 40.727 1.00 87.94 519 ILE A CA 1
ATOM 4200 C C . ILE A 1 519 ? -11.752 36.336 41.844 1.00 87.94 519 ILE A C 1
ATOM 4202 O O . ILE A 1 519 ? -10.707 36.190 42.467 1.00 87.94 519 ILE A O 1
ATOM 4206 N N . PRO A 1 520 ? -12.627 37.312 42.170 1.00 87.25 520 PRO A N 1
ATOM 4207 C CA . PRO A 1 520 ? -12.351 38.253 43.261 1.00 87.25 520 PRO A CA 1
ATOM 4208 C C . PRO A 1 520 ? -12.423 37.637 44.663 1.00 87.25 520 PRO A C 1
ATOM 4210 O O . PRO A 1 520 ? -12.023 38.281 45.625 1.00 87.25 520 PRO A O 1
ATOM 4213 N N . ALA A 1 521 ? -12.994 36.437 44.795 1.00 87.94 521 ALA A N 1
ATOM 4214 C CA . ALA A 1 521 ? -13.142 35.734 46.067 1.00 87.94 521 ALA A CA 1
ATOM 4215 C C . ALA A 1 521 ? -12.046 34.679 46.297 1.00 87.94 521 ALA A C 1
ATOM 4217 O O . ALA A 1 521 ? -12.100 33.966 47.295 1.00 87.94 521 ALA A O 1
ATOM 4218 N N . ALA A 1 522 ? -11.106 34.529 45.361 1.00 90.75 522 ALA A N 1
ATOM 4219 C CA . ALA A 1 522 ? -10.039 33.545 45.446 1.00 90.75 522 ALA A CA 1
ATOM 4220 C C . ALA A 1 522 ? -8.782 34.165 46.068 1.00 90.75 522 ALA A C 1
ATOM 4222 O O . ALA A 1 522 ? -8.238 35.125 45.530 1.00 90.75 522 ALA A O 1
ATOM 4223 N N . ASP A 1 523 ? -8.289 33.569 47.155 1.00 90.31 523 ASP A N 1
ATOM 4224 C CA . ASP A 1 523 ? -7.002 33.932 47.768 1.00 90.31 523 ASP A CA 1
ATOM 4225 C C . ASP A 1 523 ? -5.808 33.266 47.060 1.00 90.31 523 ASP A C 1
ATOM 4227 O O . ASP A 1 523 ? -4.672 33.737 47.129 1.00 90.31 523 ASP A O 1
ATOM 4231 N N . LEU A 1 524 ? -6.069 32.168 46.348 1.00 91.75 524 LEU A N 1
ATOM 4232 C CA . LEU A 1 524 ? -5.068 31.301 45.741 1.00 91.75 524 LEU A CA 1
ATOM 4233 C C . LEU A 1 524 ? -5.535 30.833 44.360 1.00 91.75 524 LEU A C 1
ATOM 4235 O O . LEU A 1 524 ? -6.712 30.530 44.154 1.00 91.75 524 LEU A O 1
ATOM 4239 N N . SER A 1 525 ? -4.601 30.755 43.418 1.00 90.62 525 SER A N 1
ATOM 4240 C CA . SER A 1 525 ? -4.809 30.235 42.068 1.00 90.62 525 SER A CA 1
ATOM 4241 C C . SER A 1 525 ? -3.811 29.129 41.791 1.00 90.62 525 SER A C 1
ATOM 4243 O O . SER A 1 525 ? -2.634 29.406 41.576 1.00 90.62 525 SER A O 1
ATOM 4245 N N . GLU A 1 526 ? -4.285 27.890 41.750 1.00 89.62 526 GLU A N 1
ATOM 4246 C CA . GLU A 1 526 ? -3.473 26.753 41.338 1.00 89.62 526 GLU A CA 1
ATOM 4247 C C . GLU A 1 526 ? -3.773 26.389 39.885 1.00 89.62 526 GLU A C 1
ATOM 4249 O O . GLU A 1 526 ? -4.912 26.064 39.536 1.00 89.62 526 GLU A O 1
ATOM 4254 N N . GLN A 1 527 ? -2.754 26.451 39.027 1.00 76.50 527 GLN A N 1
ATOM 4255 C CA . GLN A 1 527 ? -2.856 26.002 37.642 1.00 76.50 527 GLN A CA 1
ATOM 4256 C C . GLN A 1 527 ? -1.623 25.212 37.233 1.00 76.50 527 GLN A C 1
ATOM 4258 O O . GLN A 1 527 ? -0.490 25.684 37.322 1.00 76.50 527 GLN A O 1
ATOM 4263 N N . ILE A 1 528 ? -1.877 24.009 36.731 1.00 72.75 528 ILE A N 1
ATOM 4264 C CA . ILE A 1 528 ? -0.855 23.073 36.283 1.00 72.75 528 ILE A CA 1
ATOM 4265 C C . ILE A 1 528 ? -0.966 23.000 34.762 1.00 72.75 528 ILE A C 1
ATOM 4267 O O . ILE A 1 528 ? -1.917 22.425 34.231 1.00 72.75 528 ILE A O 1
ATOM 4271 N N . SER A 1 529 ? -0.030 23.632 34.054 1.00 64.00 529 SER A N 1
ATOM 4272 C CA . SER A 1 529 ? 0.015 23.584 32.593 1.00 64.00 529 SER A CA 1
ATOM 4273 C C . SER A 1 529 ? 0.867 22.398 32.154 1.00 64.00 529 SER A C 1
ATOM 4275 O O . SER A 1 529 ? 2.057 22.322 32.463 1.00 64.00 529 SER A O 1
ATOM 4277 N N . LEU A 1 530 ? 0.257 21.452 31.439 1.00 54.59 530 LEU A N 1
ATOM 4278 C CA . LEU A 1 530 ? 0.989 20.373 30.783 1.00 54.59 530 LEU A CA 1
ATOM 4279 C C . LEU A 1 530 ? 1.603 20.937 29.495 1.00 54.59 530 LEU A C 1
ATOM 4281 O O . LEU A 1 530 ? 0.901 21.478 28.644 1.00 54.59 530 LEU A O 1
ATOM 4285 N N . ALA A 1 531 ? 2.928 20.847 29.391 1.00 46.88 531 ALA A N 1
ATOM 4286 C CA . ALA A 1 531 ? 3.776 21.490 28.390 1.00 46.88 531 ALA A CA 1
ATOM 4287 C C . ALA A 1 531 ? 3.134 21.755 27.001 1.00 46.88 531 ALA A C 1
ATOM 4289 O O . ALA A 1 531 ? 2.903 20.843 26.206 1.00 46.88 531 ALA A O 1
ATOM 4290 N N . GLY A 1 532 ? 2.989 23.043 26.664 1.00 46.75 532 GLY A N 1
ATOM 4291 C CA . GLY A 1 532 ? 3.423 23.569 25.363 1.00 46.75 532 GLY A CA 1
ATOM 4292 C C . GLY A 1 532 ? 2.384 23.953 24.306 1.00 46.75 532 GLY A C 1
ATOM 4293 O O . GLY A 1 532 ? 2.803 24.485 23.281 1.00 46.75 532 GLY A O 1
ATOM 4294 N N . THR A 1 533 ? 1.074 23.736 24.479 1.00 43.16 533 THR A N 1
ATOM 4295 C CA . THR A 1 533 ? 0.111 24.071 23.394 1.00 43.16 533 THR A CA 1
ATOM 4296 C C . THR A 1 533 ? -1.201 24.739 23.807 1.00 43.16 533 THR A C 1
ATOM 4298 O O . THR A 1 533 ? -1.957 25.145 22.924 1.00 43.16 533 THR A O 1
ATOM 4301 N N . GLU A 1 534 ? -1.471 24.935 25.099 1.00 44.56 534 GLU A N 1
ATOM 4302 C CA . GLU A 1 534 ? -2.724 25.549 25.555 1.00 44.56 534 GLU A CA 1
ATOM 4303 C C . GLU A 1 534 ? -2.505 26.947 26.157 1.00 44.56 534 GLU A C 1
ATOM 4305 O O . GLU A 1 534 ? -1.565 27.190 26.910 1.00 44.56 534 GLU A O 1
ATOM 4310 N N . ALA A 1 535 ? -3.397 27.884 25.826 1.00 45.91 535 ALA A N 1
ATOM 4311 C CA . ALA A 1 535 ? -3.401 29.253 26.341 1.00 45.91 535 ALA A CA 1
ATOM 4312 C C . ALA A 1 535 ? -4.006 29.339 27.763 1.00 45.91 535 ALA A C 1
ATOM 4314 O O . ALA A 1 535 ? -4.906 30.147 28.012 1.00 45.91 535 ALA A O 1
ATOM 4315 N N . SER A 1 536 ? -3.534 28.512 28.706 1.00 51.78 536 SER A N 1
ATOM 4316 C CA . SER A 1 536 ? -3.984 28.524 30.114 1.00 51.78 536 SER A CA 1
ATOM 4317 C C . SER A 1 536 ? -3.615 29.825 30.852 1.00 51.78 536 SER A C 1
ATOM 4319 O O . SER A 1 536 ? -4.297 30.238 31.790 1.00 51.78 536 SER A O 1
ATOM 4321 N N . GLY A 1 537 ? -2.609 30.555 30.357 1.00 57.91 537 GLY A N 1
ATOM 4322 C CA . GLY A 1 537 ? -2.058 31.757 30.991 1.00 57.91 537 GLY A CA 1
ATOM 4323 C C . GLY A 1 537 ? -3.037 32.894 31.293 1.00 57.91 537 GLY A C 1
ATOM 4324 O O . GLY A 1 537 ? -2.852 33.636 32.256 1.00 57.91 537 GLY A O 1
ATOM 4325 N N . THR A 1 538 ? -4.123 33.026 30.523 1.00 64.75 538 THR A N 1
ATOM 4326 C CA . THR A 1 538 ? -5.086 34.127 30.727 1.00 64.75 538 THR A CA 1
ATOM 4327 C C . THR A 1 538 ? -5.899 33.995 32.020 1.00 64.75 538 THR A C 1
ATOM 4329 O O . THR A 1 538 ? -6.460 34.989 32.485 1.00 64.75 538 THR A O 1
ATOM 4332 N N . GLY A 1 539 ? -5.985 32.794 32.606 1.00 74.06 539 GLY A N 1
ATOM 4333 C CA . GLY A 1 539 ? -6.642 32.565 33.894 1.00 74.06 539 GLY A CA 1
ATOM 4334 C C . GLY A 1 539 ? -5.803 33.074 35.068 1.00 74.06 539 GLY A C 1
ATOM 4335 O O . GLY A 1 539 ? -6.305 33.866 35.866 1.00 74.06 539 GLY A O 1
ATOM 4336 N N . ASN A 1 540 ? -4.520 32.688 35.121 1.00 78.88 540 ASN A N 1
ATOM 4337 C CA . ASN A 1 540 ? -3.592 33.108 36.180 1.00 78.88 540 ASN A CA 1
ATOM 4338 C C . ASN A 1 540 ? -3.448 34.626 36.232 1.00 78.88 540 ASN A C 1
ATOM 4340 O O . ASN A 1 540 ? -3.516 35.212 37.307 1.00 78.88 540 ASN A O 1
ATOM 4344 N N . MET A 1 541 ? -3.375 35.282 35.071 1.00 83.88 541 MET A N 1
ATOM 4345 C CA . MET A 1 541 ? -3.316 36.743 35.012 1.00 83.88 541 MET A CA 1
ATOM 4346 C C . MET A 1 541 ? -4.533 37.406 35.678 1.00 83.88 541 MET A C 1
ATOM 4348 O O . MET A 1 541 ? -4.382 38.396 36.387 1.00 83.88 541 MET A O 1
ATOM 4352 N N . LYS A 1 542 ? -5.747 36.865 35.493 1.00 83.50 542 LYS A N 1
ATOM 4353 C CA . LYS A 1 542 ? -6.972 37.426 36.095 1.00 83.50 542 LYS A CA 1
ATOM 4354 C C . LYS A 1 542 ? -7.018 37.232 37.607 1.00 83.50 542 LYS A C 1
ATOM 4356 O O . LYS A 1 542 ? -7.485 38.126 38.308 1.00 83.50 542 LYS A O 1
ATOM 4361 N N . LEU A 1 543 ? -6.562 36.083 38.096 1.00 88.62 543 LEU A N 1
ATOM 4362 C CA . LEU A 1 543 ? -6.509 35.786 39.528 1.00 88.62 543 LEU A CA 1
ATOM 4363 C C . LEU A 1 543 ? -5.426 36.626 40.218 1.00 88.62 543 LEU A C 1
ATOM 4365 O O . LEU A 1 543 ? -5.724 37.303 41.199 1.00 88.62 543 LEU A O 1
ATOM 4369 N N . ALA A 1 544 ? -4.234 36.723 39.627 1.00 88.38 544 ALA A N 1
ATOM 4370 C CA . ALA A 1 544 ? -3.166 37.597 40.110 1.00 88.38 544 ALA A CA 1
ATOM 4371 C C . ALA A 1 544 ? -3.580 39.084 40.125 1.00 88.38 544 ALA A C 1
ATOM 4373 O O . ALA A 1 544 ? -3.297 39.794 41.088 1.00 88.38 544 ALA A O 1
ATOM 4374 N N . LEU A 1 545 ? -4.331 39.561 39.121 1.00 87.69 545 LEU A N 1
ATOM 4375 C CA . LEU A 1 545 ? -4.905 40.920 39.116 1.00 87.69 545 LEU A CA 1
ATOM 4376 C C . LEU A 1 545 ? -5.846 41.195 40.303 1.00 87.69 545 LEU A C 1
ATOM 4378 O O . LEU A 1 545 ? -6.020 42.353 40.675 1.00 87.69 545 LEU A O 1
ATOM 4382 N N . ASN A 1 546 ? -6.450 40.155 40.885 1.00 87.81 546 ASN A N 1
ATOM 4383 C CA . ASN A 1 546 ? -7.309 40.254 42.068 1.00 87.81 546 ASN A CA 1
ATOM 4384 C C . ASN A 1 546 ? -6.569 39.915 43.375 1.00 87.81 546 ASN A C 1
ATOM 4386 O O . ASN A 1 546 ? -7.187 39.913 44.433 1.00 87.81 546 ASN A O 1
ATOM 4390 N N . GLY A 1 547 ? -5.255 39.674 43.317 1.00 88.31 547 GLY A N 1
ATOM 4391 C CA . GLY A 1 547 ? -4.419 39.413 44.488 1.00 88.31 547 GLY A CA 1
ATOM 4392 C C . GLY A 1 547 ? -4.324 37.958 44.915 1.00 88.31 547 GLY A C 1
ATOM 4393 O O . GLY A 1 547 ? -3.683 37.698 45.934 1.00 88.31 547 GLY A O 1
ATOM 4394 N N . ALA A 1 548 ? -4.887 37.022 44.148 1.00 92.69 548 ALA A N 1
ATOM 4395 C CA . ALA A 1 548 ? -4.642 35.606 44.385 1.00 92.69 548 ALA A CA 1
ATOM 4396 C C . ALA A 1 548 ? -3.162 35.286 44.138 1.00 92.69 548 ALA A C 1
ATOM 4398 O O . ALA A 1 548 ? -2.615 35.608 43.076 1.00 92.69 548 ALA A O 1
ATOM 4399 N N . LEU A 1 549 ? -2.521 34.624 45.102 1.00 93.69 549 LEU A N 1
ATOM 4400 C CA . LEU A 1 549 ? -1.168 34.105 44.908 1.00 93.69 549 LEU A CA 1
ATOM 4401 C C . LEU A 1 549 ? -1.214 32.905 43.957 1.00 93.69 549 LEU A C 1
ATOM 4403 O O . LEU A 1 549 ? -2.189 32.156 43.929 1.00 93.69 549 LEU A O 1
ATOM 4407 N N . THR A 1 550 ? -0.181 32.741 43.132 1.00 91.69 550 THR A N 1
ATOM 4408 C CA . THR A 1 550 ? -0.144 31.679 42.114 1.00 91.69 550 THR A CA 1
ATOM 4409 C C . THR A 1 550 ? 0.649 30.480 42.613 1.00 91.69 550 THR A C 1
ATOM 4411 O O . THR A 1 550 ? 1.800 30.650 43.011 1.00 91.69 550 THR A O 1
ATOM 4414 N N . ILE A 1 551 ? 0.052 29.290 42.522 1.00 92.94 551 ILE A N 1
ATOM 4415 C CA . ILE A 1 551 ? 0.739 27.997 42.580 1.00 92.94 551 ILE A CA 1
ATOM 4416 C C . ILE A 1 551 ? 0.766 27.413 41.167 1.00 92.94 551 ILE A C 1
ATOM 4418 O O . ILE A 1 551 ? -0.272 27.341 40.504 1.00 92.94 551 ILE A O 1
ATOM 4422 N N . GLY A 1 552 ? 1.925 26.978 40.685 1.00 90.06 552 GLY A N 1
ATOM 4423 C CA . GLY A 1 552 ? 1.985 26.338 39.374 1.00 90.06 552 GLY A CA 1
ATOM 4424 C C . GLY A 1 552 ? 3.361 25.847 38.962 1.00 90.06 552 GLY A C 1
ATOM 4425 O O . GLY A 1 552 ? 4.332 25.933 39.707 1.00 90.06 552 GLY A O 1
ATOM 4426 N N . THR A 1 553 ? 3.437 25.342 37.736 1.00 87.69 553 THR A N 1
ATOM 4427 C CA . THR A 1 553 ? 4.694 24.964 37.082 1.00 87.69 553 THR A CA 1
ATOM 4428 C C . THR A 1 553 ? 5.288 26.146 36.311 1.00 87.69 553 THR A C 1
ATOM 4430 O O . THR A 1 553 ? 4.619 27.158 36.071 1.00 87.69 553 THR A O 1
ATOM 4433 N N . LEU A 1 554 ? 6.555 26.046 35.897 1.00 84.81 554 LEU A N 1
ATOM 4434 C CA . LEU A 1 554 ? 7.155 27.021 34.978 1.00 84.81 554 LEU A CA 1
ATOM 4435 C C . LEU A 1 554 ? 6.596 26.847 33.562 1.00 84.81 554 LEU A C 1
ATOM 4437 O O . LEU A 1 554 ? 7.134 26.100 32.745 1.00 84.81 554 LEU A O 1
ATOM 4441 N N . ASP A 1 555 ? 5.532 27.583 33.264 1.00 79.81 555 ASP A N 1
ATOM 4442 C CA . ASP A 1 555 ? 5.031 27.797 31.910 1.00 79.81 555 ASP A CA 1
ATOM 4443 C C . ASP A 1 555 ? 5.264 29.245 31.449 1.00 79.81 555 ASP A C 1
ATOM 4445 O O . ASP A 1 555 ? 5.669 30.109 32.228 1.00 79.81 555 ASP A O 1
ATOM 4449 N N . GLY A 1 556 ? 5.022 29.521 30.164 1.00 78.94 556 GLY A N 1
ATOM 4450 C CA . GLY A 1 556 ? 5.263 30.850 29.594 1.00 78.94 556 GLY A CA 1
ATOM 4451 C C . GLY A 1 556 ? 4.505 31.976 30.307 1.00 78.94 556 GLY A C 1
ATOM 4452 O O . GLY A 1 556 ? 5.046 33.066 30.462 1.00 78.94 556 GLY A O 1
ATOM 4453 N N . ALA A 1 557 ? 3.293 31.718 30.801 1.00 80.25 557 ALA A N 1
ATOM 4454 C CA . ALA A 1 557 ? 2.502 32.730 31.489 1.00 80.25 557 ALA A CA 1
ATOM 4455 C C . ALA A 1 557 ? 2.992 32.969 32.917 1.00 80.25 557 ALA A C 1
ATOM 4457 O O . ALA A 1 557 ? 3.090 34.118 33.343 1.00 80.25 557 ALA A O 1
ATOM 4458 N N . ASN A 1 558 ? 3.343 31.908 33.645 1.00 86.38 558 ASN A N 1
ATOM 4459 C CA . ASN A 1 558 ? 3.914 32.034 34.983 1.00 86.38 558 ASN A CA 1
ATOM 4460 C C . ASN A 1 558 ? 5.298 32.691 34.954 1.00 86.38 558 ASN A C 1
ATOM 4462 O O . ASN A 1 558 ? 5.620 33.445 35.869 1.00 86.38 558 ASN A O 1
ATOM 4466 N N . ILE A 1 559 ? 6.084 32.474 33.893 1.00 87.31 559 ILE A N 1
ATOM 4467 C CA . ILE A 1 559 ? 7.341 33.199 33.666 1.00 87.31 559 ILE A CA 1
ATOM 4468 C C . ILE A 1 559 ? 7.066 34.697 33.496 1.00 87.31 559 ILE A C 1
ATOM 4470 O O . ILE A 1 559 ? 7.630 35.497 34.238 1.00 87.31 559 ILE A O 1
ATOM 4474 N N . GLU A 1 560 ? 6.164 35.085 32.587 1.00 86.94 560 GLU A N 1
ATOM 4475 C CA . GLU A 1 560 ? 5.838 36.501 32.356 1.00 86.94 560 GLU A CA 1
ATOM 4476 C C . GLU A 1 560 ? 5.293 37.190 33.619 1.00 86.94 560 GLU A C 1
ATOM 4478 O O . GLU A 1 560 ? 5.687 38.316 33.936 1.00 86.94 560 GLU A O 1
ATOM 4483 N N . ILE A 1 561 ? 4.397 36.520 34.357 1.00 87.94 561 ILE A N 1
ATOM 4484 C CA . ILE A 1 561 ? 3.866 37.020 35.634 1.00 87.94 561 ILE A CA 1
ATOM 4485 C C . ILE A 1 561 ? 5.012 37.180 36.640 1.00 87.94 561 ILE A C 1
ATOM 4487 O O . ILE A 1 561 ? 5.177 38.262 37.209 1.00 87.94 561 ILE A O 1
ATOM 4491 N N . GLY A 1 562 ? 5.832 36.141 36.822 1.00 89.88 562 GLY A N 1
ATOM 4492 C CA . GLY A 1 562 ? 6.945 36.111 37.771 1.00 89.88 562 GLY A CA 1
ATOM 4493 C C . GLY A 1 562 ? 8.017 37.167 37.504 1.00 89.88 562 GLY A C 1
ATOM 4494 O O . GLY A 1 562 ? 8.544 37.748 38.451 1.00 89.88 562 GLY A O 1
ATOM 4495 N N . GLU A 1 563 ? 8.289 37.501 36.240 1.00 91.62 563 GLU A N 1
ATOM 4496 C CA . GLU A 1 563 ? 9.194 38.598 35.861 1.00 91.62 563 GLU A CA 1
ATOM 4497 C C . GLU A 1 563 ? 8.719 39.973 36.361 1.00 91.62 563 GLU A C 1
ATOM 4499 O O . GLU A 1 563 ? 9.539 40.864 36.589 1.00 91.62 563 GLU A O 1
ATOM 4504 N N . HIS A 1 564 ? 7.408 40.150 36.546 1.00 90.00 564 HIS A N 1
ATOM 4505 C CA . HIS A 1 564 ? 6.806 41.434 36.908 1.00 90.00 564 HIS A CA 1
ATOM 4506 C C . HIS A 1 564 ? 6.505 41.525 38.398 1.00 90.00 564 HIS A C 1
ATOM 4508 O O . HIS A 1 564 ? 6.854 42.511 39.049 1.00 90.00 564 HIS A O 1
ATOM 4514 N N . ILE A 1 565 ? 5.866 40.494 38.951 1.00 90.19 565 ILE A N 1
ATOM 4515 C CA . ILE A 1 565 ? 5.504 40.472 40.369 1.00 90.19 565 ILE A CA 1
ATOM 4516 C C . ILE A 1 565 ? 6.671 40.018 41.252 1.00 90.19 565 ILE A C 1
ATOM 4518 O O . ILE A 1 565 ? 6.658 40.287 42.450 1.00 90.19 565 ILE A O 1
ATOM 4522 N N . GLY A 1 566 ? 7.689 39.376 40.672 1.00 91.00 566 GLY A N 1
ATOM 4523 C CA . GLY A 1 566 ? 8.803 38.734 41.364 1.00 91.00 566 GLY A CA 1
ATOM 4524 C C . GLY A 1 566 ? 8.476 37.290 41.751 1.00 91.00 566 GLY A C 1
ATOM 4525 O O . GLY A 1 566 ? 7.464 37.039 42.402 1.00 91.00 566 GLY A O 1
ATOM 4526 N N . PHE A 1 567 ? 9.360 36.346 41.409 1.00 90.44 567 PHE A N 1
ATOM 4527 C CA . PHE A 1 567 ? 9.176 34.914 41.697 1.00 90.44 567 PHE A CA 1
ATOM 4528 C C . PHE A 1 567 ? 9.014 34.593 43.186 1.00 90.44 567 PHE A C 1
ATOM 4530 O O . PHE A 1 567 ? 8.307 33.650 43.517 1.00 90.44 567 PHE A O 1
ATOM 4537 N N . ASP A 1 568 ? 9.568 35.410 44.088 1.00 90.38 568 ASP A N 1
ATOM 4538 C CA . ASP A 1 568 ? 9.344 35.255 45.530 1.00 90.38 568 ASP A CA 1
ATOM 4539 C C . ASP A 1 568 ? 7.859 35.383 45.907 1.00 90.38 568 ASP A C 1
ATOM 4541 O O . ASP A 1 568 ? 7.450 34.905 46.961 1.00 90.38 568 ASP A O 1
ATOM 4545 N N . ASN A 1 569 ? 7.041 36.046 45.085 1.00 91.00 569 ASN A N 1
ATOM 4546 C CA . ASN A 1 569 ? 5.604 36.231 45.301 1.00 91.00 569 ASN A CA 1
ATOM 4547 C C . ASN A 1 569 ? 4.752 35.153 44.605 1.00 91.00 569 ASN A C 1
ATOM 4549 O O . ASN A 1 569 ? 3.531 35.283 44.543 1.00 91.00 569 ASN A O 1
ATOM 4553 N N . MET A 1 570 ? 5.389 34.091 44.107 1.00 91.75 570 MET A N 1
ATOM 4554 C CA . MET A 1 570 ? 4.752 32.924 43.503 1.00 91.75 570 MET A CA 1
ATOM 4555 C C . MET A 1 570 ? 5.244 31.640 44.164 1.00 91.75 570 MET A C 1
ATOM 4557 O O . MET A 1 570 ? 6.311 31.592 44.771 1.00 91.75 570 MET A O 1
ATOM 4561 N N . PHE A 1 571 ? 4.465 30.584 43.991 1.00 94.06 571 PHE A N 1
ATOM 4562 C CA . PHE A 1 571 ? 4.770 29.243 44.452 1.00 94.06 571 PHE A CA 1
ATOM 4563 C C . PHE A 1 571 ? 4.955 28.345 43.235 1.00 94.06 571 PHE A C 1
ATOM 4565 O O . PHE A 1 571 ? 3.993 27.880 42.625 1.00 94.06 571 PHE A O 1
ATOM 4572 N N . ILE A 1 572 ? 6.208 28.164 42.833 1.00 91.75 572 ILE A N 1
ATOM 4573 C CA . ILE A 1 572 ? 6.550 27.390 41.645 1.00 91.75 572 ILE A CA 1
ATOM 4574 C C . ILE A 1 572 ? 7.099 26.029 42.055 1.00 91.75 572 ILE A C 1
ATOM 4576 O O . ILE A 1 572 ? 8.018 25.957 42.869 1.00 91.75 572 ILE A O 1
ATOM 4580 N N . PHE A 1 573 ? 6.560 24.971 41.455 1.00 92.56 573 PHE A N 1
ATOM 4581 C CA . PHE A 1 573 ? 6.991 23.594 41.672 1.00 92.56 573 PHE A CA 1
ATOM 4582 C C . PHE A 1 573 ? 7.294 22.881 40.350 1.00 92.56 573 PHE A C 1
ATOM 4584 O O . PHE A 1 573 ? 6.973 23.370 39.263 1.00 92.56 573 PHE A O 1
ATOM 4591 N N . GLY A 1 574 ? 7.878 21.691 40.465 1.00 90.62 574 GLY A N 1
ATOM 4592 C CA . GLY A 1 574 ? 8.198 20.820 39.344 1.00 90.62 574 GLY A CA 1
ATOM 4593 C C . GLY A 1 574 ? 9.492 21.180 38.620 1.00 90.62 574 GLY A C 1
ATOM 4594 O O . GLY A 1 574 ? 10.121 22.212 38.864 1.00 90.62 574 GLY A O 1
ATOM 4595 N N . HIS A 1 575 ? 9.897 20.283 37.730 1.00 88.62 575 HIS A N 1
ATOM 4596 C CA . HIS A 1 575 ? 11.105 20.429 36.930 1.00 88.62 575 HIS A CA 1
ATOM 4597 C C . HIS A 1 575 ? 10.905 21.435 35.792 1.00 88.62 575 HIS A C 1
ATOM 4599 O O . HIS A 1 575 ? 9.845 21.516 35.165 1.00 88.62 575 HIS A O 1
ATOM 4605 N N . ASN A 1 576 ? 11.958 22.178 35.457 1.00 86.62 576 ASN A N 1
ATOM 4606 C CA . ASN A 1 576 ? 11.955 23.004 34.254 1.00 86.62 576 ASN A CA 1
ATOM 4607 C C . ASN A 1 576 ? 12.156 22.152 32.982 1.00 86.62 576 ASN A C 1
ATOM 4609 O O . ASN A 1 576 ? 12.535 20.982 33.030 1.00 86.62 576 ASN A O 1
ATOM 4613 N N . ALA A 1 577 ? 11.939 22.749 31.805 1.00 82.94 577 ALA A N 1
ATOM 4614 C CA . ALA A 1 577 ? 12.012 22.030 30.529 1.00 82.94 577 ALA A CA 1
ATOM 4615 C C . ALA A 1 577 ? 13.370 21.341 30.268 1.00 82.94 577 ALA A C 1
ATOM 4617 O O . ALA A 1 577 ? 13.408 20.282 29.636 1.00 82.94 577 ALA A O 1
ATOM 4618 N N . GLN A 1 578 ? 14.476 21.921 30.746 1.00 85.62 578 GLN A N 1
ATOM 4619 C CA . GLN A 1 578 ? 15.803 21.319 30.620 1.00 85.62 578 GLN A CA 1
ATOM 4620 C C . GLN A 1 578 ? 15.937 20.104 31.545 1.00 85.62 578 GLN A C 1
ATOM 4622 O O . GLN A 1 578 ? 16.360 19.039 31.102 1.00 85.62 578 GLN A O 1
ATOM 4627 N N . GLU A 1 579 ? 15.523 20.236 32.802 1.00 88.94 579 GLU A N 1
ATOM 4628 C CA . GLU A 1 579 ? 15.560 19.154 33.787 1.00 88.94 579 GLU A CA 1
ATOM 4629 C C . GLU A 1 579 ? 14.671 17.971 33.381 1.00 88.94 579 GLU A C 1
ATOM 4631 O O . GLU A 1 579 ? 15.096 16.823 33.500 1.00 88.94 579 GLU A O 1
ATOM 4636 N N . VAL A 1 580 ? 13.486 18.231 32.815 1.00 86.56 580 VAL A N 1
ATOM 4637 C CA . VAL A 1 580 ? 12.609 17.201 32.225 1.00 86.56 580 VAL A CA 1
ATOM 4638 C C . VAL A 1 580 ? 13.337 16.449 31.103 1.00 86.56 580 VAL A C 1
ATOM 4640 O O . VAL A 1 580 ? 13.347 15.214 31.056 1.00 86.56 580 VAL A O 1
ATOM 4643 N N . ALA A 1 581 ? 14.000 17.174 30.195 1.00 86.25 581 ALA A N 1
ATOM 4644 C CA . ALA A 1 581 ? 14.750 16.568 29.095 1.00 86.25 581 ALA A CA 1
ATOM 4645 C C . ALA A 1 581 ? 15.930 15.708 29.589 1.00 86.25 581 ALA A C 1
ATOM 4647 O O . ALA A 1 581 ? 16.165 14.621 29.053 1.00 86.25 581 ALA A O 1
ATOM 4648 N N . GLU A 1 582 ? 16.640 16.160 30.624 1.00 90.12 582 GLU A N 1
ATOM 4649 C CA . GLU A 1 582 ? 17.741 15.425 31.256 1.00 90.12 582 GLU A CA 1
ATOM 4650 C C . GLU A 1 582 ? 17.244 14.187 32.020 1.00 90.12 582 GLU A C 1
ATOM 4652 O O . GLU A 1 582 ? 17.815 13.098 31.901 1.00 90.12 582 GLU A O 1
ATOM 4657 N N . LEU A 1 583 ? 16.148 14.315 32.775 1.00 89.31 583 LEU A N 1
ATOM 4658 C CA . LEU A 1 583 ? 15.570 13.227 33.558 1.00 89.31 583 LEU A CA 1
ATOM 4659 C C . LEU A 1 583 ? 15.025 12.111 32.663 1.00 89.31 583 LEU A C 1
ATOM 4661 O O . LEU A 1 583 ? 15.127 10.937 33.019 1.00 89.31 583 LEU A O 1
ATOM 4665 N N . ARG A 1 584 ? 14.499 12.450 31.479 1.00 87.94 584 ARG A N 1
ATOM 4666 C CA . ARG A 1 584 ? 13.855 11.509 30.544 1.00 87.94 584 ARG A CA 1
ATOM 4667 C C . ARG A 1 584 ? 14.713 10.307 30.163 1.00 87.94 584 ARG A C 1
ATOM 4669 O O . ARG A 1 584 ? 14.165 9.236 29.938 1.00 87.94 584 ARG A O 1
ATOM 4676 N N . GLN A 1 585 ? 16.037 10.441 30.161 1.00 85.38 585 GLN A N 1
ATOM 4677 C CA . GLN A 1 585 ? 16.949 9.336 29.838 1.00 85.38 585 GLN A CA 1
ATOM 4678 C C . GLN A 1 585 ? 17.035 8.258 30.931 1.00 85.38 585 GLN A C 1
ATOM 4680 O O . GLN A 1 585 ? 17.490 7.149 30.665 1.00 85.38 585 GLN A O 1
ATOM 4685 N N . ARG A 1 586 ? 16.633 8.578 32.165 1.00 89.38 586 ARG A N 1
ATOM 4686 C CA . ARG A 1 586 ? 16.787 7.722 33.356 1.00 89.38 586 ARG A CA 1
ATOM 4687 C C . ARG A 1 586 ? 15.517 7.625 34.205 1.00 89.38 586 ARG A C 1
ATOM 4689 O O . ARG A 1 586 ? 15.569 7.157 35.342 1.00 89.38 586 ARG A O 1
ATOM 4696 N N . TYR A 1 587 ? 14.405 8.132 33.688 1.00 92.00 587 TYR A N 1
ATOM 4697 C CA . TYR A 1 587 ? 13.151 8.236 34.413 1.00 92.00 587 TYR A CA 1
ATOM 4698 C C . TYR A 1 587 ? 12.463 6.873 34.521 1.00 92.00 587 TYR A C 1
ATOM 4700 O O . TYR A 1 587 ? 12.344 6.150 33.537 1.00 92.00 587 TYR A O 1
ATOM 4708 N N . SER A 1 588 ? 12.000 6.536 35.723 1.00 92.25 588 SER A N 1
ATOM 4709 C CA . SER A 1 588 ? 11.219 5.330 35.994 1.00 92.25 588 SER A CA 1
ATOM 4710 C C . SER A 1 588 ? 10.036 5.713 36.881 1.00 92.25 588 SER A C 1
ATOM 4712 O O . SER A 1 588 ? 10.260 5.967 38.066 1.00 92.25 588 SER A O 1
ATOM 4714 N N . PRO A 1 589 ? 8.796 5.757 36.357 1.00 92.62 589 PRO A N 1
ATOM 4715 C CA . PRO A 1 589 ? 7.614 6.112 37.148 1.00 92.62 589 PRO A CA 1
ATOM 4716 C C . PRO A 1 589 ? 7.463 5.224 38.386 1.00 92.62 589 PRO A C 1
ATOM 4718 O O . PRO A 1 589 ? 7.188 5.700 39.487 1.00 92.62 589 PRO A O 1
ATOM 4721 N N . ARG A 1 590 ? 7.743 3.925 38.215 1.00 93.06 590 ARG A N 1
ATOM 4722 C CA . ARG A 1 590 ? 7.660 2.926 39.279 1.00 93.06 590 ARG A CA 1
ATOM 4723 C C . ARG A 1 590 ? 8.581 3.240 40.454 1.00 93.06 590 ARG A C 1
ATOM 4725 O O . ARG A 1 590 ? 8.181 3.075 41.598 1.00 93.06 590 ARG A O 1
ATOM 4732 N N . ARG A 1 591 ? 9.782 3.752 40.177 1.00 93.25 591 ARG A N 1
ATOM 4733 C CA . ARG A 1 591 ? 10.733 4.146 41.219 1.00 93.25 591 ARG A CA 1
ATOM 4734 C C . ARG A 1 591 ? 10.161 5.241 42.123 1.00 93.25 591 ARG A C 1
ATOM 4736 O O . ARG A 1 591 ? 10.212 5.093 43.335 1.00 93.25 591 ARG A O 1
ATOM 4743 N N . TYR A 1 592 ? 9.590 6.299 41.546 1.00 94.06 592 TYR A N 1
ATOM 4744 C CA . TYR A 1 592 ? 8.974 7.386 42.320 1.00 94.06 592 TYR A CA 1
ATOM 4745 C C . TYR A 1 592 ? 7.762 6.893 43.114 1.00 94.06 592 TYR A C 1
ATOM 4747 O O . TYR A 1 592 ? 7.595 7.253 44.275 1.00 94.06 592 TYR A O 1
ATOM 4755 N N . TYR A 1 593 ? 6.956 6.018 42.511 1.00 94.19 593 TYR A N 1
ATOM 4756 C CA . TYR A 1 593 ? 5.824 5.381 43.180 1.00 94.19 593 TYR A CA 1
ATOM 4757 C C . TYR A 1 593 ? 6.224 4.487 44.365 1.00 94.19 593 TYR A C 1
ATOM 4759 O O . TYR A 1 593 ? 5.478 4.416 45.335 1.00 94.19 593 TYR A O 1
ATOM 4767 N N . ASP A 1 594 ? 7.358 3.787 44.302 1.00 93.88 594 ASP A N 1
ATOM 4768 C CA . ASP A 1 594 ? 7.804 2.900 45.385 1.00 93.88 594 ASP A CA 1
ATOM 4769 C C . ASP A 1 594 ? 8.601 3.654 46.475 1.00 93.88 594 ASP A C 1
ATOM 4771 O O . ASP A 1 594 ? 8.569 3.260 47.641 1.00 93.88 594 ASP A O 1
ATOM 4775 N N . GLU A 1 595 ? 9.318 4.729 46.119 1.00 95.25 595 GLU A N 1
ATOM 4776 C CA . GLU A 1 595 ? 10.157 5.505 47.050 1.00 95.25 595 GLU A CA 1
ATOM 4777 C C . GLU A 1 595 ? 9.360 6.531 47.882 1.00 95.25 595 GLU A C 1
ATOM 4779 O O . GLU A 1 595 ? 9.734 6.806 49.025 1.00 95.25 595 GLU A O 1
ATOM 4784 N N . ASP A 1 596 ? 8.262 7.081 47.352 1.00 95.56 596 ASP A N 1
ATOM 4785 C CA . ASP A 1 596 ? 7.436 8.082 48.036 1.00 95.56 596 ASP A CA 1
ATOM 4786 C C . ASP A 1 596 ? 6.148 7.464 48.612 1.00 95.56 596 ASP A C 1
ATOM 4788 O O . ASP A 1 596 ? 5.205 7.131 47.895 1.00 95.56 596 ASP A O 1
ATOM 4792 N N . ILE A 1 597 ? 6.096 7.332 49.942 1.00 95.62 597 ILE A N 1
ATOM 4793 C CA . ILE A 1 597 ? 4.995 6.677 50.674 1.00 95.62 597 ILE A CA 1
ATOM 4794 C C . ILE A 1 597 ? 3.647 7.382 50.457 1.00 95.62 597 ILE A C 1
ATOM 4796 O O . ILE A 1 597 ? 2.591 6.737 50.430 1.00 95.62 597 ILE A O 1
ATOM 4800 N N . GLU A 1 598 ? 3.660 8.705 50.333 1.00 95.12 598 GLU A N 1
ATOM 4801 C CA . GLU A 1 598 ? 2.448 9.502 50.195 1.00 95.12 598 GLU A CA 1
ATOM 4802 C C . GLU A 1 598 ? 1.881 9.374 48.782 1.00 95.12 598 GLU A C 1
ATOM 4804 O O . GLU A 1 598 ? 0.698 9.062 48.619 1.00 95.12 598 GLU A O 1
ATOM 4809 N N . LEU A 1 599 ? 2.750 9.488 47.772 1.00 95.31 599 LEU A N 1
ATOM 4810 C CA . LEU 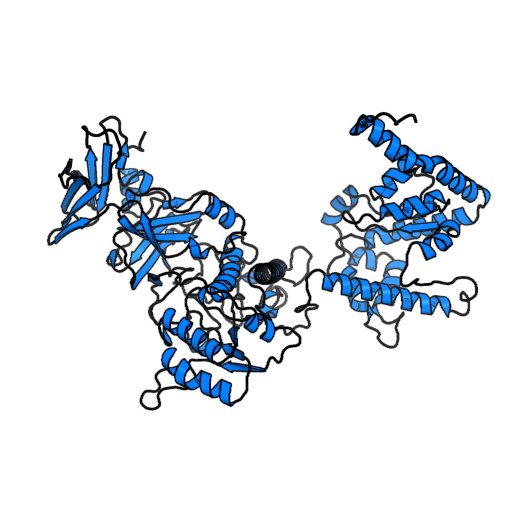A 1 599 ? 2.402 9.242 46.375 1.00 95.31 599 LEU A CA 1
ATOM 4811 C C . LEU A 1 599 ? 1.876 7.818 46.173 1.00 95.31 599 LEU A C 1
ATOM 4813 O O . LEU A 1 599 ? 0.828 7.618 45.553 1.00 95.31 599 LEU A O 1
ATOM 4817 N N . HIS A 1 600 ? 2.579 6.832 46.738 1.00 95.31 600 HIS A N 1
ATOM 4818 C CA . HIS A 1 600 ? 2.187 5.426 46.716 1.00 95.31 600 HIS A CA 1
ATOM 4819 C C . HIS A 1 600 ? 0.755 5.240 47.227 1.00 95.31 600 HIS A C 1
ATOM 4821 O O . HIS A 1 600 ? -0.080 4.574 46.607 1.00 95.31 600 HIS A O 1
ATOM 4827 N N . THR A 1 601 ? 0.456 5.863 48.368 1.00 95.75 601 THR A N 1
ATOM 4828 C CA . THR A 1 601 ? -0.856 5.788 49.011 1.00 95.75 601 THR A CA 1
ATOM 4829 C C . THR A 1 601 ? -1.932 6.453 48.156 1.00 95.75 601 THR A C 1
ATOM 4831 O O . THR A 1 601 ? -2.985 5.850 47.935 1.00 95.75 601 THR A O 1
ATOM 4834 N N . ALA A 1 602 ? -1.672 7.656 47.638 1.00 93.44 602 ALA A N 1
ATOM 4835 C CA . ALA A 1 602 ? -2.615 8.398 46.806 1.00 93.44 602 ALA A CA 1
ATOM 4836 C C . ALA A 1 602 ? -2.972 7.628 45.524 1.00 93.44 602 ALA A C 1
ATOM 4838 O O . ALA A 1 602 ? -4.150 7.422 45.219 1.00 93.44 602 ALA A O 1
ATOM 4839 N N . LEU A 1 603 ? -1.965 7.119 44.810 1.00 94.19 603 LEU A N 1
ATOM 4840 C CA . LEU A 1 603 ? -2.162 6.360 43.576 1.00 94.19 603 LEU A CA 1
ATOM 4841 C C . LEU A 1 603 ? -2.908 5.040 43.816 1.00 94.19 603 LEU A C 1
ATOM 4843 O O . LEU A 1 603 ? -3.814 4.702 43.052 1.00 94.19 603 LEU A O 1
ATOM 4847 N N . ASN A 1 604 ? -2.627 4.338 44.916 1.00 94.69 604 ASN A N 1
ATOM 4848 C CA . ASN A 1 604 ? -3.381 3.137 45.284 1.00 94.69 604 ASN A CA 1
ATOM 4849 C C . ASN A 1 604 ? -4.838 3.434 45.650 1.00 94.69 604 ASN A C 1
ATOM 4851 O O . ASN A 1 604 ? -5.722 2.638 45.337 1.00 94.69 604 ASN A O 1
ATOM 4855 N N . GLN A 1 605 ? -5.123 4.566 46.296 1.00 94.56 605 GLN A N 1
ATOM 4856 C CA . GLN A 1 605 ? -6.504 4.972 46.567 1.00 94.56 605 GLN A CA 1
ATOM 4857 C C . GLN A 1 605 ? -7.269 5.269 45.270 1.00 94.56 605 GLN A C 1
ATOM 4859 O O . GLN A 1 605 ? -8.443 4.907 45.154 1.00 94.56 605 GLN A O 1
ATOM 4864 N N . ILE A 1 606 ? -6.611 5.875 44.280 1.00 93.06 606 ILE A N 1
ATOM 4865 C CA . ILE A 1 606 ? -7.196 6.077 42.949 1.00 93.06 606 ILE A CA 1
ATOM 4866 C C . ILE A 1 606 ? -7.475 4.724 42.278 1.00 93.06 606 ILE A C 1
ATOM 4868 O O . ILE A 1 606 ? -8.569 4.526 41.753 1.00 93.06 606 ILE A O 1
ATOM 4872 N N . ALA A 1 607 ? -6.530 3.783 42.334 1.00 91.69 607 ALA A N 1
ATOM 4873 C CA . ALA A 1 607 ? -6.634 2.502 41.639 1.00 91.69 607 ALA A CA 1
ATOM 4874 C C . ALA A 1 607 ? -7.628 1.510 42.271 1.00 91.69 607 ALA A C 1
ATOM 4876 O O . ALA A 1 607 ? -8.322 0.809 41.543 1.00 91.69 607 ALA A O 1
ATOM 4877 N N . ASN A 1 608 ? -7.710 1.448 43.605 1.00 90.00 608 ASN A N 1
ATOM 4878 C CA . ASN A 1 608 ? -8.337 0.328 44.326 1.00 90.00 608 ASN A CA 1
ATOM 4879 C C . ASN A 1 608 ? -9.743 0.645 44.855 1.00 90.00 608 ASN A C 1
ATOM 4881 O O . ASN A 1 608 ? -10.141 0.185 45.928 1.00 90.00 608 ASN A O 1
ATOM 4885 N N . GLY A 1 609 ? -10.496 1.486 44.148 1.00 85.81 609 GLY A N 1
ATOM 4886 C CA . GLY A 1 609 ? -11.895 1.740 44.483 1.00 85.81 609 GLY A CA 1
ATOM 4887 C C . GLY A 1 609 ? -12.136 2.569 45.731 1.00 85.81 609 GLY A C 1
ATOM 4888 O O . GLY A 1 609 ? -13.283 2.677 46.164 1.00 85.81 609 GLY A O 1
ATOM 4889 N N . PHE A 1 610 ? -11.099 3.182 46.316 1.00 94.25 610 PHE A N 1
ATOM 4890 C CA . PHE A 1 610 ? -11.272 3.979 47.526 1.00 94.25 610 PHE A CA 1
ATOM 4891 C C . PHE A 1 610 ? -12.314 5.068 47.279 1.00 94.25 610 PHE A C 1
ATOM 4893 O O . PHE A 1 610 ? -13.281 5.145 48.029 1.00 94.25 610 PHE A O 1
ATOM 4900 N N . PHE A 1 611 ? -12.171 5.868 46.220 1.00 92.12 611 PHE A N 1
ATOM 4901 C CA . PHE A 1 611 ? -13.093 6.968 45.907 1.00 92.12 611 PHE A CA 1
ATOM 4902 C C . PHE A 1 611 ? -14.445 6.513 45.347 1.00 92.12 611 PHE A C 1
ATOM 4904 O O . PHE A 1 611 ? -15.430 7.231 45.500 1.00 92.12 611 PHE A O 1
ATOM 4911 N N . ASN A 1 612 ? -14.526 5.311 44.769 1.00 87.62 612 ASN A N 1
ATOM 4912 C CA . ASN A 1 612 ? -15.772 4.748 44.257 1.00 87.62 612 ASN A CA 1
ATOM 4913 C C . ASN A 1 612 ? -15.903 3.255 44.619 1.00 87.62 612 ASN A C 1
ATOM 4915 O O . ASN A 1 612 ? -15.546 2.397 43.814 1.00 87.62 612 ASN A O 1
ATOM 4919 N N . PRO A 1 613 ? -16.441 2.926 45.809 1.00 87.75 613 PRO A N 1
ATOM 4920 C CA . PRO A 1 613 ? -16.557 1.534 46.251 1.00 87.75 613 PRO A CA 1
ATOM 4921 C C . PRO A 1 613 ? -17.508 0.689 45.395 1.00 87.75 613 PRO A C 1
ATOM 4923 O O . PRO A 1 613 ? -17.381 -0.530 45.357 1.00 87.75 613 PRO A O 1
ATOM 4926 N N . THR A 1 614 ? -18.468 1.327 44.716 1.00 87.88 614 THR A N 1
ATOM 4927 C CA . THR A 1 614 ? -19.422 0.653 43.824 1.00 87.88 614 THR A CA 1
ATOM 4928 C C . THR A 1 614 ? -18.739 0.117 42.567 1.00 87.88 614 THR A C 1
ATOM 4930 O O . THR A 1 614 ? -19.124 -0.936 42.068 1.00 87.88 614 THR A O 1
ATOM 4933 N N . TYR A 1 615 ? -17.722 0.824 42.066 1.00 84.56 615 TYR A N 1
ATOM 4934 C CA . TYR A 1 615 ? -16.950 0.445 40.885 1.00 84.56 615 TYR A CA 1
ATOM 4935 C C . TYR A 1 615 ? -15.450 0.554 41.189 1.00 84.56 615 TYR A C 1
ATOM 4937 O O . TYR A 1 615 ? -14.840 1.577 40.858 1.00 84.56 615 TYR A O 1
ATOM 4945 N N . PRO A 1 616 ? -14.847 -0.473 41.817 1.00 85.69 616 PRO A N 1
ATOM 4946 C CA . PRO A 1 616 ? -13.494 -0.363 42.346 1.00 85.69 616 PRO A CA 1
ATOM 4947 C C . PRO A 1 616 ? -12.430 -0.015 41.300 1.00 85.69 616 PRO A C 1
ATOM 4949 O O . PRO A 1 616 ? -11.584 0.839 41.543 1.00 85.69 616 PRO A O 1
ATOM 4952 N N . ASP A 1 617 ? -12.544 -0.568 40.094 1.00 85.50 617 ASP A N 1
ATOM 4953 C CA . ASP A 1 617 ? -11.560 -0.366 39.024 1.00 85.50 617 ASP A CA 1
ATOM 4954 C C . ASP A 1 617 ? -11.849 0.861 38.139 1.00 85.50 617 ASP A C 1
ATOM 4956 O O . ASP A 1 617 ? -11.170 1.093 37.137 1.00 85.50 617 ASP A O 1
ATOM 4960 N N . LYS A 1 618 ? -12.852 1.687 38.486 1.00 85.31 618 LYS A N 1
ATOM 4961 C CA . LYS A 1 618 ? -13.331 2.811 37.652 1.00 85.31 618 LYS A CA 1
ATOM 4962 C C . LYS A 1 618 ? -12.216 3.768 37.216 1.00 85.31 618 LYS A C 1
ATOM 4964 O O . LYS A 1 618 ? -12.271 4.308 36.108 1.00 85.31 618 LYS A O 1
ATOM 4969 N N . TYR A 1 619 ? -11.222 3.976 38.078 1.00 90.75 619 TYR A N 1
ATOM 4970 C CA . TYR A 1 619 ? -10.101 4.892 37.847 1.00 90.75 619 TYR A CA 1
ATOM 4971 C C . TYR A 1 619 ? -8.754 4.189 37.690 1.00 90.75 619 TYR A C 1
ATOM 4973 O O . TYR A 1 619 ? -7.738 4.865 37.537 1.00 90.75 619 TYR A O 1
ATOM 4981 N N . LYS A 1 620 ? -8.738 2.851 37.642 1.00 87.38 620 LYS A N 1
ATOM 4982 C CA . LYS A 1 620 ? -7.513 2.064 37.487 1.00 87.38 620 LYS A CA 1
ATOM 4983 C C . LYS A 1 620 ? -6.721 2.457 36.237 1.00 87.38 620 LYS A C 1
ATOM 4985 O O . LYS A 1 620 ? -5.513 2.614 36.311 1.00 87.38 620 LYS A O 1
ATOM 4990 N N . SER A 1 621 ? -7.395 2.789 35.137 1.00 81.44 621 SER A N 1
ATOM 4991 C CA . SER A 1 621 ? -6.716 3.257 33.921 1.00 81.44 621 SER A CA 1
ATOM 4992 C C . SER A 1 621 ? -5.917 4.561 34.098 1.00 81.44 621 SER A C 1
ATOM 4994 O O . SER A 1 621 ? -5.004 4.807 33.323 1.00 81.44 621 SER A O 1
ATOM 4996 N N . ILE A 1 622 ? -6.267 5.422 35.068 1.00 86.25 622 ILE A N 1
ATOM 4997 C CA . ILE A 1 622 ? -5.481 6.634 35.378 1.00 86.25 622 ILE A CA 1
ATOM 4998 C C . ILE A 1 622 ? -4.174 6.223 36.062 1.00 86.25 622 ILE A C 1
ATOM 5000 O O . ILE A 1 622 ? -3.108 6.694 35.677 1.00 86.25 622 ILE A O 1
ATOM 5004 N N . PHE A 1 623 ? -4.247 5.295 37.020 1.00 89.69 623 PHE A N 1
ATOM 5005 C CA . PHE A 1 623 ? -3.064 4.687 37.626 1.00 89.69 623 PHE A CA 1
ATOM 5006 C C . PHE A 1 623 ? -2.184 4.017 36.567 1.00 89.69 623 PHE A C 1
ATOM 5008 O O . PHE A 1 623 ? -0.999 4.332 36.470 1.00 89.69 623 PHE A O 1
ATOM 5015 N N . ASP A 1 624 ? -2.776 3.160 35.731 1.00 84.44 624 ASP A N 1
ATOM 5016 C CA . ASP A 1 624 ? -2.040 2.427 34.702 1.00 84.44 624 ASP A CA 1
ATOM 5017 C C . ASP A 1 624 ? -1.379 3.410 33.714 1.00 84.44 624 ASP A C 1
ATOM 5019 O O . ASP A 1 624 ? -0.240 3.204 33.312 1.00 84.44 624 ASP A O 1
ATOM 5023 N N . SER A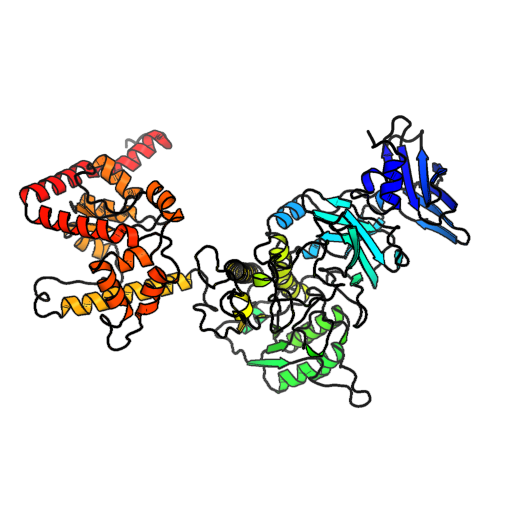 1 625 ? -2.021 4.545 33.398 1.00 83.56 625 SER A N 1
ATOM 5024 C CA . SER A 1 625 ? -1.423 5.581 32.537 1.00 83.56 625 SER A CA 1
ATOM 5025 C C . SER A 1 625 ? -0.181 6.264 33.111 1.00 83.56 625 SER A C 1
ATOM 5027 O O . SER A 1 625 ? 0.660 6.719 32.343 1.00 83.56 625 SER A O 1
ATOM 5029 N N . LEU A 1 626 ? -0.049 6.325 34.436 1.00 88.00 626 LEU A N 1
ATOM 5030 C CA . LEU A 1 626 ? 1.103 6.936 35.101 1.00 88.00 626 LEU A CA 1
ATOM 5031 C C . LEU A 1 626 ? 2.203 5.907 35.384 1.00 88.00 626 LEU A C 1
ATOM 5033 O O . LEU A 1 626 ? 3.386 6.222 35.286 1.00 88.00 626 LEU A O 1
ATOM 5037 N N . ILE A 1 627 ? 1.820 4.677 35.730 1.00 88.62 627 ILE A N 1
ATOM 5038 C CA . ILE A 1 627 ? 2.745 3.646 36.217 1.00 88.62 627 ILE A CA 1
ATOM 5039 C C . ILE A 1 627 ? 3.129 2.639 35.135 1.00 88.62 627 ILE A C 1
ATOM 5041 O O . ILE A 1 627 ? 4.312 2.339 34.994 1.00 88.62 627 ILE A O 1
ATOM 5045 N N . GLU A 1 628 ? 2.153 2.137 34.378 1.00 79.62 628 GLU A N 1
ATOM 5046 C CA . GLU A 1 628 ? 2.325 1.002 33.460 1.00 79.62 628 GLU A CA 1
ATOM 5047 C C . GLU A 1 628 ? 2.598 1.460 32.018 1.00 79.62 628 GLU A C 1
ATOM 5049 O O . GLU A 1 628 ? 3.450 0.898 31.338 1.00 79.62 628 GLU A O 1
ATOM 5054 N N . PHE A 1 629 ? 1.927 2.521 31.553 1.00 75.06 629 PHE A N 1
ATOM 5055 C CA . PHE A 1 629 ? 2.052 3.030 30.175 1.00 75.06 629 PHE A CA 1
ATOM 5056 C C . PHE A 1 629 ? 3.080 4.162 30.018 1.00 75.06 629 PHE A C 1
ATOM 5058 O O . PHE A 1 629 ? 3.253 4.702 28.924 1.00 75.06 629 PHE A O 1
ATOM 5065 N N . GLY A 1 630 ? 3.786 4.489 31.104 1.00 71.44 630 GLY A N 1
ATOM 5066 C CA . GLY A 1 630 ? 4.841 5.493 31.143 1.00 71.44 630 GLY A CA 1
ATOM 5067 C C . GLY A 1 630 ? 4.319 6.920 31.315 1.00 71.44 630 GLY A C 1
ATOM 5068 O O . GLY A 1 630 ? 3.652 7.480 30.448 1.00 71.44 630 GLY A O 1
ATOM 5069 N N . ASP A 1 631 ? 4.714 7.558 32.415 1.00 84.31 631 ASP A N 1
ATOM 5070 C CA . ASP A 1 631 ? 4.450 8.973 32.667 1.00 84.31 631 ASP A CA 1
ATOM 5071 C C . ASP A 1 631 ? 5.314 9.878 31.763 1.00 84.31 631 ASP A C 1
ATOM 5073 O O . ASP A 1 631 ? 6.440 10.266 32.085 1.00 84.31 631 ASP A O 1
ATOM 5077 N N . HIS A 1 632 ? 4.775 10.197 30.582 1.00 79.88 632 HIS A N 1
ATOM 5078 C CA . HIS A 1 632 ? 5.446 10.994 29.550 1.00 79.88 632 HIS A CA 1
ATOM 5079 C C . HIS A 1 632 ? 5.895 12.381 30.036 1.00 79.88 632 HIS A C 1
ATOM 5081 O O . HIS A 1 632 ? 6.956 12.878 29.629 1.00 79.88 632 HIS A O 1
ATOM 5087 N N . TYR A 1 633 ? 5.069 13.008 30.875 1.00 78.38 633 TYR A N 1
ATOM 5088 C CA . TYR A 1 633 ? 5.295 14.351 31.405 1.00 78.38 633 TYR A CA 1
ATOM 5089 C C . TYR A 1 633 ? 6.074 14.341 32.720 1.00 78.38 633 TYR A C 1
ATOM 5091 O O . TYR A 1 633 ? 6.430 15.407 33.199 1.00 78.38 633 TYR A O 1
ATOM 5099 N N . GLN A 1 634 ? 6.397 13.156 33.244 1.00 89.44 634 GLN A N 1
ATOM 5100 C CA . GLN A 1 634 ? 7.175 12.965 34.466 1.00 89.44 634 GLN A CA 1
ATOM 5101 C C . GLN A 1 634 ? 6.527 13.613 35.697 1.00 89.44 634 GLN A C 1
ATOM 5103 O O . GLN A 1 634 ? 7.222 13.985 36.640 1.00 89.44 634 GLN A O 1
ATOM 5108 N N . VAL A 1 635 ? 5.194 13.703 35.720 1.00 88.44 635 VAL A N 1
ATOM 5109 C CA . VAL A 1 635 ? 4.418 14.279 36.824 1.00 88.44 635 VAL A CA 1
ATOM 5110 C C . VAL A 1 635 ? 4.682 13.590 38.168 1.00 88.44 635 VAL A C 1
ATOM 5112 O O . VAL A 1 635 ? 4.610 14.242 39.208 1.00 88.44 635 VAL A O 1
ATOM 5115 N N . LEU A 1 636 ? 5.052 12.302 38.190 1.00 93.50 636 LEU A N 1
ATOM 5116 C CA . LEU A 1 636 ? 5.430 11.629 39.441 1.00 93.50 636 LEU A CA 1
ATOM 5117 C C . LEU A 1 636 ? 6.767 12.133 39.999 1.00 93.50 636 LEU A C 1
ATOM 5119 O O . LEU A 1 636 ? 6.985 12.050 41.205 1.00 93.50 636 LEU A O 1
ATOM 5123 N N . ALA A 1 637 ? 7.656 12.662 39.149 1.00 92.88 637 ALA A N 1
ATOM 5124 C CA . ALA A 1 637 ? 8.883 13.309 39.610 1.00 92.88 637 ALA A CA 1
ATOM 5125 C C . ALA A 1 637 ? 8.604 14.668 40.262 1.00 92.88 637 ALA A C 1
ATOM 5127 O O . ALA A 1 637 ? 9.332 15.067 41.169 1.00 92.88 637 ALA A O 1
ATOM 5128 N N . ASP A 1 638 ? 7.545 15.352 39.826 1.00 92.00 638 ASP A N 1
ATOM 5129 C CA . ASP A 1 638 ? 7.152 16.658 40.356 1.00 92.00 638 ASP A CA 1
ATOM 5130 C C . ASP A 1 638 ? 6.365 16.550 41.668 1.00 92.00 638 ASP A C 1
ATOM 5132 O O . ASP A 1 638 ? 6.332 17.513 42.435 1.00 92.00 638 ASP A O 1
ATOM 5136 N N . TYR A 1 639 ? 5.777 15.385 41.970 1.00 92.94 639 TYR A N 1
ATOM 5137 C CA . TYR A 1 639 ? 4.853 15.201 43.094 1.00 92.94 639 TYR A CA 1
ATOM 5138 C C . TYR A 1 639 ? 5.398 15.693 44.440 1.00 92.94 639 TYR A C 1
ATOM 5140 O O . TYR A 1 639 ? 4.711 16.421 45.151 1.00 92.94 639 TYR A O 1
ATOM 5148 N N . ARG A 1 640 ? 6.639 15.338 44.798 1.00 94.25 640 ARG A N 1
ATOM 5149 C CA . ARG A 1 640 ? 7.207 15.761 46.087 1.00 94.25 640 ARG A CA 1
ATOM 5150 C C . ARG A 1 640 ? 7.388 17.278 46.146 1.00 94.25 640 ARG A C 1
ATOM 5152 O O . ARG A 1 640 ? 6.972 17.895 47.116 1.00 94.25 640 ARG A O 1
ATOM 5159 N N . SER A 1 641 ? 7.900 17.884 45.073 1.00 94.06 641 SER A N 1
ATOM 5160 C CA . SER A 1 641 ? 8.030 19.345 44.990 1.00 94.06 641 SER A CA 1
ATOM 5161 C C . SER A 1 641 ? 6.676 20.059 45.048 1.00 94.06 641 SER A C 1
ATOM 5163 O O . SER A 1 641 ? 6.573 21.138 45.627 1.00 94.06 641 SER A O 1
ATOM 5165 N N . TYR A 1 642 ? 5.630 19.445 44.487 1.00 93.62 642 TYR A N 1
ATOM 5166 C CA . TYR A 1 642 ? 4.260 19.932 44.578 1.00 93.62 642 TYR A CA 1
ATOM 5167 C C . TYR A 1 642 ? 3.768 19.928 46.032 1.00 93.62 642 TYR A C 1
ATOM 5169 O O . TYR A 1 642 ? 3.302 20.959 46.509 1.00 93.62 642 TYR A O 1
ATOM 5177 N N . VAL A 1 643 ? 3.938 18.818 46.760 1.00 94.69 643 VAL A N 1
ATOM 5178 C CA . VAL A 1 643 ? 3.559 18.720 48.182 1.00 94.69 643 VAL A CA 1
ATOM 5179 C C . VAL A 1 643 ? 4.325 19.735 49.036 1.00 94.69 643 VAL A C 1
ATOM 5181 O O . VAL A 1 643 ? 3.703 20.505 49.762 1.00 94.69 643 VAL A O 1
ATOM 5184 N N . ASP A 1 644 ? 5.649 19.821 48.883 1.00 95.62 644 ASP A N 1
ATOM 5185 C CA . ASP A 1 644 ? 6.490 20.767 49.636 1.00 95.62 644 ASP A CA 1
ATOM 5186 C C . ASP A 1 644 ? 6.080 22.235 49.380 1.00 95.62 644 ASP A C 1
ATOM 5188 O O . ASP A 1 644 ? 6.191 23.114 50.244 1.00 95.62 644 ASP A O 1
ATOM 5192 N N . THR A 1 645 ? 5.577 22.511 48.175 1.00 95.69 645 THR A N 1
ATOM 5193 C CA . THR A 1 645 ? 5.057 23.826 47.795 1.00 95.69 645 THR A CA 1
ATOM 5194 C C . THR A 1 645 ? 3.724 24.120 48.477 1.00 95.69 645 THR A C 1
ATOM 5196 O O . THR A 1 645 ? 3.553 25.224 48.991 1.00 95.69 645 THR A O 1
ATOM 5199 N N . GLN A 1 646 ? 2.811 23.148 48.547 1.00 95.00 646 GLN A N 1
ATOM 5200 C CA . GLN A 1 646 ? 1.555 23.290 49.295 1.00 95.00 646 GLN A CA 1
ATOM 5201 C C . GLN A 1 646 ? 1.822 23.526 50.791 1.00 95.00 646 GLN A C 1
ATOM 5203 O O . GLN A 1 646 ? 1.253 24.446 51.375 1.00 95.00 646 GLN A O 1
ATOM 5208 N N . ASP A 1 647 ? 2.775 22.803 51.389 1.00 96.44 647 ASP A N 1
ATOM 5209 C CA . ASP A 1 647 ? 3.193 23.029 52.781 1.00 96.44 647 ASP A CA 1
ATOM 5210 C C . ASP A 1 647 ? 3.741 24.454 52.992 1.00 96.44 647 ASP A C 1
ATOM 5212 O O . ASP A 1 647 ? 3.470 25.108 54.002 1.00 96.44 647 ASP A O 1
ATOM 5216 N N . SER A 1 648 ? 4.495 24.974 52.019 1.00 96.25 648 SER A N 1
ATOM 5217 C CA . SER A 1 648 ? 5.024 26.344 52.057 1.00 96.25 648 SER A CA 1
ATOM 5218 C C . SER A 1 648 ? 3.919 27.403 51.960 1.00 96.25 648 SER A C 1
ATOM 5220 O O . SER A 1 648 ? 4.011 28.454 52.602 1.00 96.25 648 SER A O 1
ATOM 5222 N N . VAL A 1 649 ? 2.869 27.130 51.183 1.00 96.06 649 VAL A N 1
ATOM 5223 C CA . VAL A 1 649 ? 1.673 27.979 51.085 1.00 96.06 649 VAL A CA 1
ATOM 5224 C C . VAL A 1 649 ? 0.931 27.986 52.417 1.00 96.06 649 VAL A C 1
ATOM 5226 O O . VAL A 1 649 ? 0.629 29.063 52.927 1.00 96.06 649 VAL A O 1
ATOM 5229 N N . ASP A 1 650 ? 0.709 26.815 53.015 1.00 95.06 650 ASP A N 1
ATOM 5230 C CA . ASP A 1 650 ? 0.049 26.670 54.316 1.00 95.06 650 ASP A CA 1
ATOM 5231 C C . ASP A 1 650 ? 0.803 27.406 55.432 1.00 95.06 650 ASP A C 1
ATOM 5233 O O . ASP A 1 650 ? 0.186 28.032 56.300 1.00 95.06 650 ASP A O 1
ATOM 5237 N N . LEU A 1 651 ? 2.139 27.373 55.408 1.00 96.25 651 LEU A N 1
ATOM 5238 C CA . LEU A 1 651 ? 2.977 28.133 56.337 1.00 96.25 651 LEU A CA 1
ATOM 5239 C C . LEU A 1 651 ? 2.835 29.645 56.134 1.00 96.25 651 LEU A C 1
ATOM 5241 O O . LEU A 1 651 ? 2.704 30.376 57.116 1.00 96.25 651 LEU A O 1
ATOM 5245 N N . LEU A 1 652 ? 2.841 30.124 54.885 1.00 95.81 652 LEU A N 1
ATOM 5246 C CA . LEU A 1 652 ? 2.662 31.549 54.599 1.00 95.81 652 LEU A CA 1
ATOM 5247 C C . LEU A 1 652 ? 1.254 32.025 54.972 1.00 95.81 652 LEU A C 1
ATOM 5249 O O . LEU A 1 652 ? 1.106 33.122 55.495 1.00 95.81 652 LEU A O 1
ATOM 5253 N N . TYR A 1 653 ? 0.224 31.221 54.715 1.00 93.94 653 TYR A N 1
ATOM 5254 C CA . TYR A 1 653 ? -1.167 31.589 54.982 1.00 93.94 653 TYR A CA 1
ATOM 5255 C C . TYR A 1 653 ? -1.444 31.821 56.479 1.00 93.94 653 TYR A C 1
ATOM 5257 O O . TYR A 1 653 ? -2.369 32.544 56.842 1.00 93.94 653 TYR A O 1
ATOM 5265 N N . GLN A 1 654 ? -0.616 31.256 57.366 1.00 95.69 654 GLN A N 1
ATOM 5266 C CA . GLN A 1 654 ? -0.661 31.520 58.810 1.00 95.69 654 GLN A CA 1
ATOM 5267 C C . GLN A 1 654 ? -0.061 32.884 59.204 1.00 95.69 654 GLN A C 1
ATOM 5269 O O . GLN A 1 654 ? -0.315 33.357 60.313 1.00 95.69 654 GLN A O 1
ATOM 5274 N N . ASP A 1 655 ? 0.709 33.521 58.319 1.00 97.06 655 ASP A N 1
ATOM 5275 C CA . ASP A 1 655 ? 1.276 34.862 58.482 1.00 97.06 655 ASP A CA 1
ATOM 5276 C C . ASP A 1 655 ? 0.492 35.871 57.627 1.00 97.06 655 ASP A C 1
ATOM 5278 O O . ASP A 1 655 ? 0.815 36.152 56.470 1.00 97.06 655 ASP A O 1
ATOM 5282 N N . GLU A 1 656 ? -0.570 36.425 58.216 1.00 95.38 656 GLU A N 1
ATOM 5283 C CA . GLU A 1 656 ? -1.491 37.353 57.547 1.00 95.38 656 GLU A CA 1
ATOM 5284 C C . GLU A 1 656 ? -0.779 38.597 56.984 1.00 95.38 656 GLU A C 1
ATOM 5286 O O . GLU A 1 656 ? -1.118 39.069 55.896 1.00 95.38 656 GLU A O 1
ATOM 5291 N N . GLU A 1 657 ? 0.240 39.118 57.679 1.00 96.94 657 GLU A N 1
ATOM 5292 C CA . GLU A 1 657 ? 0.987 40.297 57.228 1.00 96.94 657 GLU A CA 1
ATOM 5293 C C . GLU A 1 657 ? 1.840 39.966 55.997 1.00 96.94 657 GLU A C 1
ATOM 5295 O O . GLU A 1 657 ? 1.836 40.712 55.007 1.00 96.94 657 GLU A O 1
ATOM 5300 N N . ALA A 1 658 ? 2.544 38.831 56.023 1.00 95.75 658 ALA A N 1
ATOM 5301 C CA . ALA A 1 658 ? 3.340 38.377 54.891 1.00 95.75 658 ALA A CA 1
ATOM 5302 C C . ALA A 1 658 ? 2.464 38.020 53.680 1.00 95.75 658 ALA A C 1
ATOM 5304 O O . ALA A 1 658 ? 2.807 38.397 52.552 1.00 95.75 658 ALA A O 1
ATOM 5305 N N . TRP A 1 659 ? 1.325 37.358 53.902 1.00 95.69 659 TRP A N 1
ATOM 5306 C CA . TRP A 1 659 ? 0.356 37.033 52.855 1.00 95.69 659 TRP A CA 1
ATOM 5307 C C . TRP A 1 659 ? -0.195 38.297 52.190 1.00 95.69 659 TRP A C 1
ATOM 5309 O O . TRP A 1 659 ? -0.092 38.458 50.969 1.00 95.69 659 TRP A O 1
ATOM 5319 N N . LEU A 1 660 ? -0.696 39.246 52.991 1.00 95.00 660 LEU A N 1
ATOM 5320 C CA . LEU A 1 660 ? -1.246 40.511 52.501 1.00 95.00 660 LEU A CA 1
ATOM 5321 C C . LEU A 1 660 ? -0.208 41.297 51.700 1.00 95.00 660 LEU A C 1
ATOM 5323 O O . LEU A 1 660 ? -0.516 41.842 50.639 1.00 95.00 660 LEU A O 1
ATOM 5327 N N . LYS A 1 661 ? 1.040 41.336 52.175 1.00 94.94 661 LYS A N 1
ATOM 5328 C CA . LYS A 1 661 ? 2.132 42.008 51.470 1.00 94.94 661 LYS A CA 1
ATOM 5329 C C . LYS A 1 661 ? 2.379 41.392 50.093 1.00 94.94 661 LYS A C 1
ATOM 5331 O O . LYS A 1 661 ? 2.493 42.136 49.119 1.00 94.94 661 LYS A O 1
ATOM 5336 N N . LYS A 1 662 ? 2.459 40.062 49.993 1.00 95.25 662 LYS A N 1
ATOM 5337 C CA . LYS A 1 662 ? 2.670 39.365 48.712 1.00 95.25 662 LYS A CA 1
ATOM 5338 C C . LYS A 1 662 ? 1.495 39.572 47.757 1.00 95.25 662 LYS A C 1
ATOM 5340 O O . LYS A 1 662 ? 1.713 39.866 46.582 1.00 95.25 662 LYS A O 1
ATOM 5345 N N . SER A 1 663 ? 0.266 39.513 48.268 1.00 94.38 663 SER A N 1
ATOM 5346 C CA . SER A 1 663 ? -0.951 39.772 47.491 1.00 94.38 663 SER A CA 1
ATOM 5347 C C . SER A 1 663 ? -0.985 41.211 46.951 1.00 94.38 663 SER A C 1
ATOM 5349 O O . SER A 1 663 ? -1.151 41.432 45.750 1.00 94.38 663 SER A O 1
ATOM 5351 N N . ALA A 1 664 ? -0.707 42.206 47.799 1.00 93.69 664 ALA A N 1
ATOM 5352 C CA . ALA A 1 664 ? -0.676 43.613 47.399 1.00 93.69 664 ALA A CA 1
ATOM 5353 C C . ALA A 1 664 ? 0.431 43.920 46.375 1.00 93.69 664 ALA A C 1
ATOM 5355 O O . ALA A 1 664 ? 0.207 44.689 45.437 1.00 93.69 664 ALA A O 1
ATOM 5356 N N . LEU A 1 665 ? 1.618 43.321 46.532 1.00 91.50 665 LEU A N 1
ATOM 5357 C CA . LEU A 1 665 ? 2.708 43.442 45.558 1.00 91.50 665 LEU A CA 1
ATOM 5358 C C . LEU A 1 665 ? 2.326 42.828 44.211 1.00 91.50 665 LEU A C 1
ATOM 5360 O O . LEU A 1 665 ? 2.580 43.443 43.176 1.00 91.50 665 LEU A O 1
ATOM 5364 N N . THR A 1 666 ? 1.667 41.669 44.236 1.00 91.50 666 THR A N 1
ATOM 5365 C CA . THR A 1 666 ? 1.139 41.006 43.041 1.00 91.50 666 THR A CA 1
ATOM 5366 C C . THR A 1 666 ? 0.191 41.944 42.295 1.00 91.50 666 THR A C 1
ATOM 5368 O O . THR A 1 666 ? 0.473 42.308 41.156 1.00 91.50 666 THR A O 1
ATOM 5371 N N . ILE A 1 667 ? -0.853 42.461 42.954 1.00 91.50 667 ILE A N 1
ATOM 5372 C CA . ILE A 1 667 ? -1.823 43.384 42.333 1.00 91.50 667 ILE A CA 1
ATOM 5373 C C . ILE A 1 667 ? -1.126 44.607 41.721 1.00 91.50 667 ILE A C 1
ATOM 5375 O O . ILE A 1 667 ? -1.373 44.952 40.563 1.00 91.50 667 ILE A O 1
ATOM 5379 N N . CYS A 1 668 ? -0.246 45.263 42.485 1.00 90.62 668 CYS A N 1
ATOM 5380 C CA . CYS A 1 668 ? 0.407 46.502 42.062 1.00 90.62 668 CYS A CA 1
ATOM 5381 C C . CYS A 1 668 ? 1.267 46.332 40.799 1.00 90.62 668 CYS A C 1
ATOM 5383 O O . CYS A 1 668 ? 1.397 47.280 40.024 1.00 90.62 668 CYS A O 1
ATOM 5385 N N . GLN A 1 669 ? 1.850 45.151 40.588 1.00 89.75 669 GLN A N 1
ATOM 5386 C CA . GLN A 1 669 ? 2.754 44.881 39.466 1.00 89.75 669 GLN A CA 1
ATOM 5387 C C . GLN A 1 669 ? 2.047 44.262 38.251 1.00 89.75 669 GLN A C 1
ATOM 5389 O O . GLN A 1 669 ? 2.559 44.314 37.132 1.00 89.75 669 GLN A O 1
ATOM 5394 N N . MET A 1 670 ? 0.823 43.758 38.423 1.00 88.69 670 MET A N 1
ATOM 5395 C CA . MET A 1 670 ? 0.035 43.179 37.331 1.00 88.69 670 MET A CA 1
ATOM 5396 C C . MET A 1 670 ? -0.506 44.210 36.327 1.00 88.69 670 MET A C 1
ATOM 5398 O O . MET A 1 670 ? -1.010 43.829 35.268 1.00 88.69 670 MET A O 1
ATOM 5402 N N . GLY A 1 671 ? -0.349 45.516 36.585 1.00 83.75 671 GLY A N 1
ATOM 5403 C CA . GLY A 1 671 ? -0.728 46.588 35.653 1.00 83.75 671 GLY A CA 1
ATOM 5404 C C . GLY A 1 671 ? -0.068 46.484 34.269 1.00 83.75 671 GLY A C 1
ATOM 5405 O O . GLY A 1 671 ? -0.614 46.995 33.289 1.00 83.75 671 GLY A O 1
ATOM 5406 N N . TYR A 1 672 ? 1.056 45.765 34.155 1.00 83.62 672 TYR A N 1
ATOM 5407 C CA . TYR A 1 672 ? 1.686 45.445 32.872 1.00 83.62 672 TYR A CA 1
ATOM 5408 C C . TYR A 1 672 ? 0.751 44.692 31.918 1.00 83.62 672 TYR A C 1
ATOM 5410 O O . TYR A 1 672 ? 0.761 44.962 30.718 1.00 83.62 672 TYR A O 1
ATOM 5418 N N . PHE A 1 673 ? -0.104 43.809 32.432 1.00 81.19 673 PHE A N 1
ATOM 5419 C CA . PHE A 1 673 ? -1.039 43.011 31.632 1.00 81.19 673 PHE A CA 1
ATOM 5420 C C . PHE A 1 673 ? -2.336 43.765 31.285 1.00 81.19 673 PHE A C 1
ATOM 5422 O O . PHE A 1 673 ? -3.302 43.170 30.809 1.00 81.19 673 PHE A O 1
ATOM 5429 N N . SER A 1 674 ? -2.377 45.085 31.509 1.00 80.56 674 SER A N 1
ATOM 5430 C CA . SER A 1 674 ? -3.507 45.927 31.119 1.00 80.56 674 SER A CA 1
ATOM 5431 C C . SER A 1 674 ? -3.686 45.963 29.600 1.00 80.56 674 SER A C 1
ATOM 5433 O O . SER A 1 674 ? -2.770 46.328 28.855 1.00 80.56 674 SER A O 1
ATOM 5435 N N . ALA A 1 675 ? -4.912 45.674 29.151 1.00 75.94 675 ALA A N 1
ATOM 5436 C CA . ALA A 1 675 ? -5.296 45.768 27.747 1.00 75.94 675 ALA A CA 1
ATOM 5437 C C . ALA A 1 675 ? -5.041 47.173 27.176 1.00 75.94 675 ALA A C 1
ATOM 5439 O O . ALA A 1 675 ? -4.577 47.289 26.045 1.00 75.94 675 ALA A O 1
ATOM 5440 N N . ASP A 1 676 ? -5.255 48.232 27.963 1.00 80.50 676 ASP A N 1
ATOM 5441 C CA . ASP A 1 676 ? -5.043 49.615 27.522 1.00 80.50 676 ASP A CA 1
ATOM 5442 C C . ASP A 1 676 ? -3.571 49.889 27.199 1.00 80.50 676 ASP A C 1
ATOM 5444 O O . ASP A 1 676 ? -3.254 50.529 26.192 1.00 80.50 676 ASP A O 1
ATOM 5448 N N . ARG A 1 677 ? -2.650 49.355 28.012 1.00 84.50 677 ARG A N 1
ATOM 5449 C CA . ARG A 1 677 ? -1.207 49.442 27.759 1.00 84.50 677 ARG A CA 1
ATOM 5450 C C . ARG A 1 677 ? -0.831 48.640 26.515 1.00 84.50 677 ARG A C 1
ATOM 5452 O O . ARG A 1 677 ? -0.168 49.191 25.637 1.00 84.50 677 ARG A O 1
ATOM 5459 N N . SER A 1 678 ? -1.287 47.390 26.394 1.00 80.56 678 SER A N 1
ATOM 5460 C CA . SER A 1 678 ? -1.013 46.553 25.216 1.00 80.56 678 SER A CA 1
ATOM 5461 C C . SER A 1 678 ? -1.523 47.195 23.923 1.00 80.56 678 SER A C 1
ATOM 5463 O O . SER A 1 678 ? -0.775 47.289 22.951 1.00 80.56 678 SER A O 1
ATOM 5465 N N . VAL A 1 679 ? -2.760 47.700 23.916 1.00 82.00 679 VAL A N 1
ATOM 5466 C CA . VAL A 1 679 ? -3.350 48.407 22.769 1.00 82.00 679 VAL A CA 1
ATOM 5467 C C . VAL A 1 679 ? -2.545 49.663 22.439 1.00 82.00 679 VAL A C 1
ATOM 5469 O O . VAL A 1 679 ? -2.213 49.882 21.274 1.00 82.00 679 VAL A O 1
ATOM 5472 N N . THR A 1 680 ? -2.174 50.457 23.446 1.00 82.31 680 THR A N 1
ATOM 5473 C CA . THR A 1 680 ? -1.368 51.674 23.258 1.00 82.31 680 THR A CA 1
ATOM 5474 C C . THR A 1 680 ? 0.005 51.359 22.658 1.00 82.31 680 THR A C 1
ATOM 5476 O O . THR A 1 680 ? 0.428 52.016 21.706 1.00 82.31 680 THR A O 1
ATOM 5479 N N . GLU A 1 681 ? 0.697 50.332 23.151 1.00 84.81 681 GLU A N 1
ATOM 5480 C CA . GLU A 1 681 ? 2.003 49.926 22.626 1.00 84.81 681 GLU A CA 1
ATOM 5481 C C . GLU A 1 681 ? 1.915 49.350 21.211 1.00 84.81 681 GLU A C 1
ATOM 5483 O O . GLU A 1 681 ? 2.764 49.678 20.381 1.00 84.81 681 GLU A O 1
ATOM 5488 N N . TYR A 1 682 ? 0.893 48.547 20.897 1.00 82.81 682 TYR A N 1
ATOM 5489 C CA . TYR A 1 682 ? 0.661 48.053 19.535 1.00 82.81 682 TYR A CA 1
ATOM 5490 C C . TYR A 1 682 ? 0.396 49.203 18.564 1.00 82.81 682 TYR A C 1
ATOM 5492 O O . TYR A 1 682 ? 1.019 49.263 17.500 1.00 82.81 682 TYR A O 1
ATOM 5500 N N . MET A 1 683 ? -0.464 50.149 18.955 1.00 84.06 683 MET A N 1
ATOM 5501 C CA . MET A 1 683 ? -0.743 51.360 18.182 1.00 84.06 683 MET A CA 1
ATOM 5502 C C . MET A 1 683 ? 0.537 52.146 17.901 1.00 84.06 683 MET A C 1
ATOM 5504 O O . MET A 1 683 ? 0.800 52.494 16.754 1.00 84.06 683 MET A O 1
ATOM 5508 N N . GLN A 1 684 ? 1.377 52.366 18.913 1.00 85.44 684 GLN A N 1
ATOM 5509 C CA . GLN A 1 684 ? 2.591 53.172 18.775 1.00 85.44 684 GLN A CA 1
ATOM 5510 C C . GLN A 1 684 ? 3.730 52.448 18.042 1.00 85.44 684 GLN A C 1
ATOM 5512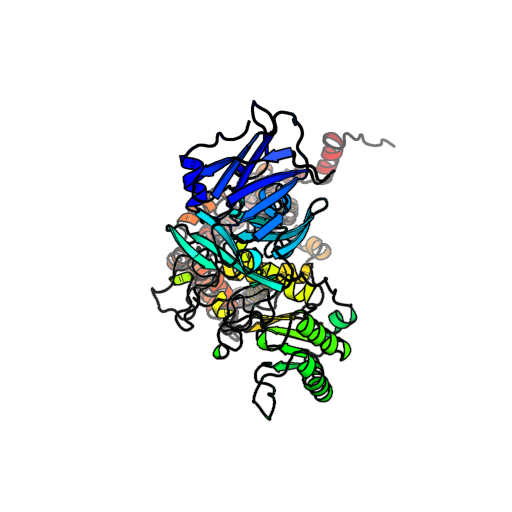 O O . GLN A 1 684 ? 4.378 53.035 17.175 1.00 85.44 684 GLN A O 1
ATOM 5517 N N . ARG A 1 685 ? 4.013 51.192 18.401 1.00 89.25 685 ARG A N 1
ATOM 5518 C CA . ARG A 1 685 ? 5.234 50.479 17.988 1.00 89.25 685 ARG A CA 1
ATOM 5519 C C . ARG A 1 685 ? 5.046 49.653 16.723 1.00 89.25 685 ARG A C 1
ATOM 5521 O O . ARG A 1 685 ? 5.954 49.613 15.895 1.00 89.25 685 ARG A O 1
ATOM 5528 N N . ILE A 1 686 ? 3.889 49.008 16.573 1.00 87.19 686 ILE A N 1
ATOM 5529 C CA . ILE A 1 686 ? 3.614 48.089 15.461 1.00 87.19 686 ILE A CA 1
ATOM 5530 C C . ILE A 1 686 ? 2.849 48.811 14.359 1.00 87.19 686 ILE A C 1
ATOM 5532 O O . ILE A 1 686 ? 3.330 48.918 13.232 1.00 87.19 686 ILE A O 1
ATOM 5536 N N . TRP A 1 687 ? 1.675 49.346 14.691 1.00 87.31 687 TRP A N 1
ATOM 5537 C CA . TRP A 1 687 ? 0.794 49.991 13.718 1.00 87.31 687 TRP A CA 1
ATOM 5538 C C . TRP A 1 687 ? 1.210 51.424 13.389 1.00 87.31 687 TRP A C 1
ATOM 5540 O O . TRP A 1 687 ? 0.776 51.958 12.370 1.00 87.31 687 TRP A O 1
ATOM 5550 N N . LYS A 1 688 ? 2.077 52.031 14.214 1.00 87.06 688 LYS A N 1
ATOM 5551 C CA . LYS A 1 688 ? 2.550 53.421 14.087 1.00 87.06 688 LYS A CA 1
ATOM 5552 C C . LYS A 1 688 ? 1.397 54.410 13.866 1.00 87.06 688 LYS A C 1
ATOM 5554 O O . LYS A 1 688 ? 1.527 55.381 13.123 1.00 87.06 688 LYS A O 1
ATOM 5559 N N . ALA A 1 689 ? 0.265 54.136 14.504 1.00 82.38 689 ALA A N 1
ATOM 5560 C CA . ALA A 1 689 ? -0.945 54.926 14.427 1.00 82.38 689 ALA A CA 1
ATOM 5561 C C . ALA A 1 689 ? -0.973 55.933 15.582 1.00 82.38 689 ALA A C 1
ATOM 5563 O O . ALA A 1 689 ? -0.760 55.590 16.745 1.00 82.38 689 ALA A O 1
ATOM 5564 N N . SER A 1 690 ? -1.237 57.193 15.255 1.00 75.88 690 SER A N 1
ATOM 5565 C CA . SER A 1 690 ? -1.496 58.253 16.227 1.00 75.88 690 SER A CA 1
ATOM 5566 C C . SER A 1 690 ? -2.971 58.260 16.625 1.00 75.88 690 SER A C 1
ATOM 5568 O O . SER A 1 690 ? -3.840 58.010 15.788 1.00 75.88 690 SER A O 1
ATOM 5570 N N . ALA A 1 691 ? -3.257 58.583 17.888 1.00 68.56 691 ALA A N 1
ATOM 5571 C CA . ALA A 1 691 ? -4.624 58.768 18.358 1.00 68.56 691 ALA A CA 1
ATOM 5572 C C . ALA A 1 691 ? -5.355 59.809 17.495 1.00 68.56 691 ALA A C 1
ATOM 5574 O O . ALA A 1 691 ? -4.801 60.862 17.175 1.00 68.56 691 ALA A O 1
ATOM 5575 N N . ILE A 1 692 ? -6.603 59.518 17.131 1.00 72.88 692 ILE A N 1
ATOM 5576 C CA . ILE A 1 692 ? -7.482 60.499 16.497 1.00 72.88 692 ILE A CA 1
ATOM 5577 C C . ILE A 1 692 ? -7.932 61.444 17.612 1.00 72.88 692 ILE A C 1
ATOM 5579 O O . ILE A 1 692 ? -8.826 61.114 18.386 1.00 72.88 692 ILE A O 1
ATOM 5583 N N . THR A 1 693 ? -7.274 62.595 17.744 1.00 63.38 693 THR A N 1
ATOM 5584 C CA . THR A 1 693 ? -7.807 63.704 18.542 1.00 63.38 693 THR A CA 1
ATOM 5585 C C . THR A 1 693 ? -9.048 64.232 17.836 1.00 63.38 693 THR A C 1
ATOM 5587 O O . THR A 1 693 ? -8.932 64.773 16.735 1.00 63.38 693 THR A O 1
ATOM 5590 N N . LEU A 1 694 ? -10.214 64.016 18.446 1.00 46.78 694 LEU A N 1
ATOM 5591 C CA . LEU A 1 694 ? -11.459 64.699 18.092 1.00 46.78 694 LEU A CA 1
ATOM 5592 C C . LEU A 1 694 ? -11.444 66.144 18.587 1.00 46.78 694 LEU A C 1
ATOM 5594 O O . LEU A 1 694 ? -10.954 66.364 19.720 1.00 46.78 694 LEU A O 1
#

Sequence (694 aa):
MSVAVTKKSVEKLINGYEPDPFALLGMHETSVGLEVRAFLPDAVAVSVIDKKNGRKVATLERIHPSGFFCGAIPRRKRRFSYCLDITWENAQGVVDDPYQFGILLQEMDIWFLAQGHHSRPYQCLGAHPAKLGDTDGITFAVWAPNAKSVSVVGDFSFWDERRFPMRLRRESGMWELFLPQAHLGDCYKYSILDANGERRLKADPYAFETQIRPETASIINTLPPIKPMPLSRQQTNQRNAPISIYEVHLGSWRRHTDDQSWLSYCELSEQLIPYVKEMGFTHIELLPINEHPFDGSWGYQPLGLYSPTRRFGSPMDFRDFIEAAHQAEINVILDWVPGHFPEDDYGLRNFDGTSLYEYADRREGFHPDWNTLIYNYGRNEVLNYLSGNLLYWHEHFALDGFRFDAVASMLYRDYSRKEGEWIPNKHGGRENLEAIDFISHTNKLLGETCPGTITIAEESTDFPGVTLPKAASAYYNAKKIINLINDIASKINNDERIKNKLKVIFIPNYGVSLAQHIIPAADLSEQISLAGTEASGTGNMKLALNGALTIGTLDGANIEIGEHIGFDNMFIFGHNAQEVAELRQRYSPRRYYDEDIELHTALNQIANGFFNPTYPDKYKSIFDSLIEFGDHYQVLADYRSYVDTQDSVDLLYQDEEAWLKKSALTICQMGYFSADRSVTEYMQRIWKASAITL

Organism: NCBI:txid102862

Foldseek 3Di:
DADDDDPVQVVCLQVQQDQACLSPAAWDQDPQAIKHKAADAQWDWKFKAAPVPRDTQWTWDQPDPRRITMTHRNVHHDDGFIWMFTHHPPDTDTGGDQSNDDDQDDPVLLVCLQQLNNLAVLVRAAWAWDDDPNATFIKHKAAQQLFSWKAKAWPLNVRDRSHGIFHAPNSRRMTITTGSSDDFFIWIWMFTCFNVRDTATAEGLSAAAADAPPHGTGTRDHQFAFDADDVVLLVCLDPPHDAFEAEDLQLPPDADPPPRAGAALQRCLVPVLVVCLVVPGQEYEYEAQAADHDVVCSNLAHQHLNYGHPSRHHPVSLLVSCVSNVVSNYAYEYAHHLFWHACDRNGDDCNRVACDQFDRPCLQFADPVVRTGGGPLVRSNNLSSRLSSVVSCCTRSVHQEYEYEPLVSLQFSCVNHDPPSGDADPQRHGGPVSSVVSVLVSVVSCCVPRRSYYYHYDYDDCDPQPPHRPVVVVVVVVVLVVVLQVLVQVCQCPPPVPVVPDHDDDDPPDDDVVCVVVLLVAQAAEDEDQDDDDPPLVSVLSNLLNLRAYEYEDDPNVVVLCVQLPCVLHQYFDDDPVVLVVCVVPDALVVLLVVDPVNVVVLCCQQQCVSHVPDRRSRNVVSCVRHVSHDSSSVSVGVVRSVVSVVVVVVQVVVPVSSVVSSVSSNVRSCCVDPVNVVVCCCVPPVVHDDPDD

InterPro domains:
  IPR000811 Glycosyl transferase, family 35 [PF00343] (470-688)
  IPR004193 Glycoside hydrolase, family 13, N-terminal [PF02922] (125-207)
  IPR006047 Glycosyl hydrolase family 13, catalytic domain [PF00128] (273-342)
  IPR006047 Glycosyl hydrolase family 13, catalytic domain [SM00642] (247-584)
  IPR006407 1,4-alpha-glucan-branching enzyme, GlgB [TIGR01515] (109-488)
  IPR013783 Immunoglobulin-like fold [G3DSA:2.60.40.10] (102-221)
  IPR014756 Immunoglobulin E-set [SSF81296] (19-113)
  IPR017853 Glycoside hydrolase superfamily [SSF51445] (180-468)
  IPR035090 Phosphorylase pyridoxal-phosphate attachment site [PS00102] (534-546)
  IPR044143 Glycogen branching enzyme GlgB, N-terminal Early set domain [cd02855] (118-220)
  IPR054169 1,4-alpha-glucan branching enzyme GlgB, N-terminal domain [PF22019] (7-99)